Protein 7P3I (pdb70)

B-factor: mean 74.96, std 34.04, range [29.09, 216.4]

Solvent-accessible surface area: 33953 Å² total; per-residue (Å²): 147,108,65,8,18,130,39,16,14,98,54,128,108,33,24,0,7,28,0,10,33,6,13,41,27,79,46,52,3,66,101,111,40,2,5,21,19,79,60,13,38,165,61,35,26,7,82,74,48,9,122,103,81,139,13,97,118,23,91,162,9,36,80,132,80,0,9,66,73,51,54,131,10,76,53,88,76,48,10,82,17,34,9,68,95,34,60,18,24,84,66,183,78,23,110,33,10,72,107,48,120,46,1,51,54,3,83,0,10,142,91,92,14,66,39,126,34,42,6,79,26,58,90,11,69,136,25,80,22,3,96,65,78,22,16,146,75,140,21,82,88,77,43,55,1,123,112,122,115,58,56,73,110,103,80,11,65,67,106,71,48,16,71,30,9,107,122,193,101,91,95,44,2,146,101,0,6,111,4,0,91,64,27,92,33,108,78,0,115,120,17,30,188,64,64,12,85,20,50,11,102,26,85,42,6,4,1,0,0,0,10,0,0,18,31,29,53,32,40,3,0,68,26,0,34,191,51,52,12,71,18,54,7,122,10,111,18,14,6,2,0,0,0,3,0,0,14,10,28,50,65,62,4,0,60,25,0,36,180,48,48,12,71,20,53,11,102,7,63,5,2,0,1,0,0,0,0,0,0,10,10,28,34,47,105,4,0,86,44,0,41,188,47,48,11,64,17,102,7,106,11,156,57,36,101,25,0,22,65,9,0,59,153,7,54,16,141,81,0,16,92,47,0,135,151,52,91,106,24,22,148,44,14,15,103,47,138,109,36,26,0,8,26,1,12,36,5,12,40,23,80,46,50,7,67,102,103,31,1,5,27,15,79,60,13,37,174,74,29,21,6,89,74,42,9,119,105,83,142,14,97,124,39,100,165,10,31,78,130,76,0,7,113,68,106,88,172,15,70,49,90,61,48,11,78,17,35,15,58,170,32,60,12,20,81,67,183,78,24,128,30,11,66,105,46,120,48,1,52,51,4,82,0,7,147,88,94,16,68,42,122,38,41,7,82,25,66,91,12,69,138,25,80,25,4,94,62,76,23,18,153,73,143,20,81,87,85,46,52,0,120,109,129,129,60,52,73,116,94,72,11,64,71,108,59,46,18,69,32,8,118,193,125,74,14,146,88,0,12,109,2,0,111,70,26,81,46,115,83,0,147,112,24,31,187,52,63,11,78,19,59,15,99,25,112,59,7,2,2,0,2,0,8,0,0,22,33,30,51,40,99,3,0,85,30,0,23,148,55,42,13,67,9,36,6,132,10,104,17,18,7,1,0,0,0,7,0,0,18,12,30,53,67,110,4,0,66,35,0,35,174,25,23,13,67,23,54,14,102,7,59,2,5,1,2,0,1,0,2,0,0,7,10,27,34,50,104,3,0,90,48,0,40,192,49,49,12,61,32,107,7,28,8,103,59,32,96,26,0,28,63,7,0,56,146,6,48,18,131,80,1,17,95,48,8,159,158,73

Organism: Homo sapiens (NCBI:txid9606)

InterPro domains:
  IPR001368 TNFR/NGFR cysteine-rich region [PF00020] (62-103)
  IPR001368 TNFR/NGFR cysteine-rich region [PF00020] (146-186)
  IPR001368 TNFR/NGFR cysteine-rich region [PS00652] (26-59)
  IPR001368 TNFR/NGFR cysteine-rich region [PS50050] (25-59)
  IPR001368 TNFR/NGFR cysteine-rich region [PS50050] (61-103)
  IPR001368 TNFR/NGFR cysteine-rich region [PS50050] (104-143)
  IPR001368 TNFR/NGFR cysteine-rich region [PS50050] (145-186)
  IPR001368 TNFR/NGFR cysteine-rich region [SM00208] (26-59)
  IPR001368 TNFR/NGFR cysteine-rich region [SM00208] (62-103)
  IPR001368 TNFR/NGFR cysteine-rich region [SM00208] (105-143)
  IPR001368 TNFR/NGFR cysteine-rich region [SM00208] (146-186)
  IPR020435 Tumour necrosis factor receptor 5 [PR01922] (1-16)
  IPR020435 Tumour necrosis factor receptor 5 [PR01922] (81-95)
  IPR020435 Tumour necrosis factor receptor 5 [PR01922] (98-111)
  IPR020435 Tumour necrosis factor receptor 5 [PR01922] (250-262)
  IPR020435 Tumour necrosis factor receptor 5 [PR01922] (265-277)
  IPR034021 Tumour necrosis factor receptor 5, N-terminal [cd13407] (26-186)
  IPR052135 Tumor Necrosis Factor Receptor Superfamily Member 5 [PTHR46875] (5-277)

Secondary structure (DSSP, 8-state):
--SS-TTEEEETTEEEEPBPTTEEEEE---SS-PPEEEEPPTTEE--S-B--SSPEEPPP--GGGTEEEEE---SSS--EEEEPTTEEESSTT-SSEEEPPPBPTTEEEEE---SSSPPEEEE--TTEE--S-BSSPPPEEPP-TGGGT-EEEE---SSSPPEEE---/-THHHHHHHHHHHHT-HHHHHHHHHTT--TT---TTS--HHHHHHHHT-HHHHHHHHHTT--TT---TT---HHHHHHHHT-HHHHHHHHHTT--TT---TT---HHHHHHHHT-HHHHHHHHHTT--TT---TTS--HHHHHHHTT-HHHHHHHHHH-/---TTEEEETTEEEEPBPTTEEEEE---SSSPPEEEEPPTTEE--S-B--SSPEEPPP--GGGTEEEEE---SSS--EEEEPTTEEESSTT-SSEEEPPPBPTTEEEEE---SSSPPEEEE--TTEE--S-BSSPPPEEPP-SGGGT-EEEE---SSSPPEEE--/-HHHHHHHHHHHT-HHHHHHHHHTT--TT---TTS--HHHHHHHHT-HHHHHHHHHTT--TT---TTS--HHHHHHHHT-HHHHHHHHHTT--TT---TTS--HHHHHHHTT-HHHHHHHHHTT--TT---TTS--HHHHHHHTT-HHHHHHHHH-

Sequence (648 aa):
PTACREKQYLINSQCCSLCQPGQKLVSDCTEFTETECLPCGESEFLDTWNRETHCHQHKYCDPNLGLRVQQKGTSETDTICTCEEGWHCTSEACESCVLHRSCSPGFGVKQIATGVSDTICEPCPVGFFSNVSSAFEKCHPWTSCETKDLVVQQAGTNKTDVVCGPQDGSDLGKKLLQAARAGQLDEVRELLKAGADVNAKDTWGFTPLHIAAESGHLEIVEVLLKAGADVNAKDVQGRTPLHIAAHSGHLEIVEVLLKAGADVNAKDFRGWTPLHLAAWSGHLEIVEILLKAGADVNAQDKSGKTPADLAARAGHQDIAEVLQKAAACREKQYLINSQCCSLCQPGQKLVSDCTEFTETECLPCGESEFLDTTWNRETHCHQHKYCDPNLGLRVQQKGTSETDTICTCEEGWHCTSEACESCVLHRSCSPGFGVKQIATGVSDTICEPCPVGFFSNVSSAFEKCHPWTSCETKDLVVQQAGTNKTDVVCGPQDLGKKLLQAARAGQLDEVRELLKAGADVNAKDTWGFTPLHIAAESGHLEIVEVLLKAGADVNAKDVQGRTPLHIAAHSGHLEIVEVLLKAGADVNAKDFRGWTPLHLAAWSGHLEIVEILLKAGADVNAQDKSGKTPADLAARAGHQDIAEVLQKA

Radius of gyration: 38.59 Å; Cα contacts (8 Å, |Δi|>4): 1403; chains: 4; bounding box: 147×72×60 Å

Foldseek 3Di:
DDPEDPQWDDDPNDTAGFAAWQWEFDAPADPVGHTDIDGADAQFTGQGRHHHHHTHGADDQDVVLQKDFPDRDGRRGHTDIFGHPQWAAPDPVRPGTDGAFWQAWQKAFPDADDNHGHTDIDGADPQWTGQHGGRHGGTHGADDLVVVQWDFPDDADNRGHTDTHHDD/DCVLVVQLLVCLLVLPLVSNVVSLVVPHDLCRQDPFQDGSLLNNLQVLNLSSNVVSLVSPHDQLRQTPQGDGSLLRNLLNQRQSSNVVSLVSPHDQCRQTNQGDGSLLSNLLNLNQVSNVVSVVSPHDQCRATPVGDGSLNNNVVNVNVVNNVVSVVSD/DEDPQWDDDPNDTAGFAAWQWEFDAPADPVGHTDIDGADVQFTGQGGHHHHHTHGADDQDVVLQKDFPDPDDRRGHTDIFGHPQWAAPDPVRPGIDGAFWDAWQKAFPDADDNHDHTDIDGADPQWTAQHGGRHGGTHGADDLVVVQWDFPDDDDNRGHTDTDHD/DLQVQLLVCLQVLPLVSNVVSVVVVHDQCRADPFQDGSLLNNLQNVNLSSNVVSVVSPHDQCRQTNQGDGSLLNNLLRLRLSSNVVSVVSPHDLCRATNQRDGSLLNNLQNQNQSSNVVSVVSPHDQCRATPVRDGSLNNNVVNVNVVNNVVSVVD

Nearest PDB structures (foldseek):
  7p3i-assembly1_B  TM=1.006E+00  e=4.104E-24  synthetic construct
  7p3i-assembly2_D  TM=1.004E+00  e=5.153E-22  synthetic construct
  2xee-assembly3_C  TM=9.987E-01  e=1.636E-19  synthetic construct
  4k5a-assembly1_B  TM=9.949E-01  e=4.343E-19  Escherichia coli
  7b4w-assembly2_C  TM=9.990E-01  e=1.879E-18  synthetic construct

GO terms:
  GO:0038023 signaling receptor activity (F, IDA)
  GO:0023035 CD40 signaling pathway (P, IDA)
  GO:0045944 positive regulation of transcription by RNA polymerase II (P, IGI)
  GO:1902216 positive regulation of interleukin-4-mediated signaling pathway (P, IGI)
  GO:0005515 protein binding (F, IPI)
  GO:0005886 plasma membrane (C, TAS)
  GO:0038023 signaling receptor ac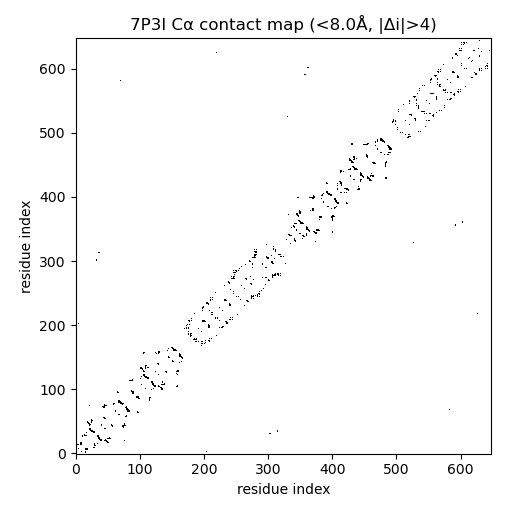tivity (F, TAS)
  GO:0065003 protein-containing complex assembly (P, TAS)
  GO:0006954 inflammatory response (P, TAS)
  GO:2000353 positive regulation of endothelial cell apoptotic process (P, IDA)
  GO:0043123 positive regulation of canonical NF-kappaB signal transduction (P, IMP)
  GO:0043410 positive regulation of MAPK cascade (P, IMP)
  GO:0043536 positive regulation of blood vessel endothelial cell migration (P, IMP)
  GO:0045766 positive regulation of angiogenesis (P, IMP)
  GO:0045944 positive regulation of transcription by RNA polymerase II (P, IMP)
  GO:0023035 CD40 signaling pathway (P, IMP)
  GO:0006874 intracellular calcium ion homeostasis (P, IMP)
  GO:0090037 positive regulation of protein kinase C signaling (P, IMP)
  GO:0007259 cell surface receptor signaling pathway via JAK-STAT (P, IMP)
  GO:0005886 plasma membrane (C, IDA)

Structure (mmCIF, N/CA/C/O backbone):
data_7P3I
#
_entry.id   7P3I
#
_cell.length_a   193.670
_cell.length_b   59.564
_cell.length_c   81.842
_cell.angle_alpha   90.000
_cell.angle_beta   106.990
_cell.angle_gamma   90.000
#
_symmetry.space_group_name_H-M   'C 1 2 1'
#
loop_
_entity.id
_entity.type
_entity.pdbx_description
1 polymer 'Tumor necrosis factor receptor superfamily member 5'
2 polymer Darpin
3 non-polymer 'SODIUM ION'
4 water water
#
loop_
_atom_site.group_PDB
_atom_site.id
_atom_site.type_symbol
_atom_site.label_atom_id
_atom_site.label_alt_id
_atom_site.label_comp_id
_atom_site.label_asym_id
_atom_site.label_entity_id
_atom_site.label_seq_id
_atom_site.pdbx_PDB_ins_code
_atom_site.Cartn_x
_atom_site.Cartn_y
_atom_site.Cartn_z
_atom_site.occupancy
_atom_site.B_iso_or_equiv
_atom_site.auth_seq_id
_atom_site.auth_comp_id
_atom_site.auth_asym_id
_atom_site.auth_atom_id
_atom_site.pdbx_PDB_model_num
ATOM 1 N N . PRO A 1 3 ? -66.415 -27.299 37.743 1.00 112.96 23 PRO A N 1
ATOM 2 C CA . PRO A 1 3 ? -66.218 -28.122 36.533 1.00 104.77 23 PRO A CA 1
ATOM 3 C C . PRO A 1 3 ? -67.050 -27.680 35.294 1.00 90.34 23 PRO A C 1
ATOM 4 O O . PRO A 1 3 ? -68.256 -27.943 35.214 1.00 90.39 23 PRO A O 1
ATOM 8 N N . THR A 1 4 ? -66.396 -27.022 34.333 1.00 88.49 24 THR A N 1
ATOM 9 C CA . THR A 1 4 ? -67.014 -26.658 33.018 1.00 91.11 24 THR A CA 1
ATOM 10 C C . THR A 1 4 ? -67.755 -27.821 32.269 1.00 80.48 24 THR A C 1
ATOM 11 O O . THR A 1 4 ? -67.505 -29.034 32.506 1.00 79.73 24 THR A O 1
ATOM 15 N N . ALA A 1 5 ? -68.681 -27.452 31.388 1.00 62.79 25 ALA A N 1
ATOM 16 C CA . ALA A 1 5 ? -69.429 -28.467 30.637 1.00 65.35 25 ALA A CA 1
ATOM 17 C C . ALA A 1 5 ? -68.506 -29.326 29.637 1.00 55.96 25 ALA A C 1
ATOM 18 O O . ALA A 1 5 ? -68.789 -30.516 29.363 1.00 52.04 25 ALA A O 1
ATOM 20 N N . CYS A 1 6 ? -67.353 -28.785 29.258 1.00 49.06 26 CYS A N 1
ATOM 21 C CA . CYS A 1 6 ? -66.342 -29.538 28.493 1.00 48.99 26 CYS A CA 1
ATOM 22 C C . CYS A 1 6 ? -64.942 -29.509 29.086 1.00 44.22 26 CYS A C 1
ATOM 23 O O . CYS A 1 6 ? -64.598 -28.661 29.894 1.00 50.75 26 CYS A O 1
ATOM 26 N N . ARG A 1 7 ? -64.135 -30.467 28.651 1.00 43.25 27 ARG A N 1
ATOM 27 C CA . ARG A 1 7 ? -62.714 -30.552 28.995 1.00 45.56 27 ARG A CA 1
ATOM 28 C C . ARG A 1 7 ? -61.877 -29.338 28.455 1.00 45.00 27 ARG A C 1
ATOM 29 O O . ARG A 1 7 ? -62.291 -28.590 27.511 1.00 43.35 27 ARG A O 1
ATOM 37 N N . GLU A 1 8 ? -60.705 -29.178 29.061 1.00 45.48 28 GLU A N 1
ATOM 38 C CA . GLU A 1 8 ? -59.716 -28.148 28.727 1.00 49.06 28 GLU A CA 1
ATOM 39 C C . GLU A 1 8 ? -59.423 -28.044 27.228 1.00 44.93 28 GLU A C 1
ATOM 40 O O . GLU A 1 8 ? -59.373 -26.947 26.701 1.00 47.81 28 GLU A O 1
ATOM 46 N N . LYS A 1 9 ? -59.254 -29.190 26.570 1.00 41.78 29 LYS A N 1
ATOM 47 C CA . LYS A 1 9 ? -58.981 -29.260 25.119 1.00 42.82 29 LYS A CA 1
ATOM 48 C C . LYS A 1 9 ? -60.219 -29.423 24.230 1.00 38.02 29 LYS A C 1
ATOM 49 O O . LYS A 1 9 ? -60.138 -29.971 23.166 1.00 37.75 29 LYS A O 1
ATOM 55 N N . GLN A 1 10 ? -61.357 -28.941 24.711 1.00 39.42 30 GLN A N 1
ATOM 56 C CA . GLN A 1 10 ? -62.639 -28.935 24.046 1.00 36.63 30 GLN A CA 1
ATOM 57 C C . GLN A 1 10 ? -63.267 -27.552 24.231 1.00 36.83 30 GLN A C 1
ATOM 58 O O . GLN A 1 10 ? -62.801 -26.742 25.051 1.00 39.40 30 GLN A O 1
ATOM 64 N N . TYR A 1 11 ? -64.366 -27.319 23.521 1.00 34.43 31 TYR A N 1
ATOM 65 C CA . TYR A 1 11 ? -65.258 -26.177 23.750 1.00 35.67 31 TYR A CA 1
ATOM 66 C C . TYR A 1 11 ? -66.707 -26.594 23.543 1.00 36.37 31 TYR A C 1
ATOM 67 O O . TYR A 1 11 ? -66.976 -27.595 22.898 1.00 37.25 31 TYR A O 1
ATOM 76 N N . LEU A 1 12 ? -67.630 -25.838 24.135 1.00 40.07 32 LEU A N 1
ATOM 77 C CA . LEU A 1 12 ? -69.068 -26.133 24.093 1.00 42.06 32 LEU A CA 1
ATOM 78 C C . LEU A 1 12 ? -69.742 -25.309 22.985 1.00 41.98 32 LEU A C 1
ATOM 79 O O . LEU A 1 12 ? -69.560 -24.096 22.923 1.00 39.60 32 LEU A O 1
ATOM 84 N N . ILE A 1 13 ? -70.553 -25.971 22.167 1.00 43.36 33 ILE A N 1
ATOM 85 C CA . ILE A 1 13 ? -71.457 -25.285 21.215 1.00 47.08 33 ILE A CA 1
ATOM 86 C C . ILE A 1 13 ? -72.606 -26.211 20.811 1.00 46.02 33 ILE A C 1
ATOM 87 O O . ILE A 1 13 ? -72.370 -27.398 20.607 1.00 46.34 33 ILE A O 1
ATOM 92 N N . ASN A 1 14 ? -73.838 -25.690 20.757 1.00 55.09 34 ASN A N 1
ATOM 93 C CA . ASN A 1 14 ? -75.049 -26.456 20.371 1.00 58.19 34 ASN A CA 1
ATOM 94 C C . ASN A 1 14 ? -75.160 -27.795 21.107 1.00 56.82 34 ASN A C 1
ATOM 95 O O . ASN A 1 14 ? -75.375 -28.847 20.480 1.00 56.20 34 ASN A O 1
ATOM 100 N N . SER A 1 15 ? -74.969 -27.749 22.433 1.00 55.38 35 SER A N 1
ATOM 101 C CA . SER A 1 15 ? -75.050 -28.931 23.312 1.00 53.37 35 SER A CA 1
ATOM 102 C C . SER A 1 15 ? -74.038 -30.045 23.010 1.00 49.32 35 SER A C 1
ATOM 103 O O . SER A 1 15 ? -74.258 -31.199 23.340 1.00 52.49 35 SER A O 1
ATOM 106 N N . GLN A 1 16 ? -72.891 -29.684 22.460 1.00 47.15 36 GLN A N 1
ATOM 107 C CA . GLN A 1 16 ? -71.898 -30.656 22.008 1.00 48.82 36 GLN A CA 1
ATOM 108 C C . GLN A 1 16 ? -70.548 -30.203 22.562 1.00 46.09 36 GLN A C 1
ATOM 109 O O . GLN A 1 16 ? -70.285 -29.001 22.603 1.00 46.64 36 GLN A O 1
ATOM 115 N N . CYS A 1 17 ? -69.738 -31.149 23.026 1.00 41.72 37 CYS A N 1
ATOM 116 C CA . CYS A 1 17 ? -68.364 -30.861 23.445 1.00 42.03 37 CYS A CA 1
ATOM 117 C C . CYS A 1 17 ? -67.396 -31.168 22.300 1.00 38.38 37 CYS A C 1
ATOM 118 O O . CYS A 1 17 ? -67.068 -32.312 22.049 1.00 37.61 37 CYS A O 1
ATOM 121 N N . CYS A 1 18 ? -66.954 -30.123 21.619 1.00 38.64 38 CYS A N 1
ATOM 122 C CA . CYS A 1 18 ? -66.128 -30.221 20.392 1.00 37.34 38 CYS A CA 1
ATOM 123 C C . CYS A 1 18 ? -64.678 -30.134 20.750 1.00 34.95 38 CYS A C 1
ATOM 124 O O . CYS A 1 18 ? -64.329 -29.362 21.588 1.00 37.88 38 CYS A O 1
ATOM 127 N N . SER A 1 19 ? -63.834 -30.912 20.096 1.00 35.11 39 SER A N 1
ATOM 128 C CA . SER A 1 19 ? -62.371 -30.806 20.181 1.00 36.23 39 SER A CA 1
ATOM 129 C C . SER A 1 19 ? -61.913 -29.435 19.717 1.00 36.10 39 SER A C 1
ATOM 130 O O . SER A 1 19 ? -62.416 -28.919 18.703 1.00 35.14 39 SER A O 1
ATOM 133 N N . LEU A 1 20 ? -61.006 -28.804 20.469 1.00 33.65 40 LEU A N 1
ATOM 134 C CA . LEU A 1 20 ? -60.210 -27.725 19.904 1.00 35.98 40 LEU A CA 1
ATOM 135 C C . LEU A 1 20 ? -59.373 -28.294 18.749 1.00 33.69 40 LEU A C 1
ATOM 136 O O . LEU A 1 20 ? -59.145 -29.504 18.686 1.00 33.89 40 LEU A O 1
ATOM 141 N N . CYS A 1 21 ? -58.937 -27.419 17.850 1.00 33.62 41 CYS A N 1
ATOM 142 C CA . CYS A 1 21 ? -57.951 -27.811 16.861 1.00 34.41 41 CYS A CA 1
ATOM 143 C C . CYS A 1 21 ? -56.584 -27.995 17.458 1.00 30.67 41 CYS A C 1
ATOM 144 O O . CYS A 1 21 ? -56.219 -27.274 18.319 1.00 35.98 41 CYS A O 1
ATOM 147 N N . GLN A 1 22 ? -55.845 -28.961 16.963 1.00 29.09 42 GLN A N 1
ATOM 148 C CA . GLN A 1 22 ? -54.513 -29.319 17.399 1.00 31.30 42 GLN A CA 1
ATOM 149 C C . GLN A 1 22 ? -53.469 -28.322 16.942 1.00 35.05 42 GLN A C 1
ATOM 150 O O . GLN A 1 22 ? -53.676 -27.609 15.913 1.00 36.48 42 GLN A O 1
ATOM 156 N N . PRO A 1 23 ? -52.299 -28.296 17.635 1.00 36.47 43 PRO A N 1
ATOM 157 C CA . PRO A 1 23 ? -51.162 -27.542 17.083 1.00 36.17 43 PRO A CA 1
ATOM 158 C C . PRO A 1 23 ? -50.917 -27.906 15.623 1.00 36.26 43 PRO A C 1
ATOM 159 O O . PRO A 1 23 ? -51.021 -29.075 15.269 1.00 36.41 43 PRO A O 1
ATOM 163 N N . GLY A 1 24 ? -50.646 -26.908 14.789 1.00 36.96 44 GLY A N 1
ATOM 164 C CA . GLY A 1 24 ? -50.428 -27.095 13.355 1.00 38.11 44 GLY A CA 1
ATOM 165 C C . GLY A 1 24 ? -51.699 -27.108 12.484 1.00 39.88 44 GLY A C 1
ATOM 166 O O . GLY A 1 24 ? -51.620 -27.377 11.260 1.00 38.62 44 GLY A O 1
ATOM 167 N N . GLN A 1 25 ? -52.852 -26.792 13.104 1.00 39.39 45 GLN A N 1
ATOM 168 C CA . GLN A 1 25 ? -54.158 -26.770 12.450 1.00 36.02 45 GLN A CA 1
ATOM 169 C C . GLN A 1 25 ? -54.965 -25.600 12.935 1.00 36.48 45 GLN A C 1
ATOM 170 O O . GLN A 1 25 ? -54.800 -25.139 14.087 1.00 40.30 45 GLN A O 1
ATOM 176 N N . LYS A 1 26 ? -55.851 -25.127 12.057 1.00 35.50 46 LYS A N 1
ATOM 177 C CA . LYS A 1 26 ? -56.771 -24.040 12.368 1.00 37.73 46 LYS A CA 1
ATOM 178 C C . LYS A 1 26 ? -58.190 -24.510 12.169 1.00 37.35 46 LYS A C 1
ATOM 179 O O . LYS A 1 26 ? -58.409 -25.491 11.489 1.00 37.20 46 LYS A O 1
ATOM 185 N N . LEU A 1 27 ? -59.139 -23.777 12.760 1.00 38.52 47 LEU A N 1
ATOM 186 C CA . LEU A 1 27 ? -60.562 -24.135 12.759 1.00 37.78 47 LEU A CA 1
ATOM 187 C C . LEU A 1 27 ? -61.162 -23.714 11.437 1.00 36.59 47 LEU A C 1
ATOM 188 O O . LEU A 1 27 ? -60.973 -22.592 11.022 1.00 42.40 47 LEU A O 1
ATOM 193 N N . VAL A 1 28 ? -61.875 -24.635 10.803 1.00 35.38 48 VAL A N 1
ATOM 194 C CA . VAL A 1 28 ? -62.764 -24.355 9.687 1.00 36.71 48 VAL A CA 1
ATOM 195 C C . VAL A 1 28 ? -64.225 -24.392 10.100 1.00 36.80 48 VAL A C 1
ATOM 196 O O . VAL A 1 28 ? -65.006 -23.548 9.668 1.00 40.00 48 VAL A O 1
ATOM 200 N N . SER A 1 29 ? -64.610 -25.418 10.850 1.00 36.09 49 SER A N 1
ATOM 201 C CA . SER A 1 29 ? -66.016 -25.646 11.181 1.00 39.71 49 SER A CA 1
ATOM 202 C C . SER A 1 29 ? -66.185 -26.315 12.540 1.00 38.53 49 SER A C 1
ATOM 203 O O . SER A 1 29 ? -65.365 -27.137 12.936 1.00 37.59 49 SER A O 1
ATOM 206 N N . ASP A 1 30 ? -67.249 -25.953 13.246 1.00 42.29 50 ASP A N 1
ATOM 207 C CA . ASP A 1 30 ? -67.521 -26.493 14.561 1.00 39.74 50 ASP A CA 1
ATOM 208 C C . ASP A 1 30 ? -67.944 -27.944 14.463 1.00 38.10 50 ASP A C 1
ATOM 209 O O . ASP A 1 30 ? -68.506 -28.365 13.475 1.00 38.17 50 ASP A O 1
ATOM 214 N N . CYS A 1 31 ? -67.720 -28.692 15.541 1.00 37.82 51 CYS A N 1
ATOM 215 C CA . CYS A 1 31 ? -68.267 -30.033 15.666 1.00 37.72 51 CYS A CA 1
ATOM 216 C C . CYS A 1 31 ? -69.795 -30.001 15.652 1.00 37.94 51 CYS A C 1
ATOM 217 O O . CYS A 1 31 ? -70.417 -28.964 15.839 1.00 39.88 51 CYS A O 1
ATOM 220 N N . THR A 1 32 ? -70.375 -31.148 15.343 1.00 37.62 52 THR A N 1
ATOM 221 C CA . THR A 1 32 ? -71.804 -31.368 15.446 1.00 40.79 52 THR A CA 1
ATOM 222 C C . THR A 1 32 ? -71.973 -32.731 16.097 1.00 41.44 52 THR A C 1
ATOM 223 O O . THR A 1 32 ? -71.004 -33.422 16.371 1.00 38.96 52 THR A O 1
ATOM 227 N N . GLU A 1 33 ? -73.218 -33.123 16.305 1.00 46.33 53 GLU A N 1
ATOM 228 C CA . GLU A 1 33 ? -73.572 -34.513 16.656 1.00 50.59 53 GLU A CA 1
ATOM 229 C C . GLU A 1 33 ? -72.963 -35.571 15.690 1.00 51.94 53 GLU A C 1
ATOM 230 O O . GLU A 1 33 ? -72.640 -36.704 16.101 1.00 53.08 53 GLU A O 1
ATOM 236 N N . PHE A 1 34 ? -72.874 -35.225 14.405 1.00 47.77 54 PHE A N 1
ATOM 237 C CA . PHE A 1 34 ? -72.454 -36.176 13.367 1.00 50.14 54 PHE A CA 1
ATOM 238 C C . PHE A 1 34 ? -70.979 -36.123 13.025 1.00 46.30 54 PHE A C 1
ATOM 239 O O . PHE A 1 34 ? -70.461 -37.114 12.536 1.00 46.36 54 PHE A O 1
ATOM 247 N N . THR A 1 35 ? -70.302 -35.024 13.376 1.00 43.79 55 THR A N 1
ATOM 248 C CA . THR A 1 35 ? -68.909 -34.806 13.051 1.00 44.26 55 THR A CA 1
ATOM 249 C C . THR A 1 35 ? -68.143 -34.109 14.181 1.00 41.92 55 THR A C 1
ATOM 250 O O . THR A 1 35 ? -68.631 -33.160 14.788 1.00 40.69 55 THR A O 1
ATOM 254 N N . GLU A 1 36 ? -66.901 -34.538 14.388 1.00 41.87 56 GLU A N 1
ATOM 255 C CA . GLU A 1 36 ? -65.894 -33.785 15.167 1.00 39.96 56 GLU A CA 1
ATOM 256 C C . GLU A 1 36 ? -65.533 -32.452 14.460 1.00 41.02 56 GLU A C 1
ATOM 257 O O . GLU A 1 36 ? -65.899 -32.220 13.296 1.00 41.98 56 GLU A O 1
ATOM 263 N N . THR A 1 37 ? -64.894 -31.552 15.190 1.00 37.32 57 THR A N 1
ATOM 264 C CA . THR A 1 37 ? -64.470 -30.248 14.691 1.00 37.65 57 THR A CA 1
ATOM 265 C C . THR A 1 37 ? -63.628 -30.375 13.398 1.00 36.25 57 THR A C 1
ATOM 266 O O . THR A 1 37 ? -62.723 -31.214 13.304 1.00 31.70 57 THR A O 1
ATOM 270 N N . GLU A 1 38 ? -63.956 -29.540 12.424 1.00 36.13 58 GLU A N 1
ATOM 271 C CA . GLU A 1 38 ? -63.245 -29.515 11.170 1.00 40.40 58 GLU A CA 1
ATOM 272 C C . GLU A 1 38 ? -62.090 -28.570 11.354 1.00 36.50 58 GLU A C 1
ATOM 273 O O . GLU A 1 38 ? -62.283 -27.380 11.624 1.00 37.19 58 GLU A O 1
ATOM 279 N N . CYS A 1 39 ? -60.892 -29.127 11.203 1.00 37.91 59 CYS A N 1
ATOM 280 C CA . CYS A 1 39 ? -59.665 -28.370 11.228 1.00 36.28 59 CYS A CA 1
ATOM 281 C C . CYS A 1 39 ? -58.880 -28.605 9.954 1.00 36.65 59 CYS A C 1
ATOM 282 O O . CYS A 1 39 ? -58.948 -29.695 9.392 1.00 38.01 59 CYS A O 1
ATOM 285 N N . LEU A 1 40 ? -58.120 -27.576 9.547 1.00 37.14 60 LEU A N 1
ATOM 286 C CA . LEU A 1 40 ? -57.346 -27.557 8.320 1.00 40.08 60 LEU A CA 1
ATOM 287 C C . LEU A 1 40 ? -55.890 -27.326 8.689 1.00 38.64 60 LEU A C 1
ATOM 288 O O . LEU A 1 40 ? -55.599 -26.409 9.426 1.00 39.86 60 LEU A O 1
ATOM 293 N N . PRO A 1 41 ? -54.966 -28.149 8.176 1.00 40.30 61 PRO A N 1
ATOM 294 C CA . PRO A 1 41 ? -53.537 -27.878 8.432 1.00 43.34 61 PRO A CA 1
ATOM 295 C C . PRO A 1 41 ? -53.105 -26.457 8.039 1.00 43.74 61 PRO A C 1
ATOM 296 O O . PRO A 1 41 ? -53.618 -25.881 7.067 1.00 43.38 61 PRO A O 1
ATOM 300 N N . CYS A 1 42 ? -52.214 -25.875 8.827 1.00 44.14 62 CYS A N 1
ATOM 301 C CA . CYS A 1 42 ? -51.549 -24.629 8.429 1.00 46.66 62 CYS A CA 1
ATOM 302 C C . CYS A 1 42 ? -50.866 -24.831 7.073 1.00 45.89 62 CYS A C 1
ATOM 303 O O . CYS A 1 42 ? -50.323 -25.912 6.797 1.00 43.34 62 CYS A O 1
ATOM 306 N N . GLY A 1 43 ? -50.894 -23.787 6.242 1.00 49.00 63 GLY A N 1
ATOM 307 C CA . GLY A 1 43 ? -50.054 -23.719 5.021 1.00 48.64 63 GLY A CA 1
ATOM 308 C C . GLY A 1 43 ? -48.565 -23.880 5.314 1.00 52.02 63 GLY A C 1
ATOM 309 O O . GLY A 1 43 ? -48.098 -23.837 6.489 1.00 44.51 63 GLY A O 1
ATOM 310 N N . GLU A 1 44 ? -47.834 -24.090 4.237 1.00 52.12 64 GLU A N 1
ATOM 311 C CA . GLU A 1 44 ? -46.427 -24.464 4.295 1.00 53.91 64 GLU A CA 1
ATOM 312 C C . GLU A 1 44 ? -45.544 -23.393 4.930 1.00 51.05 64 GLU A C 1
ATOM 313 O O . GLU A 1 44 ? -44.451 -23.728 5.463 1.00 48.95 64 GLU A O 1
ATOM 319 N N . SER A 1 45 ? -45.897 -22.126 4.729 1.00 48.17 65 SER A N 1
ATOM 320 C CA . SER A 1 45 ? -45.160 -21.049 5.361 1.00 48.27 65 SER A CA 1
ATOM 321 C C . SER A 1 45 ? -45.874 -20.483 6.577 1.00 41.15 65 SER A C 1
ATOM 322 O O . SER A 1 45 ? -45.683 -19.337 6.893 1.00 40.95 65 SER A O 1
ATOM 325 N N . GLU A 1 46 ? -46.644 -21.307 7.269 1.00 42.14 66 GLU A N 1
ATOM 326 C CA . GLU A 1 46 ? -47.503 -20.903 8.409 1.00 41.03 66 GLU A CA 1
ATOM 327 C C . GLU A 1 46 ? -47.341 -21.840 9.564 1.00 38.60 66 GLU A C 1
ATOM 328 O O . GLU A 1 46 ? -46.985 -23.005 9.392 1.00 37.53 66 GLU A O 1
ATOM 334 N N . PHE A 1 47 ? -47.672 -21.338 10.758 1.00 39.76 67 PHE A N 1
ATOM 335 C CA . PHE A 1 47 ? -47.620 -22.156 11.973 1.00 36.75 67 PHE A CA 1
ATOM 336 C C . PHE A 1 47 ? -48.620 -21.758 13.053 1.00 37.26 67 PHE A C 1
ATOM 337 O O . PHE A 1 47 ? -49.081 -20.604 13.103 1.00 35.77 67 PHE A O 1
ATOM 345 N N . LEU A 1 48 ? -48.975 -22.753 13.869 1.00 38.57 68 LEU A N 1
ATOM 346 C CA . LEU A 1 48 ? -49.814 -22.564 15.051 1.00 42.55 68 LEU A CA 1
ATOM 347 C C . LEU A 1 48 ? -49.351 -23.573 16.130 1.00 43.15 68 LEU A C 1
ATOM 348 O O . LEU A 1 48 ? -49.427 -24.771 15.930 1.00 46.65 68 LEU A O 1
ATOM 353 N N . ASP A 1 49 ? -48.797 -23.068 17.224 1.00 41.51 69 ASP A N 1
ATOM 354 C CA . ASP A 1 49 ? -48.079 -23.892 18.232 1.00 43.52 69 ASP A CA 1
ATOM 355 C C . ASP A 1 49 ? -48.960 -24.466 19.361 1.00 42.89 69 ASP A C 1
ATOM 356 O O . ASP A 1 49 ? -48.463 -25.242 20.162 1.00 50.01 69 ASP A O 1
ATOM 361 N N . THR A 1 50 ? -50.246 -24.128 19.385 1.00 40.87 70 THR A N 1
ATOM 362 C CA . THR A 1 50 ? -51.141 -24.465 20.477 1.00 44.51 70 THR A CA 1
ATOM 363 C C . THR A 1 50 ? -52.428 -25.042 19.982 1.00 40.54 70 THR A C 1
ATOM 364 O O . THR A 1 50 ? -52.836 -24.847 18.838 1.00 36.21 70 THR A O 1
ATOM 368 N N . TRP A 1 51 ? -53.110 -25.713 20.905 1.00 40.14 71 TRP A N 1
ATOM 369 C CA . TRP A 1 51 ? -54.477 -26.138 20.702 1.00 35.74 71 TRP A CA 1
ATOM 370 C C . TRP A 1 51 ? -55.319 -24.866 20.613 1.00 35.37 71 TRP A C 1
ATOM 371 O O . TRP A 1 51 ? -55.038 -23.905 21.326 1.00 38.88 71 TRP A O 1
ATOM 382 N N . ASN A 1 52 ? -56.319 -24.832 19.724 1.00 31.78 72 ASN A N 1
ATOM 383 C CA . ASN A 1 52 ? -56.958 -23.564 19.408 1.00 32.48 72 ASN A CA 1
ATOM 384 C C . ASN A 1 52 ? -58.319 -23.696 18.742 1.00 34.71 72 ASN A C 1
ATOM 385 O O . ASN A 1 52 ? -58.702 -24.771 18.259 1.00 37.35 72 ASN A O 1
ATOM 390 N N . ARG A 1 53 ? -59.015 -22.564 18.691 1.00 35.76 73 ARG A N 1
ATOM 391 C CA . ARG A 1 53 ? -60.199 -22.340 17.842 1.00 37.12 73 ARG A CA 1
ATOM 392 C C . ARG A 1 53 ? -59.958 -21.121 16.893 1.00 36.77 73 ARG A C 1
ATOM 393 O O . ARG A 1 53 ? -60.905 -20.423 16.536 1.00 38.29 73 ARG A O 1
ATOM 401 N N . GLU A 1 54 ? -58.714 -20.837 16.521 1.00 35.24 74 GLU A N 1
ATOM 402 C CA . GLU A 1 54 ? -58.405 -19.667 15.691 1.00 37.21 74 GLU A CA 1
ATOM 403 C C . GLU A 1 54 ? -58.686 -20.022 14.247 1.00 34.89 74 GLU A C 1
ATOM 404 O O . GLU A 1 54 ? -58.626 -21.174 13.873 1.00 35.26 74 GLU A O 1
ATOM 410 N N . THR A 1 55 ? -59.013 -19.015 13.462 1.00 40.23 75 THR A N 1
ATOM 411 C CA . THR A 1 55 ? -59.381 -19.169 12.054 1.00 41.18 75 THR A CA 1
ATOM 412 C C . THR A 1 55 ? -58.231 -18.830 11.099 1.00 45.17 75 THR A C 1
ATOM 413 O O . THR A 1 55 ? -58.381 -19.042 9.898 1.00 50.62 75 THR A O 1
ATOM 417 N N . HIS A 1 56 ? -57.118 -18.288 11.611 1.00 45.00 76 HIS A N 1
ATOM 418 C CA . HIS A 1 56 ? -55.869 -18.124 10.831 1.00 44.30 76 HIS A CA 1
ATOM 419 C C . HIS A 1 56 ? -54.670 -18.621 11.609 1.00 43.41 76 HIS A C 1
ATOM 420 O O . HIS A 1 56 ? -54.677 -18.627 12.846 1.00 44.42 76 HIS A O 1
ATOM 427 N N . CYS A 1 57 ? -53.647 -19.039 10.88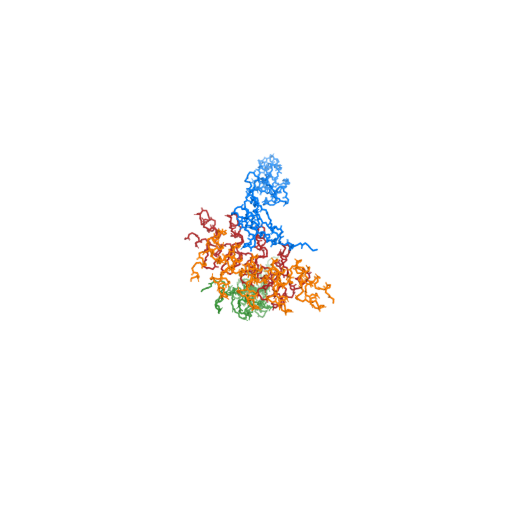1 1.00 43.10 77 CYS A N 1
ATOM 428 C CA . CYS A 1 57 ? -52.354 -19.405 11.442 1.00 44.55 77 CYS A CA 1
ATOM 429 C C . CYS A 1 57 ? -51.460 -18.156 11.497 1.00 42.29 77 CYS A C 1
ATOM 430 O O . CYS A 1 57 ? -51.785 -17.124 10.931 1.00 43.92 77 CYS A O 1
ATOM 433 N N . HIS A 1 58 ? -50.350 -18.246 12.231 1.00 41.42 78 HIS A N 1
ATOM 434 C CA . HIS A 1 58 ? -49.280 -17.243 12.178 1.00 39.83 78 HIS A CA 1
ATOM 435 C C . HIS A 1 58 ? -48.479 -17.471 10.889 1.00 40.45 78 HIS A C 1
ATOM 436 O O . HIS A 1 58 ? -48.258 -18.628 10.505 1.00 38.69 78 HIS A O 1
ATOM 443 N N . GLN A 1 59 ? -48.042 -16.390 10.248 1.00 39.46 79 GLN A N 1
ATOM 444 C CA . GLN A 1 59 ? -47.085 -16.492 9.162 1.00 42.11 79 GLN A CA 1
ATOM 445 C C . GLN A 1 59 ? -45.715 -16.712 9.786 1.00 41.71 79 GLN A C 1
ATOM 446 O O . GLN A 1 59 ? -45.369 -16.045 10.772 1.00 39.76 79 GLN A O 1
ATOM 452 N N . HIS A 1 60 ? -44.940 -17.634 9.200 1.00 41.98 80 HIS A N 1
ATOM 453 C CA . HIS A 1 60 ? -43.513 -17.749 9.482 1.00 42.54 80 HIS A CA 1
ATOM 454 C C . HIS A 1 60 ? -42.826 -16.404 9.328 1.00 46.36 80 HIS A C 1
ATOM 455 O O . HIS A 1 60 ? -43.157 -15.625 8.437 1.00 51.55 80 HIS A O 1
ATOM 462 N N . LYS A 1 61 ? -41.882 -16.165 10.227 1.00 44.98 81 LYS A N 1
ATOM 463 C CA . LYS A 1 61 ? -41.095 -14.948 10.332 1.00 47.58 81 LYS A CA 1
ATOM 464 C C . LYS A 1 61 ? -40.331 -14.697 9.018 1.00 44.20 81 LYS A C 1
ATOM 465 O O . LYS A 1 61 ? -39.800 -15.622 8.446 1.00 41.49 81 LYS A O 1
ATOM 471 N N . TYR A 1 62 ? -40.306 -13.446 8.563 1.00 45.06 82 TYR A N 1
ATOM 472 C CA . TYR A 1 62 ? -39.447 -13.019 7.466 1.00 45.71 82 TYR A CA 1
ATOM 473 C C . TYR A 1 62 ? -38.061 -12.662 7.988 1.00 45.37 82 TYR A C 1
ATOM 474 O O . TYR A 1 62 ? -37.965 -11.894 8.941 1.00 47.30 82 TYR A O 1
ATOM 483 N N . CYS A 1 63 ? -37.018 -13.186 7.339 1.00 45.03 83 CYS A N 1
ATOM 484 C CA . CYS A 1 63 ? -35.624 -12.886 7.676 1.00 47.59 83 CYS A CA 1
ATOM 485 C C . CYS A 1 63 ? -35.096 -11.886 6.654 1.00 48.43 83 CYS A C 1
ATOM 486 O O . CYS A 1 63 ? -34.671 -12.268 5.573 1.00 49.27 83 CYS A O 1
ATOM 489 N N . ASP A 1 64 ? -35.110 -10.614 7.025 1.00 49.53 84 ASP A N 1
ATOM 490 C CA . ASP A 1 64 ? -34.902 -9.517 6.102 1.00 51.37 84 ASP A CA 1
ATOM 491 C C . ASP A 1 64 ? -33.403 -9.354 5.721 1.00 51.49 84 ASP A C 1
ATOM 492 O O . ASP A 1 64 ? -32.585 -9.037 6.597 1.00 49.05 84 ASP A O 1
ATOM 497 N N . PRO A 1 65 ? -33.045 -9.544 4.416 1.00 51.62 85 PRO A N 1
ATOM 498 C CA . PRO A 1 65 ? -31.634 -9.320 3.988 1.00 53.07 85 PRO A CA 1
ATOM 499 C C . PRO A 1 65 ? -31.094 -7.910 4.282 1.00 55.00 85 PRO A C 1
ATOM 500 O O . PRO A 1 65 ? -29.912 -7.770 4.645 1.00 53.70 85 PRO A O 1
ATOM 504 N N . ASN A 1 66 ? -31.985 -6.916 4.196 1.00 55.74 86 ASN A N 1
ATOM 505 C CA . ASN A 1 66 ? -31.656 -5.532 4.486 1.00 59.12 86 ASN A CA 1
ATOM 506 C C . ASN A 1 66 ? -31.335 -5.187 5.941 1.00 60.73 86 ASN A C 1
ATOM 507 O O . ASN A 1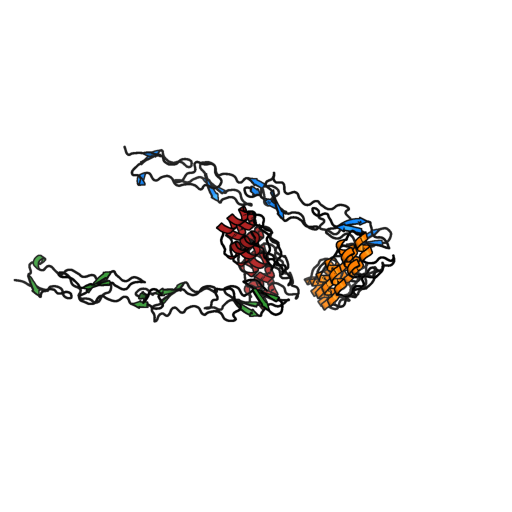 66 ? -30.859 -4.083 6.195 1.00 65.57 86 ASN A O 1
ATOM 512 N N . LEU A 1 67 ? -31.618 -6.095 6.880 1.00 60.64 87 LEU A N 1
ATOM 513 C CA . LEU A 1 67 ? -31.107 -6.022 8.262 1.00 59.12 87 LEU A CA 1
ATOM 514 C C . LEU A 1 67 ? -29.961 -7.009 8.526 1.00 57.85 87 LEU A C 1
ATOM 515 O O . LEU A 1 67 ? -29.636 -7.295 9.679 1.00 61.39 87 LEU A O 1
ATOM 520 N N . GLY A 1 68 ? -29.330 -7.510 7.481 1.00 58.13 88 GLY A N 1
ATOM 521 C CA . GLY A 1 68 ? -28.264 -8.504 7.604 1.00 57.88 88 GLY A CA 1
ATOM 522 C C . GLY A 1 68 ? -28.652 -9.888 8.063 1.00 56.45 88 GLY A C 1
ATOM 523 O O . GLY A 1 68 ? -27.800 -10.597 8.548 1.00 57.98 88 GLY A O 1
ATOM 524 N N . LEU A 1 69 ? -29.913 -10.274 7.888 1.00 56.34 89 LEU A N 1
ATOM 525 C CA . LEU A 1 69 ? -30.414 -11.587 8.289 1.00 54.73 89 LEU A CA 1
ATOM 526 C C . LEU A 1 69 ? -30.559 -12.540 7.108 1.00 55.02 89 LEU A C 1
ATOM 527 O O . LEU A 1 69 ? -30.844 -12.121 6.002 1.00 58.11 89 LEU A O 1
ATOM 532 N N . ARG A 1 70 ? -30.368 -13.827 7.373 1.00 55.53 90 ARG A N 1
ATOM 533 C CA . ARG A 1 70 ? -30.764 -14.920 6.491 1.00 53.91 90 ARG A CA 1
ATOM 534 C C . ARG A 1 70 ? -31.533 -15.945 7.346 1.00 51.83 90 ARG A C 1
ATOM 535 O O . ARG A 1 70 ? -31.537 -15.868 8.579 1.00 51.06 90 ARG A O 1
ATOM 543 N N . VAL A 1 71 ? -32.154 -16.897 6.669 1.00 50.34 91 VAL A N 1
ATOM 544 C CA . VAL A 1 71 ? -32.864 -18.025 7.271 1.00 49.18 91 VAL A CA 1
ATOM 545 C C . VAL A 1 71 ? -31.820 -19.011 7.738 1.00 50.58 91 VAL A C 1
ATOM 546 O O . VAL A 1 71 ? -31.034 -19.491 6.931 1.00 52.92 91 VAL A O 1
ATOM 550 N N . GLN A 1 72 ? -31.804 -19.301 9.041 1.00 52.57 92 GLN A N 1
ATOM 551 C CA . GLN A 1 72 ? -31.019 -20.422 9.579 1.00 55.65 92 GLN A CA 1
ATOM 552 C C . GLN A 1 72 ? -31.753 -21.730 9.361 1.00 55.05 92 GLN A C 1
ATOM 553 O O . GLN A 1 72 ? -31.158 -22.709 8.962 1.00 54.83 92 GLN A O 1
ATOM 559 N N . GLN A 1 73 ? -33.051 -21.722 9.654 1.00 55.63 93 GLN A N 1
ATOM 560 C CA . GLN A 1 73 ? -33.849 -22.936 9.731 1.00 57.42 93 GLN A CA 1
ATOM 561 C C . GLN A 1 73 ? -35.297 -22.585 9.399 1.00 51.02 93 GLN A C 1
ATOM 562 O O . GLN A 1 73 ? -35.868 -21.703 10.018 1.00 47.48 93 GLN A O 1
ATOM 568 N N . LYS A 1 74 ? -35.841 -23.218 8.367 1.00 52.35 94 LYS A N 1
ATOM 569 C CA . LYS A 1 74 ? -37.234 -23.041 7.977 1.00 51.43 94 LYS A CA 1
ATOM 570 C C . LYS A 1 74 ? -38.152 -23.536 9.114 1.00 48.56 94 LYS A C 1
ATOM 571 O O . LYS A 1 74 ? -37.902 -24.556 9.719 1.00 50.28 94 LYS A O 1
ATOM 577 N N . GLY A 1 75 ? -39.220 -22.807 9.367 1.00 46.24 95 GLY A N 1
ATOM 578 C CA . GLY A 1 75 ? -40.285 -23.241 10.273 1.00 47.13 95 GLY A CA 1
ATOM 579 C C . GLY A 1 75 ? -41.022 -24.494 9.832 1.00 45.89 95 GLY A C 1
ATOM 580 O O . GLY A 1 75 ? -40.790 -25.044 8.768 1.00 47.00 95 GLY A O 1
ATOM 581 N N . THR A 1 76 ? -41.895 -24.946 10.711 1.00 46.23 96 THR A N 1
ATOM 582 C CA . THR A 1 76 ? -42.718 -26.136 10.538 1.00 44.85 96 THR A 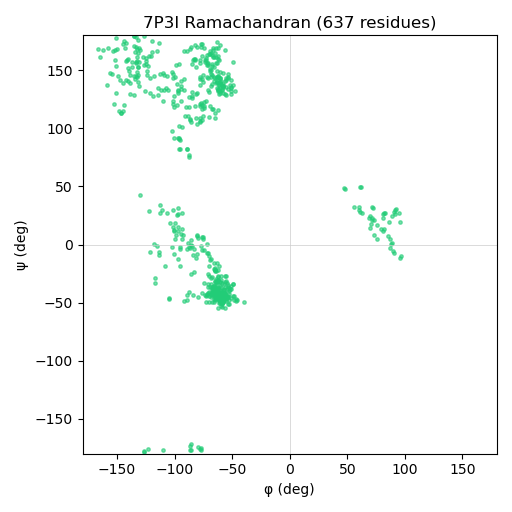CA 1
ATOM 583 C C . THR A 1 76 ? -44.144 -25.688 10.782 1.00 42.82 96 THR A C 1
ATOM 584 O O . THR A 1 76 ? -44.390 -24.499 11.026 1.00 41.51 96 THR A O 1
ATOM 588 N N . SER A 1 77 ? -45.093 -26.625 10.732 1.00 41.51 97 SER A N 1
ATOM 589 C CA . SER A 1 77 ? -46.489 -26.297 11.056 1.00 41.89 97 SER A CA 1
ATOM 590 C C . SER A 1 77 ? -46.688 -25.888 12.535 1.00 41.76 97 SER A C 1
ATOM 591 O O . SER A 1 77 ? -47.679 -25.273 12.833 1.00 40.73 97 SER A O 1
ATOM 594 N N . GLU A 1 78 ? -45.764 -26.246 13.435 1.00 44.10 98 GLU A N 1
ATOM 595 C CA . GLU A 1 78 ? -45.827 -25.883 14.867 1.00 48.23 98 GLU A CA 1
ATOM 596 C C . GLU A 1 78 ? -44.742 -24.919 15.373 1.00 48.29 98 GLU A C 1
ATOM 597 O O . GLU A 1 78 ? -44.857 -24.472 16.486 1.00 47.17 98 GLU A O 1
ATOM 603 N N . THR A 1 79 ? -43.704 -24.604 14.574 1.00 48.01 99 THR A N 1
ATOM 604 C CA . THR A 1 79 ? -42.609 -23.718 15.015 1.00 48.93 99 THR A CA 1
ATOM 605 C C . THR A 1 79 ? -42.312 -22.645 13.977 1.00 46.04 99 THR A C 1
ATOM 606 O O . THR A 1 79 ? -42.476 -22.884 12.786 1.00 44.63 99 THR A O 1
ATOM 610 N N . ASP A 1 80 ? -41.797 -21.513 14.445 1.00 45.62 100 ASP A N 1
ATOM 611 C CA . ASP A 1 80 ? -41.438 -20.423 13.596 1.00 43.97 100 ASP A CA 1
ATOM 612 C C . ASP A 1 80 ? -40.086 -20.667 12.873 1.00 44.82 100 ASP A C 1
ATOM 613 O O . ASP A 1 80 ? -39.252 -21.480 13.281 1.00 46.57 100 ASP A O 1
ATOM 618 N N . THR A 1 81 ? -39.901 -19.945 11.778 1.00 43.52 101 THR A N 1
ATOM 619 C CA . THR A 1 81 ? -38.582 -19.773 11.153 1.00 43.55 101 THR A CA 1
ATOM 620 C C . THR A 1 81 ? -37.616 -19.109 12.099 1.00 44.75 101 THR A C 1
ATOM 621 O O . THR A 1 81 ? -38.007 -18.217 12.853 1.00 46.24 101 THR A O 1
ATOM 625 N N . ILE A 1 82 ? -36.368 -19.544 12.027 1.00 46.64 102 ILE A N 1
ATOM 626 C CA . ILE A 1 82 ? -35.268 -19.010 12.831 1.00 50.60 102 ILE A CA 1
ATOM 627 C C . ILE A 1 82 ? -34.292 -18.344 11.865 1.00 50.35 102 ILE A C 1
ATOM 628 O O . ILE A 1 82 ? -33.868 -18.974 10.886 1.00 48.36 102 ILE A O 1
ATOM 633 N N . CYS A 1 83 ? -33.957 -17.088 12.185 1.00 53.73 103 CYS A N 1
ATOM 634 C CA . CYS A 1 83 ? -33.002 -16.270 11.463 1.00 54.30 103 CYS A CA 1
ATOM 635 C C . CYS A 1 83 ? -31.625 -16.271 12.137 1.00 56.11 103 CYS A C 1
ATOM 636 O O . CYS A 1 83 ? -31.501 -16.487 13.349 1.00 57.44 103 CYS A O 1
ATOM 639 N N . THR A 1 84 ? -30.604 -16.025 11.321 1.00 54.65 104 THR A N 1
ATOM 640 C CA . THR A 1 84 ? -29.239 -15.763 11.781 1.00 57.34 104 THR A CA 1
ATOM 641 C C . THR A 1 84 ? -28.603 -14.701 10.896 1.00 58.18 104 THR A C 1
ATOM 642 O O . THR A 1 84 ? -29.196 -14.322 9.888 1.00 55.14 104 THR A O 1
ATOM 646 N N . CYS A 1 85 ? -27.408 -14.241 11.261 1.00 59.88 105 CYS A N 1
ATOM 647 C CA . CYS A 1 85 ? -26.743 -13.168 10.510 1.00 62.22 105 CYS A CA 1
ATOM 648 C C . CYS A 1 85 ? -26.104 -13.687 9.218 1.00 61.08 105 CYS A C 1
ATOM 649 O O . CYS A 1 85 ? -25.581 -14.794 9.181 1.00 60.34 105 CYS A O 1
ATOM 652 N N . GLU A 1 86 ? -26.171 -12.887 8.150 1.00 62.32 106 GLU A N 1
ATOM 653 C CA . GLU A 1 86 ? -25.371 -13.131 6.937 1.00 65.20 106 GLU A CA 1
ATOM 654 C C . GLU A 1 86 ? -23.898 -13.032 7.266 1.00 64.64 106 GLU A C 1
ATOM 655 O O . GLU A 1 86 ? -23.514 -12.272 8.163 1.00 61.78 106 GLU A O 1
ATOM 661 N N . GLU A 1 87 ? -23.086 -13.805 6.538 1.00 70.27 107 GLU A N 1
ATOM 662 C CA . GLU A 1 87 ? -21.612 -13.737 6.647 1.00 71.82 107 GLU A CA 1
ATOM 663 C C . GLU A 1 87 ? -21.180 -12.311 6.331 1.00 66.89 107 GLU A C 1
ATOM 664 O O . GLU A 1 87 ? -21.718 -11.704 5.416 1.00 65.30 107 GLU A O 1
ATOM 670 N N . GLY A 1 88 ? -20.261 -11.779 7.127 1.00 65.71 108 GLY A N 1
ATOM 671 C CA . GLY A 1 88 ? -19.908 -10.354 7.096 1.00 64.45 108 GLY A CA 1
ATOM 672 C C . GLY A 1 88 ? -20.707 -9.440 8.019 1.00 61.36 108 GLY A C 1
ATOM 673 O O . GLY A 1 88 ? -20.395 -8.245 8.116 1.00 61.64 108 GLY A O 1
ATOM 674 N N . TRP A 1 89 ? -21.730 -9.980 8.697 1.00 60.33 109 TRP A N 1
ATOM 675 C CA . TRP A 1 89 ? -22.551 -9.230 9.639 1.00 57.61 109 TRP A CA 1
ATOM 676 C C . TRP A 1 89 ? -22.566 -9.936 11.007 1.00 57.47 109 TRP A C 1
ATOM 677 O O . TRP A 1 89 ? -22.329 -11.142 11.102 1.00 56.94 109 TRP A O 1
ATOM 688 N N . HIS A 1 90 ? -22.821 -9.169 12.052 1.00 57.83 110 HIS A N 1
ATOM 689 C CA . HIS A 1 90 ? -22.906 -9.704 13.412 1.00 61.98 110 HIS A CA 1
ATOM 690 C C . HIS A 1 90 ? -24.144 -9.150 14.110 1.00 61.06 110 HIS A C 1
ATOM 691 O O . HIS A 1 90 ? -24.639 -8.086 13.726 1.00 60.24 110 HIS A O 1
ATOM 698 N N . CYS A 1 91 ? -24.623 -9.868 15.118 1.00 62.21 111 CYS A N 1
ATOM 699 C CA . CYS A 1 91 ? -25.865 -9.492 15.837 1.00 67.59 111 CYS A CA 1
ATOM 700 C C . CYS A 1 91 ? -25.739 -8.139 16.520 1.00 66.90 111 CYS A C 1
ATOM 701 O O . CYS A 1 91 ? -24.723 -7.897 17.134 1.00 67.28 111 CYS A O 1
ATOM 704 N N . THR A 1 92 ? -26.747 -7.266 16.368 1.00 68.30 112 THR A N 1
ATOM 705 C CA . THR A 1 92 ? -26.847 -5.974 17.113 1.00 74.97 112 THR A CA 1
ATOM 706 C C . THR A 1 92 ? -26.842 -6.151 18.637 1.00 73.58 112 THR A C 1
ATOM 707 O O . THR A 1 92 ? -26.275 -5.338 19.320 1.00 75.52 112 THR A O 1
ATOM 711 N N . SER A 1 93 ? -27.513 -7.200 19.116 1.00 73.54 113 SER A N 1
ATOM 712 C CA . SER A 1 93 ? -27.641 -7.557 20.537 1.00 79.56 113 SER A CA 1
ATOM 713 C C . SER A 1 93 ? -27.809 -9.094 20.662 1.00 78.69 113 SER A C 1
ATOM 714 O O . SER A 1 93 ? -27.882 -9.791 19.638 1.00 71.99 113 SER A O 1
ATOM 717 N N . GLU A 1 94 ? -27.889 -9.610 21.895 1.00 80.31 114 GLU A N 1
ATOM 718 C CA . GLU A 1 94 ? -28.106 -11.053 22.130 1.00 82.44 114 GLU A CA 1
ATOM 719 C C . GLU A 1 94 ? -29.345 -11.657 21.437 1.00 81.04 114 GLU A C 1
ATOM 720 O O . GLU A 1 94 ? -29.313 -12.823 21.057 1.00 82.47 114 GLU A O 1
ATOM 726 N N . ALA A 1 95 ? -30.418 -10.879 21.284 1.00 80.39 115 ALA A N 1
ATOM 727 C CA . ALA A 1 95 ? -31.655 -11.356 20.617 1.00 77.27 115 ALA A CA 1
ATOM 728 C C . ALA A 1 95 ? -31.512 -11.618 19.122 1.00 75.12 115 ALA A C 1
ATOM 729 O O . ALA A 1 95 ? -32.232 -12.450 18.562 1.00 72.34 115 ALA A O 1
ATOM 731 N N . CYS A 1 96 ? -30.598 -10.886 18.484 1.00 79.33 116 CYS A N 1
ATOM 732 C CA . CYS A 1 96 ? -30.264 -11.025 17.064 1.00 74.08 116 CYS A CA 1
ATOM 733 C C . CYS A 1 96 ? -31.467 -10.745 16.142 1.00 68.18 116 CYS A C 1
ATOM 734 O O . CYS A 1 96 ? -31.770 -11.535 15.263 1.00 69.87 116 CYS A O 1
ATOM 737 N N . GLU A 1 97 ? -32.129 -9.618 16.390 1.00 69.63 117 GLU A N 1
ATOM 738 C CA . GLU A 1 97 ? -33.301 -9.159 15.618 1.00 72.76 117 GLU A CA 1
ATOM 739 C C . GLU A 1 97 ? -32.906 -8.369 14.381 1.00 70.73 117 GLU A C 1
ATOM 740 O O . GLU A 1 97 ? -33.690 -8.238 13.446 1.00 67.99 117 GLU A O 1
ATOM 746 N N . SER A 1 98 ? -31.728 -7.776 14.422 1.00 73.36 118 SER A N 1
ATOM 747 C CA . SER A 1 98 ? -31.055 -7.261 1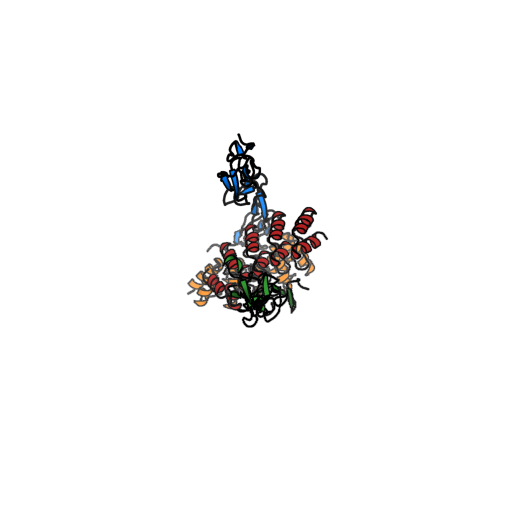3.230 1.00 73.62 118 SER A CA 1
ATOM 748 C C . SER A 1 98 ? -29.553 -7.456 13.384 1.00 72.14 118 SER A C 1
ATOM 749 O O . SER A 1 98 ? -29.091 -7.874 14.446 1.00 77.25 118 SER A O 1
ATOM 752 N N . CYS A 1 99 ? -28.812 -7.178 12.314 1.00 70.63 119 CYS A N 1
ATOM 753 C CA . CYS A 1 99 ? -27.368 -7.289 12.285 1.00 69.55 119 CYS A CA 1
ATOM 754 C C . CYS A 1 99 ? -26.736 -6.012 11.735 1.00 67.47 119 CYS A C 1
ATOM 755 O O . CYS A 1 99 ? -27.402 -5.165 11.168 1.00 68.54 119 CYS A O 1
ATOM 758 N N . VAL A 1 100 ? -25.427 -5.926 11.911 1.00 67.82 120 VAL A N 1
ATOM 759 C CA . VAL A 1 100 ? -24.601 -4.771 11.556 1.00 65.64 120 VAL A CA 1
ATOM 760 C C . VAL A 1 100 ? -23.376 -5.324 10.837 1.00 62.30 120 VAL A C 1
ATOM 761 O O . VAL A 1 100 ? -22.875 -6.377 11.216 1.00 60.79 120 VAL A O 1
ATOM 765 N N . LEU A 1 101 ? -22.898 -4.617 9.818 1.00 62.19 121 LEU A N 1
ATOM 766 C CA . LEU A 1 101 ? -21.654 -5.008 9.109 1.00 62.13 121 LEU A CA 1
ATOM 767 C C . LEU A 1 101 ? -20.444 -4.920 10.032 1.00 62.65 121 LEU A C 1
ATOM 768 O O . LEU A 1 101 ? -20.376 -4.016 10.871 1.00 62.33 121 LEU A O 1
ATOM 773 N N . HIS A 1 102 ? -19.506 -5.863 9.870 1.00 57.53 122 HIS A N 1
ATOM 774 C CA . HIS A 1 102 ? -18.252 -5.871 10.657 1.00 56.20 122 HIS A CA 1
ATOM 775 C C . HIS A 1 102 ? -17.492 -4.583 10.369 1.00 56.31 122 HIS A C 1
ATOM 776 O O . HIS A 1 102 ? -17.369 -4.218 9.207 1.00 53.67 122 HIS A O 1
ATOM 783 N N . ARG A 1 103 ? -17.023 -3.885 11.413 1.00 56.57 123 ARG A N 1
ATOM 784 C CA . ARG A 1 103 ? -16.267 -2.670 11.196 1.00 56.58 123 ARG A CA 1
ATOM 785 C C . ARG A 1 103 ? -14.795 -2.988 10.906 1.00 55.73 123 ARG A C 1
ATOM 786 O O . ARG A 1 103 ? -14.276 -4.065 11.239 1.00 55.01 123 ARG A O 1
ATOM 794 N N . SER A 1 104 ? -14.162 -1.999 10.297 1.00 55.90 124 SER A N 1
ATOM 795 C CA . SER A 1 104 ? -12.752 -2.013 9.977 1.00 56.24 124 SER A CA 1
ATOM 796 C C . SER A 1 104 ? -12.011 -1.251 11.053 1.00 54.37 124 SER A C 1
ATOM 797 O O . SER A 1 104 ? -12.442 -0.180 11.477 1.00 51.76 124 SER A O 1
ATOM 800 N N . CYS A 1 105 ? -10.870 -1.796 11.459 1.00 54.91 125 CYS A N 1
ATOM 801 C CA . CYS A 1 105 ? -9.892 -1.046 12.234 1.00 54.87 125 CYS A CA 1
ATOM 802 C C . CYS A 1 105 ? -9.263 0.066 11.367 1.00 53.21 125 CYS A C 1
ATOM 803 O O . CYS A 1 105 ? -8.568 -0.233 10.399 1.00 53.51 125 CYS A O 1
ATOM 806 N N . SER A 1 106 ? -9.482 1.326 11.745 1.00 53.33 126 SER A N 1
ATOM 807 C CA . SER A 1 106 ? -8.940 2.499 11.046 1.00 53.23 126 SER A CA 1
ATOM 808 C C . SER A 1 106 ? -7.391 2.548 11.054 1.00 56.37 126 SER A C 1
ATOM 809 O O . SER A 1 106 ? -6.728 1.714 11.711 1.00 54.32 126 SER A O 1
ATOM 812 N N . PRO A 1 107 ? -6.796 3.461 10.248 1.00 55.44 127 PRO A N 1
ATOM 813 C CA . PRO A 1 107 ? -5.339 3.600 10.309 1.00 53.76 127 PRO A CA 1
ATOM 814 C C . PRO A 1 107 ? -4.880 4.008 11.706 1.00 51.67 127 PRO A C 1
ATOM 815 O O . PRO A 1 107 ? -5.538 4.826 12.337 1.00 51.92 127 PRO A O 1
ATOM 819 N N . GLY A 1 108 ? -3.780 3.415 12.169 1.00 50.90 128 GLY A N 1
ATOM 820 C CA . GLY A 1 108 ? -3.340 3.504 13.578 1.00 51.62 128 GLY A CA 1
ATOM 821 C C . GLY A 1 108 ? -3.755 2.355 14.477 1.00 52.04 128 GLY A C 1
ATOM 822 O O . GLY A 1 108 ? -3.252 2.235 15.587 1.00 50.16 128 GLY A O 1
ATOM 823 N N . PHE A 1 109 ? -4.671 1.512 13.983 1.00 54.39 129 PHE A N 1
ATOM 824 C CA . PHE A 1 109 ? -5.281 0.417 14.710 1.00 52.84 129 PHE A CA 1
ATOM 825 C C . PHE A 1 109 ? -5.219 -0.835 13.856 1.00 53.42 129 PHE A C 1
ATOM 826 O O . PHE A 1 109 ? -5.337 -0.759 12.635 1.00 54.85 129 PHE A O 1
ATOM 834 N N . GLY A 1 110 ? -5.063 -1.984 14.490 1.00 56.14 130 GLY A N 1
ATOM 835 C CA . GLY A 1 110 ? -4.997 -3.280 13.786 1.00 57.80 130 GLY A CA 1
ATOM 836 C C . GLY A 1 110 ? -5.918 -4.292 14.432 1.00 58.73 130 GLY A C 1
ATOM 837 O O . GLY A 1 110 ? -6.374 -4.099 15.576 1.00 59.02 130 GLY A O 1
ATOM 838 N N . VAL A 1 111 ? -6.174 -5.373 13.698 1.00 59.08 131 VAL A N 1
ATOM 839 C CA . VAL A 1 111 ? -7.099 -6.396 14.154 1.00 64.26 131 VAL A CA 1
ATOM 840 C C . VAL A 1 111 ? -6.417 -7.189 15.250 1.00 65.50 131 VAL A C 1
ATOM 841 O O . VAL A 1 111 ? -5.325 -7.715 15.046 1.00 66.38 131 VAL A O 1
ATOM 845 N N . LYS A 1 112 ? -7.060 -7.221 16.414 1.00 64.81 132 LYS A N 1
ATOM 846 C CA . LYS A 1 112 ? -6.683 -8.104 17.513 1.00 68.09 132 LYS A CA 1
ATOM 847 C C . LYS A 1 112 ? -7.474 -9.409 17.382 1.00 70.15 132 LYS A C 1
ATOM 848 O O . LYS A 1 112 ? -6.886 -10.494 17.456 1.00 71.32 132 LYS A O 1
ATOM 854 N N . GLN A 1 113 ? -8.796 -9.298 17.186 1.00 67.58 133 GLN A N 1
ATOM 855 C CA . GLN A 1 113 ? -9.654 -10.453 16.959 1.00 70.71 133 GLN A CA 1
ATOM 856 C C . GLN A 1 113 ? -10.623 -10.182 15.820 1.00 65.42 133 GLN A C 1
ATOM 857 O O . GLN A 1 113 ? -11.341 -9.183 15.825 1.00 62.23 133 GLN A O 1
ATOM 863 N N . ILE A 1 114 ? -10.654 -11.097 14.867 1.00 66.59 134 ILE A N 1
ATOM 864 C CA . ILE A 1 114 ? -11.525 -10.991 13.719 1.00 69.57 134 ILE A CA 1
ATOM 865 C C . ILE A 1 114 ? -12.998 -11.174 14.142 1.00 68.20 134 ILE A C 1
ATOM 866 O O . ILE A 1 114 ? -13.306 -11.859 15.134 1.00 68.12 134 ILE A O 1
ATOM 871 N N . ALA A 1 115 ? -13.889 -10.548 13.391 1.00 65.37 135 ALA A N 1
ATOM 872 C CA . ALA A 1 115 ? -15.328 -10.614 13.669 1.00 64.66 135 ALA A CA 1
ATOM 873 C C . ALA A 1 115 ? -15.870 -12.018 13.436 1.00 66.10 135 ALA A C 1
ATOM 874 O O . ALA A 1 115 ? -15.296 -12.800 12.672 1.00 69.03 135 ALA A O 1
ATOM 876 N N . THR A 1 116 ? -16.948 -12.330 14.143 1.00 66.32 136 THR A N 1
ATOM 877 C CA . THR A 1 116 ? -17.730 -13.545 13.934 1.00 70.55 136 THR A CA 1
ATOM 878 C C . THR A 1 116 ? -19.175 -13.100 13.748 1.00 69.04 136 THR A C 1
ATOM 879 O O . THR A 1 116 ? -19.473 -11.915 13.805 1.00 65.93 136 THR A O 1
ATOM 883 N N . GLY A 1 117 ? -20.078 -14.056 13.564 1.00 71.42 137 GLY A N 1
ATOM 884 C CA . GLY A 1 117 ? -21.516 -13.785 13.580 1.00 70.19 137 GLY A CA 1
ATOM 885 C C . GLY A 1 117 ? -22.112 -13.234 14.877 1.00 69.61 137 GLY A C 1
ATOM 886 O O . GLY A 1 117 ? -23.202 -12.699 14.840 1.00 69.13 137 GLY A O 1
ATOM 887 N N . VAL A 1 118 ? -21.415 -13.380 16.009 1.00 70.28 138 VAL A N 1
ATOM 888 C CA . VAL A 1 118 ? -21.865 -12.841 17.305 1.00 70.59 138 VAL A CA 1
ATOM 889 C C . VAL A 1 118 ? -21.014 -11.724 17.896 1.00 68.35 138 VAL A C 1
ATOM 890 O O . VAL A 1 118 ? -21.415 -11.142 18.910 1.00 68.51 138 VAL A O 1
ATOM 894 N N . SER A 1 119 ? -19.869 -11.413 17.284 1.00 66.85 139 SER A N 1
ATOM 895 C CA . SER A 1 119 ? -18.995 -10.345 17.772 1.00 66.81 139 SER A CA 1
ATOM 896 C C . SER A 1 119 ? -18.421 -9.511 16.638 1.00 63.55 139 SER A C 1
ATOM 897 O O . SER A 1 119 ? -17.948 -10.045 15.635 1.00 64.02 139 SER A O 1
ATOM 900 N N . ASP A 1 120 ? -18.388 -8.203 16.856 1.00 61.74 140 ASP A N 1
ATOM 901 C CA . ASP A 1 120 ? -17.687 -7.274 15.957 1.00 62.01 140 ASP A CA 1
ATOM 902 C C . ASP A 1 120 ? -16.166 -7.471 16.056 1.00 60.49 140 ASP A C 1
ATOM 903 O O . ASP A 1 120 ? -15.650 -8.113 16.994 1.00 62.99 140 ASP A O 1
ATOM 908 N N . THR A 1 121 ? -15.468 -6.939 15.062 1.00 58.91 141 THR A N 1
ATOM 909 C CA . THR A 1 121 ? -14.014 -6.833 15.072 1.00 57.62 141 THR A CA 1
ATOM 910 C C . THR A 1 121 ? -13.539 -6.184 16.385 1.00 58.44 141 THR A C 1
ATOM 911 O O . THR A 1 121 ? -14.102 -5.174 16.800 1.00 57.94 141 THR A O 1
ATOM 915 N N . ILE A 1 122 ? -12.541 -6.792 17.039 1.00 59.47 142 ILE A N 1
ATOM 916 C CA . ILE A 1 122 ? -11.831 -6.158 18.160 1.00 60.18 142 ILE A CA 1
ATOM 917 C C . ILE A 1 122 ? -10.532 -5.567 17.583 1.00 59.08 142 ILE A C 1
ATOM 918 O O . ILE A 1 122 ? -9.719 -6.309 17.029 1.00 60.03 142 ILE A O 1
ATOM 923 N N . CYS A 1 123 ? -10.372 -4.243 17.707 1.00 58.29 143 CYS A N 1
ATOM 924 C CA . CYS A 1 123 ? -9.203 -3.504 17.217 1.00 57.80 143 CYS A CA 1
ATOM 925 C C . CYS A 1 123 ? -8.337 -3.016 18.393 1.00 60.21 143 CYS A C 1
ATOM 926 O O . CYS A 1 123 ? -8.884 -2.638 19.440 1.00 58.51 143 CYS A O 1
ATOM 929 N N . GLU A 1 124 ? -7.013 -2.984 18.187 1.00 59.05 144 GLU A N 1
ATOM 930 C CA . GLU A 1 124 ? -6.068 -2.416 19.159 1.00 60.93 144 GLU A CA 1
ATOM 931 C C . GLU A 1 124 ? -5.265 -1.283 18.549 1.00 57.52 144 GLU A C 1
ATOM 932 O O . GLU A 1 124 ? -4.886 -1.373 17.377 1.00 60.20 144 GLU A O 1
ATOM 938 N N . PRO A 1 125 ? -4.971 -0.225 19.332 1.00 56.51 145 PRO A N 1
ATOM 939 C CA . PRO A 1 125 ? -4.004 0.779 18.831 1.00 55.91 145 PRO A CA 1
ATOM 940 C C . PRO A 1 125 ? -2.627 0.136 18.583 1.00 53.71 145 PRO A C 1
ATOM 941 O O . PRO A 1 125 ? -2.184 -0.691 19.369 1.00 51.98 145 PRO A O 1
ATOM 945 N N . CYS A 1 126 ? -2.011 0.486 17.470 1.00 53.00 146 CYS A N 1
ATOM 946 C CA . CYS A 1 126 ? -0.718 -0.063 17.092 1.00 54.35 146 CYS A CA 1
ATOM 947 C C . CYS A 1 126 ? 0.320 0.389 18.098 1.00 53.92 146 CYS A C 1
ATOM 948 O O . CYS A 1 126 ? 0.562 1.584 18.197 1.00 55.92 146 CYS A O 1
ATOM 951 N N . PRO A 1 127 ? 0.892 -0.548 18.886 1.00 55.78 147 PRO A N 1
ATOM 952 C CA . PRO A 1 127 ? 1.919 -0.127 19.850 1.00 58.43 147 PRO A CA 1
ATOM 953 C C . PRO A 1 127 ? 3.289 0.129 19.179 1.00 58.55 147 PRO A C 1
ATOM 954 O O . PRO A 1 127 ? 3.455 -0.161 17.995 1.00 57.20 147 PRO A O 1
ATOM 958 N N . VAL A 1 128 ? 4.234 0.663 19.955 1.00 60.52 148 VAL A N 1
ATOM 959 C CA . VAL A 1 128 ? 5.577 1.003 19.478 1.00 62.71 148 VAL A CA 1
ATOM 960 C C . VAL A 1 128 ? 6.252 -0.158 18.749 1.00 60.88 148 VAL A C 1
ATOM 961 O O . VAL A 1 128 ? 6.182 -1.318 19.172 1.00 62.72 148 VAL A O 1
ATOM 965 N N . GLY A 1 129 ? 6.850 0.164 17.616 1.00 58.18 149 GLY A N 1
ATOM 966 C CA . GLY A 1 129 ? 7.441 -0.828 16.741 1.00 58.27 149 GLY A CA 1
ATOM 967 C C . GLY A 1 129 ? 6.469 -1.396 15.742 1.00 58.39 149 GLY A C 1
ATOM 968 O O . GLY A 1 129 ? 6.872 -2.270 14.983 1.00 64.33 149 GLY A O 1
ATOM 969 N N . PHE A 1 130 ? 5.201 -0.949 15.735 1.00 56.75 150 PHE A N 1
ATOM 970 C CA . PHE A 1 130 ? 4.171 -1.490 14.838 1.00 58.28 150 PHE A CA 1
ATOM 971 C C . PHE A 1 130 ? 3.307 -0.389 14.210 1.00 55.68 150 PHE A C 1
ATOM 972 O O . PHE A 1 130 ? 3.201 0.719 14.754 1.00 53.31 150 PHE A O 1
ATOM 980 N N . PHE A 1 131 ? 2.682 -0.695 13.069 1.00 52.58 151 PHE A N 1
ATOM 981 C CA . PHE A 1 131 ? 1.804 0.275 12.422 1.00 51.89 151 PHE A CA 1
ATOM 982 C C . PHE A 1 131 ? 0.728 -0.359 11.560 1.00 53.83 151 PHE A C 1
ATOM 983 O O . PHE A 1 131 ? 0.802 -1.545 11.209 1.00 59.26 151 PHE A O 1
ATOM 991 N N . SER A 1 132 ? -0.243 0.473 11.195 1.00 50.28 152 SER A N 1
ATOM 992 C CA . SER A 1 132 ? -1.284 0.097 10.260 1.00 51.32 152 SER A CA 1
ATOM 993 C C . SER A 1 132 ? -1.724 1.309 9.461 1.00 52.06 152 SER A C 1
ATOM 994 O O . SER A 1 132 ? -2.290 2.232 10.008 1.00 51.29 152 SER A O 1
ATOM 997 N N . ASN A 1 133 ? -1.476 1.257 8.159 1.00 53.53 153 ASN A N 1
ATOM 998 C CA . ASN A 1 133 ? -1.776 2.364 7.250 1.00 56.95 153 ASN A CA 1
ATOM 999 C C . ASN A 1 133 ? -3.061 2.184 6.464 1.00 58.50 153 ASN A C 1
ATOM 1000 O O . ASN A 1 133 ? -3.298 2.946 5.538 1.00 61.99 153 ASN A O 1
ATOM 1005 N N . VAL A 1 134 ? -3.895 1.206 6.829 1.00 58.80 154 VAL A N 1
ATOM 1006 C CA . VAL A 1 134 ? -5.134 0.871 6.092 1.00 58.47 154 VAL A CA 1
ATOM 1007 C C . VAL A 1 134 ? -6.331 0.865 7.030 1.00 57.78 154 VAL A C 1
ATOM 1008 O O . VAL A 1 134 ? -6.189 0.645 8.229 1.00 57.64 154 VAL A O 1
ATOM 1012 N N . SER A 1 135 ? -7.504 1.108 6.468 1.00 61.44 155 SER A N 1
ATOM 1013 C CA . SER A 1 135 ? -8.770 0.805 7.128 1.00 59.61 155 SER A CA 1
ATOM 1014 C C . SER A 1 135 ? -9.146 -0.618 6.709 1.00 58.19 155 SER A C 1
ATOM 1015 O O . SER A 1 135 ? -9.468 -0.844 5.529 1.00 56.53 155 SER A O 1
ATOM 1018 N N . SER A 1 136 ? -9.095 -1.565 7.650 1.00 55.09 156 SER A N 1
ATOM 1019 C CA . SER A 1 136 ? -9.331 -2.982 7.331 1.00 56.01 156 SER A CA 1
ATOM 1020 C C . SER A 1 136 ? -9.842 -3.826 8.507 1.00 55.20 156 SER A C 1
ATOM 1021 O O . SER A 1 136 ? -9.453 -3.617 9.652 1.00 56.60 156 SER A O 1
ATOM 1024 N N . ALA A 1 137 ? -10.676 -4.806 8.178 1.00 54.36 157 ALA A N 1
ATOM 1025 C CA . ALA A 1 137 ? -11.277 -5.734 9.151 1.00 55.48 157 ALA A CA 1
ATOM 1026 C C . ALA A 1 137 ? -10.500 -7.032 9.298 1.00 57.93 157 ALA A C 1
ATOM 1027 O O . ALA A 1 137 ? -10.898 -7.882 10.091 1.00 58.05 157 ALA A O 1
ATOM 1029 N N . PHE A 1 138 ? -9.421 -7.199 8.524 1.00 60.89 158 PHE A N 1
ATOM 1030 C CA . PHE A 1 138 ? -8.563 -8.382 8.574 1.00 64.31 158 PHE A CA 1
ATOM 1031 C C . PHE A 1 138 ? -7.126 -8.096 9.010 1.00 63.49 158 PHE A C 1
ATOM 1032 O O . PHE A 1 138 ? -6.550 -8.954 9.682 1.00 63.85 158 PHE A O 1
ATOM 1040 N N . GLU A 1 139 ? -6.565 -6.921 8.664 1.00 62.43 159 GLU A N 1
ATOM 1041 C CA . GLU A 1 139 ? -5.125 -6.669 8.785 1.00 62.62 159 GLU A CA 1
ATOM 1042 C C . GLU A 1 139 ? -4.683 -6.368 10.209 1.00 61.92 159 GLU A C 1
ATOM 1043 O O . GLU A 1 139 ? -5.131 -5.387 10.823 1.00 58.09 159 GLU A O 1
ATOM 1049 N N . LYS A 1 140 ? -3.791 -7.221 10.716 1.00 64.38 160 LYS A N 1
ATOM 1050 C CA . LYS A 1 140 ? -3.089 -6.978 11.969 1.00 70.43 160 LYS A CA 1
ATOM 1051 C C . LYS A 1 140 ? -2.128 -5.774 11.866 1.00 69.63 160 LYS A C 1
ATOM 1052 O O . LYS A 1 140 ? -1.856 -5.246 10.776 1.00 71.67 160 LYS A O 1
ATOM 1058 N N . CYS A 1 141 ? -1.651 -5.330 13.022 1.00 70.23 161 CYS A N 1
ATOM 1059 C CA . CYS A 1 141 ? -0.512 -4.413 13.106 1.00 70.43 161 CYS A CA 1
ATOM 1060 C C . CYS A 1 141 ? 0.706 -5.084 12.474 1.00 70.28 161 CYS A C 1
ATOM 1061 O O . CYS A 1 141 ? 0.975 -6.253 12.766 1.00 76.59 161 CYS A O 1
ATOM 1064 N N . HIS A 1 142 ? 1.388 -4.368 11.580 1.00 65.44 162 HIS A N 1
ATOM 1065 C CA . HIS A 1 142 ? 2.654 -4.825 10.974 1.00 70.13 162 HIS A CA 1
ATOM 1066 C C . HIS A 1 142 ? 3.825 -4.167 11.681 1.00 64.59 162 HIS A C 1
ATOM 1067 O O . HIS A 1 142 ? 3.710 -2.999 12.040 1.00 62.95 162 HIS A O 1
ATOM 1074 N N . PRO A 1 143 ? 4.960 -4.889 11.850 1.00 65.28 163 PRO A N 1
ATOM 1075 C CA . PRO A 1 143 ? 6.138 -4.253 12.454 1.00 63.56 163 PRO A CA 1
ATOM 1076 C C . PRO A 1 143 ? 6.774 -3.182 11.582 1.00 60.27 163 PRO A C 1
ATOM 1077 O O . PRO A 1 143 ? 6.724 -3.280 10.358 1.00 64.70 163 PRO A O 1
ATOM 1081 N N . TRP A 1 144 ? 7.384 -2.182 12.220 1.00 58.06 164 TRP A N 1
ATOM 1082 C CA . TRP A 1 144 ? 8.230 -1.195 11.528 1.00 56.42 164 TRP A CA 1
ATOM 1083 C C . TRP A 1 144 ? 9.424 -1.892 10.864 1.00 57.48 164 TRP A C 1
ATOM 1084 O O . TRP A 1 144 ? 9.972 -2.844 11.414 1.00 59.27 164 TRP A O 1
ATOM 1095 N N . THR A 1 145 ? 9.814 -1.407 9.689 1.00 57.65 165 THR A N 1
ATOM 1096 C CA . THR A 1 145 ? 11.053 -1.815 9.005 1.00 60.64 165 THR A CA 1
ATOM 1097 C C . THR A 1 145 ? 12.259 -1.546 9.912 1.00 61.31 165 THR A C 1
ATOM 1098 O O . THR A 1 145 ? 12.307 -0.506 10.556 1.00 58.79 165 THR A O 1
ATOM 1102 N N . SER A 1 146 ? 13.182 -2.502 9.964 1.00 63.33 166 SER A N 1
ATOM 1103 C CA . SER A 1 146 ? 14.475 -2.341 10.631 1.00 66.36 166 SER A CA 1
ATOM 1104 C C . SER A 1 146 ? 15.452 -1.715 9.631 1.00 65.86 166 SER A C 1
ATOM 1105 O O . SER A 1 146 ? 15.878 -2.386 8.692 1.00 68.41 166 SER A O 1
ATOM 1108 N N . CYS A 1 147 ? 15.783 -0.444 9.828 1.00 64.34 167 CYS A N 1
ATOM 1109 C CA . CYS A 1 147 ? 16.776 0.240 8.994 1.00 67.63 167 CYS A CA 1
ATOM 1110 C C . CYS A 1 147 ? 18.193 -0.311 9.114 1.00 69.19 167 CYS A C 1
ATOM 1111 O O . CYS A 1 147 ? 18.934 -0.320 8.118 1.00 70.13 167 CYS A O 1
ATOM 1114 N N . GLU A 1 148 ? 18.534 -0.792 10.305 1.00 67.73 168 GLU A N 1
ATOM 1115 C CA . GLU A 1 148 ? 19.877 -1.283 10.610 1.00 71.94 168 GLU A CA 1
ATOM 1116 C C . GLU A 1 148 ? 20.230 -2.607 9.905 1.00 71.56 168 GLU A C 1
ATOM 1117 O O . GLU A 1 148 ? 21.410 -2.868 9.698 1.00 73.95 168 GLU A O 1
ATOM 1123 N N . THR A 1 149 ? 19.233 -3.441 9.577 1.00 75.02 169 THR A N 1
ATOM 1124 C CA . THR A 1 149 ? 19.434 -4.646 8.714 1.00 82.97 169 THR A CA 1
ATOM 1125 C C . THR A 1 149 ? 19.877 -4.305 7.290 1.00 83.56 169 THR A C 1
ATOM 1126 O O . THR A 1 149 ? 20.604 -5.082 6.683 1.00 90.70 169 THR A O 1
ATOM 1130 N N . LYS A 1 150 ? 19.466 -3.132 6.785 1.00 79.04 170 LYS A N 1
ATOM 1131 C CA . LYS A 1 150 ? 19.838 -2.610 5.452 1.00 75.54 170 LYS A CA 1
ATOM 1132 C C . LYS A 1 150 ? 21.068 -1.662 5.436 1.00 73.97 170 LYS A C 1
ATOM 1133 O O . LYS A 1 150 ? 21.356 -1.051 4.407 1.00 72.83 170 LYS A O 1
ATOM 1139 N N . ASP A 1 151 ? 21.786 -1.545 6.560 1.00 74.00 171 ASP A N 1
ATOM 1140 C CA . ASP A 1 151 ? 22.853 -0.546 6.780 1.00 74.86 171 ASP A CA 1
ATOM 1141 C C . ASP A 1 151 ? 22.452 0.935 6.593 1.00 68.08 171 ASP A C 1
ATOM 1142 O O . ASP A 1 151 ? 23.273 1.780 6.218 1.00 69.98 171 ASP A O 1
ATOM 1147 N N . LEU A 1 152 ? 21.201 1.237 6.908 1.00 62.57 172 LEU A N 1
ATOM 1148 C CA . LEU A 1 152 ? 20.669 2.592 6.872 1.00 61.08 172 LEU A CA 1
ATOM 1149 C C . LEU A 1 152 ? 20.324 3.029 8.316 1.00 58.57 172 LEU A C 1
ATOM 1150 O O . LEU A 1 152 ? 20.391 2.233 9.264 1.00 58.74 172 LEU A O 1
ATOM 1155 N N . VAL A 1 153 ? 19.957 4.299 8.461 1.00 57.45 173 VAL A N 1
ATOM 1156 C CA . VAL A 1 153 ? 19.384 4.851 9.709 1.00 57.64 173 VAL A CA 1
ATOM 1157 C C . VAL A 1 153 ? 17.955 5.312 9.503 1.00 56.39 173 VAL A C 1
ATOM 1158 O O . VAL A 1 153 ? 17.493 5.488 8.386 1.00 55.47 173 VAL A O 1
ATOM 1162 N N . VAL A 1 154 ? 17.283 5.554 10.619 1.00 55.07 174 VAL A N 1
ATOM 1163 C CA . VAL A 1 154 ? 15.936 6.074 10.628 1.00 54.97 174 VAL A CA 1
ATOM 1164 C C . VAL A 1 154 ? 16.008 7.562 10.292 1.00 57.32 174 VAL A C 1
ATOM 1165 O O . VAL A 1 154 ? 16.494 8.346 11.090 1.00 59.65 174 VAL A O 1
ATOM 1169 N N . GLN A 1 155 ? 15.522 7.925 9.106 1.00 59.06 175 GLN A N 1
ATOM 1170 C CA . GLN A 1 155 ? 15.462 9.324 8.669 1.00 59.73 175 GLN A CA 1
ATOM 1171 C C . GLN A 1 155 ? 14.148 9.992 9.136 1.00 56.43 175 GLN A C 1
ATOM 1172 O O . GLN A 1 155 ? 14.147 11.155 9.545 1.00 56.41 175 GLN A O 1
ATOM 1178 N N . GLN A 1 156 ? 13.038 9.264 9.050 1.00 55.78 176 GLN A N 1
ATOM 1179 C CA . GLN A 1 156 ? 11.737 9.683 9.593 1.00 58.16 176 GLN A CA 1
ATOM 1180 C C . GLN A 1 156 ? 11.219 8.600 10.509 1.00 53.87 176 GLN A C 1
ATOM 1181 O O . GLN A 1 156 ? 11.182 7.417 10.135 1.00 53.38 176 GLN A O 1
ATOM 1187 N N . ALA A 1 157 ? 10.784 9.012 11.689 1.00 53.29 177 ALA A N 1
ATOM 1188 C CA . ALA A 1 157 ? 10.292 8.079 12.678 1.00 55.58 177 ALA A CA 1
ATOM 1189 C C . ALA A 1 157 ? 8.986 7.461 12.195 1.00 54.38 177 ALA A C 1
ATOM 1190 O O . ALA A 1 157 ? 8.181 8.126 11.534 1.00 55.81 177 ALA A O 1
ATOM 1192 N N . GLY A 1 158 ? 8.796 6.197 12.563 1.00 53.58 178 GLY A N 1
ATOM 1193 C CA . GLY A 1 158 ? 7.535 5.494 12.393 1.00 55.46 178 GLY A CA 1
ATOM 1194 C C . GLY A 1 158 ? 6.480 6.033 13.354 1.00 56.18 178 GLY A C 1
ATOM 1195 O O . GLY A 1 158 ? 6.816 6.635 14.368 1.00 56.81 178 GLY A O 1
ATOM 1196 N N . THR A 1 159 ? 5.220 5.847 12.988 1.00 55.25 179 THR A N 1
ATOM 1197 C CA . THR A 1 159 ? 4.075 6.149 13.835 1.00 54.63 179 THR A CA 1
ATOM 1198 C C . THR A 1 159 ? 3.212 4.918 13.918 1.00 52.11 179 THR A C 1
ATOM 1199 O O . THR A 1 159 ? 3.535 3.860 13.340 1.00 51.80 179 THR A O 1
ATOM 1203 N N . ASN A 1 160 ? 2.117 5.036 14.668 1.00 51.45 180 ASN A N 1
ATOM 1204 C CA . ASN A 1 160 ? 1.020 4.042 14.612 1.00 51.45 180 ASN A CA 1
ATOM 1205 C C . ASN A 1 160 ? 0.437 3.794 13.195 1.00 51.99 180 ASN A C 1
ATOM 1206 O O . ASN A 1 160 ? -0.077 2.730 12.944 1.00 53.95 180 ASN A O 1
ATOM 1211 N N . LYS A 1 161 ? 0.535 4.794 12.314 1.00 53.53 181 LYS A N 1
ATOM 1212 C CA . LYS A 1 161 ? -0.046 4.890 10.961 1.00 54.34 181 LYS A CA 1
ATOM 1213 C C . LYS A 1 161 ? 0.949 4.778 9.793 1.00 54.85 181 LYS A C 1
ATOM 1214 O O . LYS A 1 161 ? 0.518 4.639 8.634 1.00 53.60 181 LYS A O 1
ATOM 1220 N N . THR A 1 162 ? 2.244 4.983 10.051 1.00 55.74 182 THR A N 1
ATOM 1221 C CA . THR A 1 162 ? 3.264 4.964 8.993 1.00 55.98 182 THR A CA 1
ATOM 1222 C C . THR A 1 162 ? 4.465 4.145 9.382 1.00 52.64 182 THR A C 1
ATOM 1223 O O . THR A 1 162 ? 4.876 4.143 10.536 1.00 50.98 182 THR A O 1
ATOM 1227 N N . ASP A 1 163 ? 5.047 3.481 8.387 1.00 53.63 183 ASP A N 1
ATOM 1228 C CA . ASP A 1 163 ? 6.359 2.840 8.511 1.00 54.09 183 ASP A CA 1
ATOM 1229 C C . ASP A 1 163 ? 7.471 3.884 8.701 1.00 51.11 183 ASP A C 1
ATOM 1230 O O . ASP A 1 163 ? 7.295 5.071 8.430 1.00 49.28 183 ASP A O 1
ATOM 1235 N N . VAL A 1 164 ? 8.609 3.428 9.200 1.00 51.70 184 VAL A N 1
ATOM 1236 C CA . VAL A 1 164 ? 9.836 4.223 9.138 1.00 52.64 184 VAL A CA 1
ATOM 1237 C C . VAL A 1 164 ? 10.238 4.485 7.675 1.00 54.21 184 VAL A C 1
ATOM 1238 O O . VAL A 1 164 ? 10.005 3.637 6.808 1.00 54.45 184 VAL A O 1
ATOM 1242 N N . VAL A 1 165 ? 10.791 5.667 7.422 1.00 55.05 185 VAL A N 1
ATOM 1243 C CA . VAL A 1 165 ? 11.526 5.945 6.196 1.00 58.83 185 VAL A CA 1
ATOM 1244 C C . VAL A 1 165 ? 12.994 5.844 6.589 1.00 59.77 185 VAL A C 1
ATOM 1245 O O . VAL A 1 165 ? 13.445 6.584 7.461 1.00 60.98 185 VAL A O 1
ATOM 1249 N N . CYS A 1 166 ? 13.706 4.897 5.970 1.00 60.73 186 CYS A N 1
ATOM 1250 C CA . CYS A 1 166 ? 15.149 4.739 6.122 1.00 62.16 186 CYS A CA 1
ATOM 1251 C C . CYS A 1 166 ? 15.933 5.693 5.214 1.00 64.48 186 CYS A C 1
ATOM 1252 O O . CYS A 1 166 ? 15.409 6.220 4.242 1.00 67.17 186 CYS A O 1
ATOM 1255 N N . GLY A 1 167 ? 17.187 5.936 5.570 1.00 66.87 187 GLY A N 1
ATOM 1256 C CA . GLY A 1 167 ? 18.090 6.805 4.798 1.00 69.32 187 GLY A CA 1
ATOM 1257 C C . GLY A 1 167 ? 19.543 6.651 5.243 1.00 73.64 187 GLY A C 1
ATOM 1258 O O . GLY A 1 167 ? 19.803 6.032 6.287 1.00 69.34 187 GLY A O 1
ATOM 1259 N N . PRO A 1 168 ? 20.498 7.207 4.463 1.00 76.68 188 PRO A N 1
ATOM 1260 C CA . PRO A 1 168 ? 21.925 7.034 4.765 1.00 77.66 188 PRO A CA 1
ATOM 1261 C C . PRO A 1 168 ? 22.420 7.851 5.975 1.00 79.52 188 PRO A C 1
ATOM 1262 O O . PRO A 1 168 ? 21.805 8.854 6.346 1.00 74.97 188 PRO A O 1
ATOM 1266 N N . GLN A 1 169 ? 23.523 7.401 6.569 1.00 87.50 189 GLN A N 1
ATOM 1267 C CA . GLN A 1 169 ? 24.180 8.107 7.687 1.00 95.55 189 GLN A CA 1
ATOM 1268 C C . GLN A 1 169 ? 24.695 9.504 7.276 1.00 102.03 189 GLN A C 1
ATOM 1269 O O . GLN A 1 169 ? 24.943 9.771 6.086 1.00 92.78 189 GLN A O 1
ATOM 1275 N N . ASP A 1 170 ? 24.833 10.377 8.274 1.00 116.17 190 ASP A N 1
ATOM 1276 C CA . ASP A 1 170 ? 25.384 11.734 8.114 1.00 118.40 190 ASP A CA 1
ATOM 1277 C C . ASP A 1 170 ? 26.816 11.768 8.633 1.00 115.07 190 ASP A C 1
ATOM 1278 O O . ASP A 1 170 ? 27.604 10.859 8.358 1.00 105.83 190 ASP A O 1
ATOM 1283 N N . GLY B 2 1 ? -58.345 -42.457 50.279 1.00 70.22 11 GLY B N 1
ATOM 1284 C CA . GLY B 2 1 ? -59.101 -41.222 49.862 1.00 71.80 11 GLY B CA 1
ATOM 1285 C C . GLY B 2 1 ? -58.951 -40.936 48.410 1.00 72.99 11 GLY B C 1
ATOM 1286 O O . GLY B 2 1 ? -57.855 -41.181 47.881 1.00 76.11 11 GLY B O 1
ATOM 1287 N N . SER B 2 2 ? -60.025 -40.424 47.772 1.00 86.98 12 SER B N 1
ATOM 1288 C CA . SER B 2 2 ? -60.046 -40.026 46.302 1.00 84.13 12 SER B CA 1
ATOM 1289 C C . SER B 2 2 ? -59.534 -38.581 45.968 1.00 77.93 12 SER B C 1
ATOM 1290 O O . SER B 2 2 ? -59.568 -38.145 44.773 1.00 65.59 12 SER B O 1
ATOM 1293 N N . ASP B 2 3 ? -59.143 -37.837 47.024 1.00 69.17 13 ASP B N 1
ATOM 1294 C CA . ASP B 2 3 ? -58.102 -36.775 46.986 1.00 67.69 13 ASP B CA 1
ATOM 1295 C C . ASP B 2 3 ? -56.907 -37.193 46.097 1.00 64.90 13 ASP B C 1
ATOM 1296 O O . ASP B 2 3 ? -56.501 -36.412 45.193 1.00 60.88 13 ASP B O 1
ATOM 1301 N N . LEU B 2 4 ? -56.388 -38.407 46.335 1.00 57.16 14 LEU B N 1
ATOM 1302 C CA . LEU B 2 4 ? -55.226 -38.907 45.615 1.00 55.78 14 LEU B CA 1
ATOM 1303 C C . LEU B 2 4 ? -55.531 -39.089 44.111 1.00 53.09 14 LEU B C 1
ATOM 1304 O O . LEU B 2 4 ? -54.697 -38.764 43.281 1.00 53.59 14 LEU B O 1
ATOM 1309 N N . GLY B 2 5 ? -56.741 -39.542 43.789 1.00 52.13 15 GLY B N 1
ATOM 1310 C CA . GLY B 2 5 ? -57.251 -39.612 42.412 1.00 52.71 15 GLY B CA 1
ATOM 1311 C C . GLY B 2 5 ? -57.258 -38.282 41.676 1.00 52.85 15 GLY B C 1
ATOM 1312 O O . GLY B 2 5 ? -56.814 -38.225 40.535 1.00 52.00 15 GLY B O 1
ATOM 1313 N N . LYS B 2 6 ? -57.734 -37.232 42.350 1.00 56.88 16 LYS B N 1
ATOM 1314 C CA . LYS B 2 6 ? -57.711 -35.861 41.808 1.00 60.17 16 LYS B CA 1
ATOM 1315 C C . LYS B 2 6 ? -56.283 -35.333 41.648 1.00 57.91 16 LYS B C 1
ATOM 1316 O O . LYS B 2 6 ? -55.974 -34.732 40.606 1.00 55.57 16 LYS B O 1
ATOM 1322 N N . LYS B 2 7 ? -55.428 -35.573 42.652 1.00 54.94 17 LYS B N 1
ATOM 1323 C CA . LYS B 2 7 ? -53.993 -35.254 42.549 1.00 55.19 17 LYS B CA 1
ATOM 1324 C C . LYS B 2 7 ? -53.285 -36.010 41.382 1.00 51.67 17 LYS B C 1
ATOM 1325 O O . LYS B 2 7 ? -52.461 -35.418 40.713 1.00 52.75 17 LYS B O 1
ATOM 1331 N N . LEU B 2 8 ? -53.619 -37.283 41.171 1.00 48.31 18 LEU B N 1
ATOM 1332 C CA . LEU B 2 8 ? -53.055 -38.079 40.065 1.00 47.93 18 LEU B CA 1
ATOM 1333 C C . LEU B 2 8 ? -53.470 -37.568 38.680 1.00 49.34 18 LEU B C 1
ATOM 1334 O O . LEU B 2 8 ? -52.640 -37.557 37.729 1.00 47.59 18 LEU B O 1
ATOM 1339 N N . LEU B 2 9 ? -54.733 -37.158 38.572 1.00 48.71 19 LEU B N 1
ATOM 1340 C CA . LEU B 2 9 ? -55.229 -36.531 37.360 1.00 50.36 19 LEU B CA 1
ATOM 1341 C C . LEU B 2 9 ? -54.469 -35.235 37.022 1.00 51.85 19 LEU B C 1
ATOM 1342 O O . LEU B 2 9 ? -54.007 -35.081 35.875 1.00 49.36 19 LEU B O 1
ATOM 1347 N N . GLN B 2 10 ? -54.299 -34.352 38.017 1.00 52.57 20 GLN B N 1
ATOM 1348 C CA . GLN B 2 10 ? -53.522 -33.086 37.858 1.00 57.00 20 GLN B CA 1
ATOM 1349 C C . GLN B 2 10 ? -52.048 -33.344 37.478 1.00 60.87 20 GLN B C 1
ATOM 1350 O O . GLN B 2 10 ? -51.543 -32.721 36.532 1.00 63.01 20 GLN B O 1
ATOM 1356 N N . ALA B 2 11 ? -51.389 -34.275 38.186 1.00 57.25 21 ALA B N 1
ATOM 1357 C CA . ALA B 2 11 ? -50.007 -34.704 37.859 1.00 56.89 21 ALA B CA 1
ATOM 1358 C C . ALA B 2 11 ? -49.852 -35.162 36.408 1.00 54.92 21 ALA B C 1
ATOM 1359 O O . ALA B 2 11 ? -48.902 -34.744 35.739 1.00 55.50 21 ALA B O 1
ATOM 1361 N N . ALA B 2 12 ? -50.795 -35.973 35.935 1.00 51.90 22 ALA B N 1
ATOM 1362 C CA . ALA B 2 12 ? -50.769 -36.481 34.555 1.00 55.40 22 ALA B CA 1
ATOM 1363 C C . ALA B 2 12 ? -50.978 -35.374 33.476 1.00 53.91 22 ALA B C 1
ATOM 1364 O O . ALA B 2 12 ? -50.327 -35.427 32.451 1.00 65.69 22 ALA B O 1
ATOM 1366 N N . ARG B 2 13 ? -51.847 -34.391 33.744 1.00 56.93 23 ARG B N 1
ATOM 1367 C CA . ARG B 2 13 ? -52.002 -33.149 32.940 1.00 62.40 23 ARG B CA 1
ATOM 1368 C C . ARG B 2 13 ? -50.727 -32.307 32.909 1.00 69.63 23 ARG B C 1
ATOM 1369 O O . ARG B 2 13 ? -50.276 -31.893 31.838 1.00 87.59 23 ARG B O 1
ATOM 1377 N N . ALA B 2 14 ? -50.142 -32.095 34.089 1.00 69.65 24 ALA B N 1
ATOM 1378 C CA . ALA B 2 14 ? -48.904 -31.323 34.228 1.00 66.04 24 ALA B CA 1
ATOM 1379 C C . ALA B 2 14 ? -47.641 -32.025 33.720 1.00 61.66 24 ALA B C 1
ATOM 1380 O O . ALA B 2 14 ? -46.579 -31.395 33.676 1.00 69.35 24 ALA B O 1
ATOM 1382 N N . GLY B 2 15 ? -47.736 -33.307 33.347 1.00 57.24 25 GLY B N 1
ATOM 1383 C CA . GLY B 2 15 ? -46.599 -34.078 32.857 1.00 56.73 25 GLY B CA 1
ATOM 1384 C C . GLY B 2 15 ? -45.539 -34.409 33.908 1.00 59.25 25 GLY B C 1
ATOM 1385 O O . GLY B 2 15 ? -44.384 -34.666 33.548 1.00 56.70 25 GLY B O 1
ATOM 1386 N N . GLN B 2 16 ? -45.943 -34.434 35.189 1.00 60.70 26 GLN B N 1
ATOM 1387 C CA . GLN B 2 16 ? -45.035 -34.560 36.324 1.00 65.40 26 GLN B CA 1
ATOM 1388 C C . GLN B 2 16 ? -44.846 -36.058 36.625 1.00 64.29 26 GLN B C 1
ATOM 1389 O O . GLN B 2 16 ? -45.497 -36.608 37.527 1.00 65.46 26 GLN B O 1
ATOM 1395 N N . LEU B 2 17 ? -43.953 -36.705 35.870 1.00 61.33 27 LEU B N 1
ATOM 1396 C CA . LEU B 2 17 ? -43.687 -38.158 36.001 1.00 61.50 27 LEU B CA 1
ATOM 1397 C C . LEU B 2 17 ? -43.352 -38.650 37.445 1.00 64.58 27 LEU B C 1
ATOM 1398 O O . LEU B 2 17 ? -43.808 -39.720 37.847 1.00 60.22 27 LEU B O 1
ATOM 1403 N N . ASP B 2 18 ? -42.523 -37.887 38.159 1.00 66.37 28 ASP B N 1
ATOM 1404 C CA . ASP B 2 18 ? -42.144 -38.217 39.548 1.00 70.84 28 ASP B CA 1
ATOM 1405 C C . ASP B 2 18 ? -43.323 -38.149 40.521 1.00 68.63 28 ASP B C 1
ATOM 1406 O O . ASP B 2 18 ? -43.440 -39.002 41.394 1.00 69.88 28 ASP B O 1
ATOM 1411 N N . GLU B 2 19 ? -44.183 -37.141 40.357 1.00 67.75 29 GLU B N 1
ATOM 1412 C CA . GLU B 2 19 ? -45.441 -37.041 41.110 1.00 67.13 29 GLU B CA 1
ATOM 1413 C C . GLU B 2 19 ? -46.421 -38.187 40.810 1.00 62.35 29 GLU B C 1
ATOM 1414 O O . GLU B 2 19 ? -47.032 -38.697 41.753 1.00 57.10 29 GLU B O 1
ATOM 1420 N N . VAL B 2 20 ? -46.505 -38.621 39.537 1.00 58.38 30 VAL B N 1
ATOM 1421 C CA . VAL B 2 20 ? -47.327 -39.788 39.150 1.00 55.84 30 VAL B CA 1
ATOM 1422 C C . VAL B 2 20 ? -46.875 -41.072 39.852 1.00 57.20 30 VAL B C 1
ATOM 1423 O O . VAL B 2 20 ? -47.709 -41.769 40.428 1.00 58.60 30 VAL B O 1
ATOM 1427 N N . ARG B 2 21 ? -45.583 -41.367 39.796 1.00 58.42 31 ARG B N 1
ATOM 1428 C CA . ARG B 2 21 ? -45.016 -42.547 40.450 1.00 62.58 31 ARG B CA 1
ATOM 1429 C C . ARG B 2 21 ? -45.296 -42.546 41.950 1.00 62.09 31 ARG B C 1
ATOM 1430 O O . ARG B 2 21 ? -45.755 -43.555 42.478 1.00 62.00 31 ARG B O 1
ATOM 1438 N N . GLU B 2 22 ? -45.042 -41.411 42.606 1.00 62.02 32 GLU B N 1
ATOM 1439 C CA . GLU B 2 22 ? -45.214 -41.308 44.063 1.00 65.40 32 GLU B CA 1
ATOM 1440 C C . GLU B 2 22 ? -46.700 -41.323 44.490 1.00 60.83 32 GLU B C 1
ATOM 1441 O O . GLU B 2 22 ? -47.015 -41.913 45.516 1.00 64.17 32 GLU B O 1
ATOM 1447 N N . LEU B 2 23 ? -47.615 -40.768 43.697 1.00 57.49 33 LEU B N 1
ATOM 1448 C CA . LEU B 2 23 ? -49.056 -40.940 43.917 1.00 56.32 33 LEU B CA 1
ATOM 1449 C C . LEU B 2 23 ? -49.561 -42.387 43.710 1.00 55.74 33 LEU B C 1
ATOM 1450 O O . LEU B 2 23 ? -50.343 -42.884 44.549 1.00 53.82 33 LEU B O 1
ATOM 1455 N N . LEU B 2 24 ? -49.052 -43.072 42.683 1.00 53.90 34 LEU B N 1
ATOM 1456 C CA . LEU B 2 24 ? -49.350 -44.517 42.496 1.00 54.37 34 LEU B CA 1
ATOM 1457 C C . LEU B 2 24 ? -48.874 -45.393 43.687 1.00 55.97 34 LEU B C 1
ATOM 1458 O O . LEU B 2 24 ? -49.650 -46.206 44.226 1.00 55.99 34 LEU B O 1
ATOM 1463 N N . LYS B 2 25 ? -47.638 -45.178 44.116 1.00 56.93 35 LYS B N 1
ATOM 1464 C CA . LYS B 2 25 ? -47.082 -45.859 45.287 1.00 60.53 35 LYS B CA 1
ATOM 1465 C C . LYS B 2 25 ? -47.863 -45.614 46.587 1.00 60.36 35 LYS B C 1
ATOM 1466 O O . LYS B 2 25 ? -47.990 -46.527 47.371 1.00 61.60 35 LYS B O 1
ATOM 1472 N N . ALA B 2 26 ? -48.446 -44.423 46.734 1.00 59.60 36 ALA B N 1
ATOM 1473 C CA . ALA B 2 26 ? -49.367 -44.089 47.834 1.00 60.56 36 ALA B CA 1
ATOM 1474 C C . ALA B 2 26 ? -50.799 -44.661 47.758 1.00 60.88 36 ALA B C 1
ATOM 1475 O O . ALA B 2 26 ? -51.625 -44.361 48.641 1.00 68.17 36 ALA B O 1
ATOM 1477 N N . GLY B 2 27 ? -51.105 -45.495 46.768 1.00 60.19 37 GLY B N 1
ATOM 1478 C CA . GLY B 2 27 ? -52.386 -46.157 46.646 1.00 59.64 37 GLY B CA 1
ATOM 1479 C C . GLY B 2 27 ? -53.495 -45.347 46.014 1.00 60.27 37 GLY B C 1
ATOM 1480 O O . GLY B 2 27 ? -54.734 -45.659 45.957 1.00 61.06 37 GLY B O 1
ATOM 1481 N N . ALA B 2 28 ? -53.064 -44.357 45.127 1.00 62.17 38 ALA B N 1
ATOM 1482 C CA . ALA B 2 28 ? -53.983 -43.656 44.212 1.00 55.64 38 ALA B CA 1
ATOM 1483 C C . ALA B 2 28 ? -54.617 -44.679 43.314 1.00 56.28 38 ALA B C 1
ATOM 1484 O O . ALA B 2 28 ? -53.969 -45.649 42.818 1.00 67.48 38 ALA B O 1
ATOM 1486 N N . ASP B 2 29 ? -55.915 -44.471 43.043 1.00 60.56 39 ASP B N 1
ATOM 1487 C CA . ASP B 2 29 ? -56.665 -45.165 41.939 1.00 61.28 39 ASP B CA 1
ATOM 1488 C C . ASP B 2 29 ? -56.104 -44.752 40.571 1.00 51.84 39 ASP B C 1
ATOM 1489 O O . ASP B 2 29 ? -56.269 -43.620 40.170 1.00 56.30 39 ASP B O 1
ATOM 1494 N N . VAL B 2 30 ? -55.418 -45.699 39.935 1.00 53.74 40 VAL B N 1
ATOM 1495 C CA . VAL B 2 30 ? -54.952 -45.620 38.515 1.00 53.53 40 VAL B CA 1
ATOM 1496 C C . VAL B 2 30 ? -56.072 -45.285 37.533 1.00 51.74 40 VAL B C 1
ATOM 1497 O O . VAL B 2 30 ? -55.861 -44.542 36.618 1.00 50.35 40 VAL B O 1
ATOM 1501 N N . ASN B 2 31 ? -57.270 -45.816 37.774 1.00 56.31 41 ASN B N 1
ATOM 1502 C CA . ASN B 2 31 ? -58.459 -45.550 36.961 1.00 53.04 41 ASN B CA 1
ATOM 1503 C C . ASN B 2 31 ? -59.391 -44.471 37.516 1.00 52.62 41 ASN B C 1
ATOM 1504 O O . ASN B 2 31 ? -60.594 -44.515 37.280 1.00 57.74 41 ASN B O 1
ATOM 1509 N N . ALA B 2 32 ? -58.837 -43.475 38.209 1.00 51.90 42 ALA B N 1
ATOM 1510 C CA . ALA B 2 32 ? -59.609 -42.309 38.638 1.00 54.46 42 ALA B CA 1
ATOM 1511 C C . ALA B 2 32 ? -60.170 -41.548 37.428 1.00 56.46 42 ALA B C 1
ATOM 1512 O O . ALA B 2 32 ? -59.443 -41.290 36.486 1.00 55.69 42 ALA B O 1
ATOM 1514 N N . LYS B 2 33 ? -61.454 -41.198 37.473 1.00 53.69 43 LYS B N 1
ATOM 1515 C CA . LYS B 2 33 ? -62.133 -40.495 36.414 1.00 53.99 43 LYS B CA 1
ATOM 1516 C C . LYS B 2 33 ? -62.436 -39.084 36.844 1.00 50.01 43 LYS B C 1
ATOM 1517 O O . LYS B 2 33 ? -62.949 -38.887 37.913 1.00 50.64 43 LYS B O 1
ATOM 1523 N N . ASP B 2 34 ? -62.141 -38.098 36.001 1.00 51.12 44 ASP B N 1
ATOM 1524 C CA . ASP B 2 34 ? -62.626 -36.732 36.235 1.00 50.42 44 ASP B CA 1
ATOM 1525 C C . ASP B 2 34 ? -64.126 -36.603 35.858 1.00 51.60 44 ASP B C 1
ATOM 1526 O O . ASP B 2 34 ? -64.795 -37.594 35.508 1.00 52.89 44 ASP B O 1
ATOM 1531 N N . THR B 2 35 ? -64.631 -35.386 35.937 1.00 51.19 45 THR B N 1
ATOM 1532 C CA . THR B 2 35 ? -65.978 -34.996 35.476 1.00 54.65 45 THR B CA 1
ATOM 1533 C C . THR B 2 35 ? -66.370 -35.447 34.037 1.00 52.95 45 THR B C 1
ATOM 1534 O O . THR B 2 35 ? -67.541 -35.739 33.782 1.00 58.70 45 THR B O 1
ATOM 1538 N N . TRP B 2 36 ? -65.409 -35.490 33.121 1.00 44.66 46 TRP B N 1
ATOM 1539 C CA . TRP B 2 36 ? -65.712 -35.835 31.707 1.00 43.49 46 TRP B CA 1
ATOM 1540 C C . TRP B 2 36 ? -65.361 -37.302 31.394 1.00 42.69 46 TRP B C 1
ATOM 1541 O O . TRP B 2 36 ? -65.361 -37.679 30.235 1.00 39.25 46 TRP B O 1
ATOM 1552 N N . GLY B 2 37 ? -65.100 -38.138 32.423 1.00 40.80 47 GLY B N 1
ATOM 1553 C CA . GLY B 2 37 ? -64.732 -39.536 32.185 1.00 41.59 47 GLY B CA 1
ATOM 1554 C C . GLY B 2 37 ? -63.313 -39.826 31.630 1.00 40.93 47 GLY B C 1
ATOM 1555 O O . GLY B 2 37 ? -62.959 -40.978 31.361 1.00 39.50 47 GLY B O 1
ATOM 1556 N N . PHE B 2 38 ? -62.475 -38.800 31.569 1.00 42.50 48 PHE B N 1
ATOM 1557 C CA . PHE B 2 38 ? -61.033 -38.957 31.397 1.00 41.54 48 PHE B CA 1
ATOM 1558 C C . PHE B 2 38 ? -60.352 -39.572 32.645 1.00 46.14 48 PHE B C 1
ATOM 1559 O O . PHE B 2 38 ? -60.460 -39.064 33.753 1.00 51.03 48 PHE B O 1
ATOM 1567 N N . THR B 2 39 ? -59.735 -40.726 32.430 1.00 48.65 49 THR B N 1
ATOM 1568 C CA . THR B 2 39 ? -58.718 -41.326 33.295 1.00 45.65 49 THR B CA 1
ATOM 1569 C C . THR B 2 39 ? -57.372 -40.595 33.155 1.00 46.02 49 THR B C 1
ATOM 1570 O O . THR B 2 39 ? -57.212 -39.780 32.223 1.00 50.97 49 THR B O 1
ATOM 1574 N N . PRO B 2 40 ? -56.390 -40.879 34.051 1.00 45.47 50 PRO B N 1
ATOM 1575 C CA . PRO B 2 40 ? -54.998 -40.441 33.820 1.00 45.94 50 PRO B CA 1
ATOM 1576 C C . PRO B 2 40 ? -54.425 -40.872 32.498 1.00 42.24 50 PRO B C 1
ATOM 1577 O O . PRO B 2 40 ? -53.695 -40.094 31.905 1.00 44.56 50 PRO B O 1
ATOM 1581 N N . LEU B 2 41 ? -54.756 -42.091 32.067 1.00 42.39 51 LEU B N 1
ATOM 1582 C CA . LEU B 2 41 ? -54.318 -42.613 30.762 1.00 47.17 51 LEU B CA 1
ATOM 1583 C C . LEU B 2 41 ? -54.821 -41.793 29.565 1.00 41.58 51 LEU B C 1
ATOM 1584 O O . LEU B 2 41 ? -54.051 -41.496 28.702 1.00 44.39 51 LEU B O 1
ATOM 1589 N N . HIS B 2 42 ? -56.098 -41.397 29.583 1.00 45.53 52 HIS B N 1
ATOM 1590 C CA . HIS B 2 42 ? -56.692 -40.469 28.583 1.00 43.89 52 HIS B CA 1
ATOM 1591 C C . HIS B 2 42 ? -55.979 -39.140 28.534 1.00 44.08 52 HIS B C 1
ATOM 1592 O O . HIS B 2 42 ? -55.752 -38.620 27.431 1.00 46.65 52 HIS B O 1
ATOM 1599 N N . ILE B 2 43 ? -55.634 -38.601 29.715 1.00 40.76 53 ILE B N 1
ATOM 1600 C CA . ILE B 2 43 ? -55.004 -37.285 29.824 1.00 41.55 53 ILE B CA 1
ATOM 1601 C C . ILE B 2 43 ? -53.599 -37.325 29.244 1.00 42.63 53 ILE B C 1
ATOM 1602 O O . ILE B 2 43 ? -53.194 -36.389 28.538 1.00 39.30 53 ILE B O 1
ATOM 1607 N N . ALA B 2 44 ? -52.858 -38.382 29.600 1.00 45.57 54 ALA B N 1
ATOM 1608 C CA . ALA B 2 44 ? -51.496 -38.573 29.125 1.00 47.75 54 ALA B CA 1
ATOM 1609 C C . ALA B 2 44 ? -51.470 -38.852 27.641 1.00 45.50 54 ALA B C 1
ATOM 1610 O O . ALA B 2 44 ? -50.574 -38.372 26.966 1.00 53.47 54 ALA B O 1
ATOM 1612 N N . ALA B 2 45 ? -52.453 -39.596 27.145 1.00 44.71 55 ALA B N 1
ATOM 1613 C CA . ALA B 2 45 ? -52.608 -39.834 25.722 1.00 48.06 55 ALA B CA 1
ATOM 1614 C C . ALA B 2 45 ? -52.865 -38.573 24.922 1.00 48.89 55 ALA B C 1
ATOM 1615 O O . ALA B 2 45 ? -52.338 -38.465 23.850 1.00 55.59 55 ALA B O 1
ATOM 1617 N N . GLU B 2 46 ? -53.632 -37.636 25.474 1.00 47.62 56 GLU B N 1
ATOM 1618 C CA . GLU B 2 46 ? -53.952 -36.371 24.826 1.00 46.33 56 GLU B CA 1
ATOM 1619 C C . GLU B 2 46 ? -52.778 -35.412 24.781 1.00 47.53 56 GLU B C 1
ATOM 1620 O O . GLU B 2 46 ? -52.549 -34.755 23.767 1.00 44.86 56 GLU B O 1
ATOM 1626 N N . SER B 2 47 ? -52.081 -35.297 25.895 1.00 46.40 57 SER B N 1
ATOM 1627 C CA . SER B 2 47 ? -50.943 -34.387 26.049 1.00 51.39 57 SER B CA 1
ATOM 1628 C C . SER B 2 47 ? -49.596 -34.918 25.528 1.00 50.88 57 SER B C 1
ATOM 1629 O O . SER B 2 47 ? -48.616 -34.195 25.600 1.00 56.94 57 SER B O 1
ATOM 1632 N N . GLY B 2 48 ? -49.550 -36.168 25.052 1.00 48.30 58 GLY B N 1
ATOM 1633 C CA . GLY B 2 48 ? -48.341 -36.758 24.466 1.00 49.36 58 GLY B CA 1
ATOM 1634 C C . GLY B 2 48 ? -47.231 -37.098 25.460 1.00 51.77 58 GLY B C 1
ATOM 1635 O O . GLY B 2 48 ? -46.064 -37.008 25.113 1.00 56.05 58 GLY B O 1
ATOM 1636 N N . HIS B 2 49 ? -47.582 -37.459 26.690 1.00 51.49 59 HIS B N 1
ATOM 1637 C CA . HIS B 2 49 ? -46.607 -37.799 27.754 1.00 52.59 59 HIS B CA 1
ATOM 1638 C C . HIS B 2 49 ? -46.462 -39.321 27.747 1.00 50.54 59 HIS B C 1
ATOM 1639 O O . HIS B 2 49 ? -47.228 -40.022 28.401 1.00 48.64 59 HIS B O 1
ATOM 1646 N N . LEU B 2 50 ? -45.507 -39.815 26.965 1.00 49.72 60 LEU B N 1
ATOM 1647 C CA . LEU B 2 50 ? -45.288 -41.255 26.732 1.00 50.91 60 LEU B CA 1
ATOM 1648 C C . LEU B 2 50 ? -44.828 -42.032 27.959 1.00 52.05 60 LEU B C 1
ATOM 1649 O O . LEU B 2 50 ? -45.221 -43.181 28.139 1.00 53.36 60 LEU B O 1
ATOM 1654 N N . GLU B 2 51 ? -43.948 -41.440 28.752 1.00 54.55 61 GLU B N 1
ATOM 1655 C CA . GLU B 2 51 ? -43.414 -42.112 29.947 1.00 59.10 61 GLU B CA 1
ATOM 1656 C C . GLU B 2 51 ? -44.522 -42.288 31.003 1.00 59.71 61 GLU B C 1
ATOM 1657 O O . GLU B 2 51 ? -44.584 -43.318 31.669 1.00 63.55 61 GLU B O 1
ATOM 1663 N N . ILE B 2 52 ? -45.409 -41.296 31.109 1.00 56.08 62 ILE B N 1
ATOM 1664 C CA . ILE B 2 52 ? -46.598 -41.367 31.964 1.00 52.37 62 ILE B CA 1
ATOM 1665 C C . ILE B 2 52 ? -47.561 -42.450 31.508 1.00 51.77 62 ILE B C 1
ATOM 1666 O O . ILE B 2 52 ? -48.032 -43.210 32.345 1.00 48.27 62 ILE B O 1
ATOM 1671 N N . VAL B 2 53 ? -47.803 -42.550 30.201 1.00 50.40 63 VAL B N 1
ATOM 1672 C CA . VAL B 2 53 ? -48.635 -43.629 29.626 1.00 48.62 63 VAL B CA 1
ATOM 1673 C C . VAL B 2 53 ? -48.149 -45.030 29.987 1.00 51.09 63 VAL B C 1
ATOM 1674 O O . VAL B 2 53 ? -48.965 -45.879 30.325 1.00 51.17 63 VAL B O 1
ATOM 1678 N N . GLU B 2 54 ? -46.836 -45.254 29.889 1.00 54.85 64 GLU B N 1
ATOM 1679 C CA . GLU B 2 54 ? -46.242 -46.581 30.119 1.00 60.83 64 GLU B CA 1
ATOM 1680 C C . GLU B 2 54 ? -46.272 -46.997 31.594 1.00 58.21 64 GLU B C 1
ATOM 1681 O O . GLU B 2 54 ? -46.541 -48.147 31.897 1.00 54.38 64 GLU B O 1
ATOM 1687 N N . VAL B 2 55 ? -45.963 -46.051 32.473 1.00 57.97 65 VAL B N 1
ATOM 1688 C CA . VAL B 2 55 ? -46.005 -46.235 33.916 1.00 64.68 65 VAL B CA 1
ATOM 1689 C C . VAL B 2 55 ? -47.450 -46.462 34.408 1.00 58.40 65 VAL B C 1
ATOM 1690 O O . VAL B 2 55 ? -47.650 -47.260 35.279 1.00 54.65 65 VAL B O 1
ATOM 1694 N N . LEU B 2 56 ? -48.433 -45.799 33.788 1.00 58.11 66 LEU B N 1
ATOM 1695 C CA . LEU B 2 56 ? -49.867 -46.041 34.074 1.00 55.01 66 LEU B CA 1
ATOM 1696 C C . LEU B 2 56 ? -50.352 -47.426 33.639 1.00 56.69 66 LEU B C 1
ATOM 1697 O O . LEU B 2 56 ? -51.069 -48.101 34.409 1.00 58.53 66 LEU B O 1
ATOM 1702 N N . LEU B 2 57 ? -49.931 -47.868 32.448 1.00 57.93 67 LEU B N 1
ATOM 1703 C CA . LEU B 2 57 ? -50.189 -49.262 31.984 1.00 61.37 67 LEU B CA 1
ATOM 1704 C C . LEU B 2 57 ? -49.550 -50.333 32.874 1.00 67.82 67 LEU B C 1
ATOM 1705 O O . LEU B 2 57 ? -50.202 -51.345 33.177 1.00 67.09 67 LEU B O 1
ATOM 1710 N N . LYS B 2 58 ? -48.313 -50.082 33.313 1.00 67.74 68 LYS B N 1
ATOM 1711 C CA . LYS B 2 58 ? -47.584 -51.003 34.184 1.00 72.22 68 LYS B CA 1
ATOM 1712 C C . LYS B 2 58 ? -48.270 -51.171 35.570 1.00 69.31 68 LYS B C 1
ATOM 1713 O O . LYS B 2 58 ? -48.299 -52.271 36.116 1.00 66.79 68 LYS B O 1
ATOM 1719 N N . ALA B 2 59 ? -48.842 -50.081 36.084 1.00 65.49 69 ALA B N 1
ATOM 1720 C CA . ALA B 2 59 ? -49.672 -50.066 37.302 1.00 68.06 69 ALA B CA 1
ATOM 1721 C C . ALA B 2 59 ? -51.154 -50.530 37.127 1.00 68.97 69 ALA B C 1
ATOM 1722 O O . ALA B 2 59 ? -51.953 -50.396 38.066 1.00 63.78 69 ALA B O 1
ATOM 1724 N N . GLY B 2 60 ? -51.540 -51.005 35.935 1.00 67.90 70 GLY B N 1
ATOM 1725 C CA . GLY B 2 60 ? -52.813 -51.700 35.699 1.00 63.95 70 GLY B CA 1
ATOM 1726 C C . GLY B 2 60 ? -53.963 -50.864 35.175 1.00 60.55 70 GLY B C 1
ATOM 1727 O O . GLY B 2 60 ? -55.103 -51.317 35.249 1.00 63.21 70 GLY B O 1
ATOM 1728 N N . ALA B 2 61 ? -53.686 -49.684 34.592 1.00 55.90 71 ALA B N 1
ATOM 1729 C CA . ALA B 2 61 ? -54.714 -48.845 33.968 1.00 51.11 71 ALA B CA 1
ATOM 1730 C C . ALA B 2 61 ? -55.507 -49.604 32.897 1.00 52.80 71 ALA B C 1
ATOM 1731 O O . ALA B 2 61 ? -54.953 -50.450 32.162 1.00 53.29 71 ALA B O 1
ATOM 1733 N N . ASP B 2 62 ? -56.808 -49.328 32.863 1.00 53.73 72 ASP B N 1
ATOM 1734 C CA . ASP B 2 62 ? -57.750 -49.945 31.938 1.00 57.69 72 ASP B CA 1
ATOM 1735 C C . ASP B 2 62 ? -57.512 -49.269 30.582 1.00 54.93 72 ASP B C 1
ATOM 1736 O O . ASP B 2 62 ? -57.845 -48.092 30.371 1.00 51.62 72 ASP B O 1
ATOM 1741 N N . VAL B 2 63 ? -56.904 -50.041 29.691 1.00 56.92 73 VAL B N 1
ATOM 1742 C CA . VAL B 2 63 ? -56.571 -49.609 28.317 1.00 56.43 73 VAL B CA 1
ATOM 1743 C C . VAL B 2 63 ? -57.806 -49.258 27.465 1.00 51.89 73 VAL B C 1
ATOM 1744 O O . VAL B 2 63 ? -57.691 -48.475 26.554 1.00 57.74 73 VAL B O 1
ATOM 1748 N N . ASN B 2 64 ? -58.956 -49.852 27.772 1.00 49.60 74 ASN B N 1
ATOM 1749 C CA . ASN B 2 64 ? -60.221 -49.614 27.093 1.00 50.02 74 ASN B CA 1
ATOM 1750 C C . ASN B 2 64 ? -61.284 -48.888 27.889 1.00 50.39 74 ASN B C 1
ATOM 1751 O O . ASN B 2 64 ? -62.475 -49.047 27.615 1.00 52.92 74 ASN B O 1
ATOM 1756 N N . ALA B 2 65 ? -60.852 -48.034 28.816 1.00 50.31 75 ALA B N 1
ATOM 1757 C CA . ALA B 2 65 ? -61.754 -47.221 29.631 1.00 47.78 75 ALA B CA 1
ATOM 1758 C C . ALA B 2 65 ? -62.402 -46.162 28.739 1.00 49.72 75 ALA B C 1
ATOM 1759 O O . ALA B 2 65 ? -61.714 -45.531 27.965 1.00 49.82 75 ALA B O 1
ATOM 1761 N N . LYS B 2 66 ? -63.720 -46.022 28.825 1.00 46.41 76 LYS B N 1
ATOM 1762 C CA . LYS B 2 66 ? -64.470 -45.045 28.066 1.00 47.72 76 LYS B CA 1
ATOM 1763 C C . LYS B 2 66 ? -64.735 -43.800 28.915 1.00 46.97 76 LYS B C 1
ATOM 1764 O O . LYS B 2 66 ? -65.178 -43.913 30.050 1.00 48.25 76 LYS B O 1
ATOM 1770 N N . ASP B 2 67 ? -64.491 -42.620 28.329 1.00 43.09 77 ASP B N 1
ATOM 1771 C CA . ASP B 2 67 ? -64.991 -41.350 28.830 1.00 41.63 77 ASP B CA 1
ATOM 1772 C C . ASP B 2 67 ? -66.471 -41.123 28.513 1.00 41.64 77 ASP B C 1
ATOM 1773 O O . ASP B 2 67 ? -67.114 -42.009 27.973 1.00 44.35 77 ASP B O 1
ATOM 1778 N N . VAL B 2 68 ? -67.016 -39.958 28.861 1.00 43.13 78 VAL B N 1
ATOM 1779 C CA . VAL B 2 68 ? -68.455 -39.672 28.669 1.00 45.31 78 VAL B CA 1
ATOM 1780 C C . VAL B 2 68 ? -68.918 -39.637 27.206 1.00 44.24 78 VAL B C 1
ATOM 1781 O O . VAL B 2 68 ? -70.100 -39.795 26.936 1.00 47.93 78 VAL B O 1
ATOM 1785 N N . GLN B 2 69 ? -67.999 -39.411 26.281 1.00 44.13 79 GLN B N 1
ATOM 1786 C CA . GLN B 2 69 ? -68.260 -39.512 24.837 1.00 44.92 79 GLN B CA 1
ATOM 1787 C C . GLN B 2 69 ? -67.951 -40.901 24.243 1.00 46.14 79 GLN B C 1
ATOM 1788 O O . GLN B 2 69 ? -68.026 -41.075 23.028 1.00 45.90 79 GLN B O 1
ATOM 1794 N N . GLY B 2 70 ? -67.649 -41.900 25.079 1.00 44.22 80 GLY B N 1
ATOM 1795 C CA . GLY B 2 70 ? -67.232 -43.210 24.627 1.00 44.09 80 GLY B CA 1
ATOM 1796 C C . GLY B 2 70 ? -65.877 -43.331 23.976 1.00 42.04 80 GLY B C 1
ATOM 1797 O O . GLY B 2 70 ? -65.606 -44.348 23.360 1.00 47.57 80 GLY B O 1
ATOM 1798 N N . ARG B 2 71 ? -65.026 -42.321 24.103 1.00 42.01 81 ARG B N 1
ATOM 1799 C CA . ARG B 2 71 ? -63.625 -42.366 23.660 1.00 40.66 81 ARG B CA 1
ATOM 1800 C C . ARG B 2 71 ? -62.754 -43.143 24.664 1.00 42.21 81 ARG B C 1
ATOM 1801 O O . ARG B 2 71 ? -62.739 -42.843 25.853 1.00 44.05 81 ARG B O 1
ATOM 1809 N N . THR B 2 72 ? -62.132 -44.199 24.162 1.00 42.56 82 THR B N 1
ATOM 1810 C CA . THR B 2 72 ? -60.949 -44.840 24.723 1.00 42.37 82 THR B CA 1
ATOM 1811 C C . THR B 2 72 ? -59.694 -43.989 24.626 1.00 41.80 82 THR B C 1
ATOM 1812 O O . THR B 2 72 ? -59.667 -43.025 23.882 1.00 45.12 82 THR B O 1
ATOM 1816 N N . PRO B 2 73 ? -58.629 -44.340 25.382 1.00 43.58 83 PRO B N 1
ATOM 1817 C CA . PRO B 2 73 ? -57.324 -43.705 25.189 1.00 44.04 83 PRO B CA 1
ATOM 1818 C C . PRO B 2 73 ? -56.735 -43.783 23.779 1.00 43.48 83 PRO B C 1
ATOM 1819 O O . PRO B 2 73 ? -56.058 -42.853 23.395 1.00 47.52 83 PRO B O 1
ATOM 1823 N N . LEU B 2 74 ? -57.017 -44.863 23.041 1.00 43.32 84 LEU B N 1
ATOM 1824 C CA . LEU B 2 74 ? -56.620 -45.019 21.645 1.00 42.09 84 LEU B CA 1
ATOM 1825 C C . LEU B 2 74 ? -57.293 -43.981 20.730 1.00 41.42 84 LEU B C 1
ATOM 1826 O O . LEU B 2 74 ? -56.611 -43.371 19.936 1.00 41.25 84 LEU B O 1
ATOM 1831 N N . HIS B 2 75 ? -58.604 -43.786 20.876 1.00 41.80 85 HIS B N 1
ATOM 1832 C CA . HIS B 2 75 ? -59.299 -42.659 20.235 1.00 40.62 85 HIS B CA 1
ATOM 1833 C C . HIS B 2 75 ? -58.561 -41.340 20.427 1.00 41.05 85 HIS B C 1
ATOM 1834 O O . HIS B 2 75 ? -58.340 -40.611 19.485 1.00 47.64 85 HIS B O 1
ATOM 1841 N N . ILE B 2 76 ? -58.181 -41.059 21.671 1.00 44.53 86 ILE B N 1
ATOM 1842 C CA . ILE B 2 76 ? -57.566 -39.798 22.056 1.00 38.47 86 ILE B CA 1
ATOM 1843 C C . ILE B 2 76 ? -56.180 -39.652 21.443 1.00 37.49 86 ILE B C 1
ATOM 1844 O O . ILE B 2 76 ? -55.861 -38.598 20.845 1.00 36.85 86 ILE B O 1
ATOM 1849 N N . ALA B 2 77 ? -55.375 -40.698 21.605 1.00 36.02 87 ALA B N 1
ATOM 1850 C CA . ALA B 2 77 ? -54.035 -40.735 21.079 1.00 38.39 87 ALA B CA 1
ATOM 1851 C C . ALA B 2 77 ? -54.035 -40.629 19.550 1.00 38.89 87 ALA B C 1
ATOM 1852 O O . ALA B 2 77 ? -53.244 -39.862 18.992 1.00 39.99 87 ALA B O 1
ATOM 1854 N N . ALA B 2 78 ? -54.954 -41.354 18.901 1.00 39.82 88 ALA B N 1
ATOM 1855 C CA . ALA B 2 78 ? -55.109 -41.334 17.432 1.00 37.91 88 ALA B CA 1
ATOM 1856 C C . ALA B 2 78 ? -55.568 -39.986 16.881 1.00 40.58 88 ALA B C 1
ATOM 1857 O O . ALA B 2 78 ? -55.000 -39.506 15.886 1.00 42.58 88 ALA B O 1
ATOM 1859 N N . HIS B 2 79 ? -56.597 -39.414 17.524 1.00 36.05 89 HIS B N 1
ATOM 1860 C CA . HIS B 2 79 ? -57.070 -38.046 17.265 1.00 35.14 89 HIS B CA 1
ATOM 1861 C C . HIS B 2 79 ? -55.991 -36.969 17.381 1.00 36.44 89 HIS B C 1
ATOM 1862 O O . HIS B 2 79 ? -55.875 -36.054 16.505 1.00 37.91 89 HIS B O 1
ATOM 1869 N N . SER B 2 80 ? -55.218 -37.083 18.452 1.00 37.17 90 SER B N 1
ATOM 1870 C CA . SER B 2 80 ? -54.240 -36.081 18.865 1.00 38.75 90 SER B CA 1
ATOM 1871 C C . SER B 2 80 ? -52.883 -36.156 18.200 1.00 37.99 90 SER B C 1
ATOM 1872 O O . SER B 2 80 ? -52.053 -35.255 18.429 1.00 38.55 90 SER B O 1
ATOM 1875 N N . GLY B 2 81 ? -52.628 -37.229 17.441 1.00 38.26 91 GLY B N 1
ATOM 1876 C CA . GLY B 2 81 ? -51.455 -37.354 16.602 1.00 39.36 91 GLY B CA 1
ATOM 1877 C C . GLY B 2 81 ? -50.246 -37.951 17.286 1.00 44.18 91 GLY B C 1
ATOM 1878 O O . GLY B 2 81 ? -49.137 -37.720 16.809 1.00 46.28 91 GLY B O 1
ATOM 1879 N N . HIS B 2 82 ? -50.428 -38.752 18.354 1.00 43.17 92 HIS B N 1
ATOM 1880 C CA . HIS B 2 82 ? -49.294 -39.257 19.152 1.00 44.05 92 HIS B CA 1
ATOM 1881 C C . HIS B 2 82 ? -48.961 -40.690 18.776 1.00 45.38 92 HIS B C 1
ATOM 1882 O O . HIS B 2 82 ? -49.526 -41.643 19.317 1.00 43.35 92 HIS B O 1
ATOM 1889 N N . LEU B 2 83 ? -48.038 -40.827 17.822 1.00 48.05 93 LEU B N 1
ATOM 1890 C CA . LEU B 2 83 ? -47.756 -42.112 17.186 1.00 50.01 93 LEU B CA 1
ATOM 1891 C C . LEU B 2 83 ? -47.240 -43.155 18.166 1.00 48.10 93 LEU B C 1
ATOM 1892 O O . LEU B 2 83 ? -47.790 -44.249 18.245 1.00 49.05 93 LEU B O 1
ATOM 1897 N N . GLU B 2 84 ? -46.183 -42.824 18.894 1.00 50.59 94 GLU B N 1
ATOM 1898 C CA . GLU B 2 84 ? -45.607 -43.770 19.877 1.00 55.97 94 GLU B CA 1
ATOM 1899 C C . GLU B 2 84 ? -46.630 -44.235 20.938 1.00 51.72 94 GLU B C 1
ATOM 1900 O O . GLU B 2 84 ? -46.671 -45.409 21.277 1.00 58.23 94 GLU B O 1
ATOM 1906 N N . ILE B 2 85 ? -47.485 -43.324 21.388 1.00 46.34 95 ILE B N 1
ATOM 1907 C CA . ILE B 2 85 ? -48.576 -43.640 22.318 1.00 45.33 95 ILE B CA 1
ATOM 1908 C C . ILE B 2 85 ? -49.589 -44.587 21.703 1.00 43.99 95 ILE B C 1
ATOM 1909 O O . ILE B 2 85 ? -50.009 -45.526 22.362 1.00 45.06 95 ILE B O 1
ATOM 1914 N N . VAL B 2 86 ? -49.954 -44.367 20.451 1.00 44.58 96 VAL B N 1
ATOM 1915 C CA . VAL B 2 86 ? -50.829 -45.308 19.731 1.00 45.24 96 VAL B CA 1
ATOM 1916 C C . VAL B 2 86 ? -50.238 -46.713 19.676 1.00 47.13 96 VAL B C 1
ATOM 1917 O O . VAL B 2 86 ? -50.950 -47.679 19.962 1.00 49.45 96 VAL B O 1
ATOM 1921 N N . GLU B 2 87 ? -48.965 -46.822 19.303 1.00 50.50 97 GLU B N 1
ATOM 1922 C CA . GLU B 2 87 ? -48.269 -48.129 19.257 1.00 56.92 97 GLU B CA 1
ATOM 1923 C C . GLU B 2 87 ? -48.308 -48.867 20.626 1.00 55.63 97 GLU B C 1
ATOM 1924 O O . GLU B 2 87 ? -48.642 -50.050 20.692 1.00 53.41 97 GLU B O 1
ATOM 1930 N N . VAL B 2 88 ? -47.973 -48.134 21.685 1.00 52.22 98 VAL B N 1
ATOM 1931 C CA . VAL B 2 88 ? -47.945 -48.639 23.065 1.00 56.09 98 VAL B CA 1
ATOM 1932 C C . VAL B 2 88 ? -49.321 -49.113 23.547 1.00 54.43 98 VAL B C 1
ATOM 1933 O O . VAL B 2 88 ? -49.408 -50.152 24.163 1.00 57.52 98 VAL B O 1
ATOM 1937 N N . LEU B 2 89 ? -50.369 -48.347 23.265 1.00 54.42 99 LEU B N 1
ATOM 1938 C CA . LEU B 2 89 ? -51.745 -48.743 23.591 1.00 52.70 99 LEU B CA 1
ATOM 1939 C C . LEU B 2 89 ? -52.176 -50.026 22.884 1.00 54.50 99 LEU B C 1
ATOM 1940 O O . LEU B 2 89 ? -52.771 -50.889 23.509 1.00 58.70 99 LEU B O 1
ATOM 1945 N N . LEU B 2 90 ? -51.796 -50.171 21.619 1.00 54.87 100 LEU B N 1
ATOM 1946 C CA . LEU B 2 90 ? -52.053 -51.388 20.837 1.00 55.81 100 LEU B CA 1
ATOM 1947 C C . LEU B 2 90 ? -51.361 -52.616 21.392 1.00 58.08 100 LEU B C 1
ATOM 1948 O O . LEU B 2 90 ? -51.996 -53.663 21.483 1.00 58.94 100 LEU B O 1
ATOM 1953 N N . LYS B 2 91 ? -50.074 -52.480 21.749 1.00 60.73 101 LYS B N 1
ATOM 1954 C CA . LYS B 2 91 ? -49.309 -53.533 22.437 1.00 63.69 101 LYS B CA 1
ATOM 1955 C C . LYS B 2 91 ? -49.970 -53.978 23.731 1.00 61.93 101 LYS B C 1
ATOM 1956 O O . LYS B 2 91 ? -50.069 -55.163 23.975 1.00 65.70 101 LYS B O 1
ATOM 1962 N N . ALA B 2 92 ? -50.457 -53.009 24.507 1.00 60.44 102 ALA B N 1
ATOM 1963 C CA . ALA B 2 92 ? -51.169 -53.240 25.776 1.00 59.87 102 ALA B CA 1
ATOM 1964 C C . ALA B 2 92 ? -52.640 -53.725 25.643 1.00 59.11 102 ALA B C 1
ATOM 1965 O O . ALA B 2 92 ? -53.340 -53.780 26.643 1.00 59.87 102 ALA B O 1
ATOM 1967 N N . GLY B 2 93 ? -53.115 -54.033 24.426 1.00 57.36 103 GLY B N 1
ATOM 1968 C CA . GLY B 2 93 ? -54.418 -54.645 24.177 1.00 56.76 103 GLY B CA 1
ATOM 1969 C C . GLY B 2 93 ? -55.588 -53.697 23.960 1.00 54.53 103 GLY B C 1
ATOM 1970 O O . GLY B 2 93 ? -56.721 -54.076 24.210 1.00 53.80 103 GLY B O 1
ATOM 1971 N N . ALA B 2 94 ? -55.328 -52.490 23.453 1.00 54.84 104 ALA B N 1
ATOM 1972 C CA . ALA B 2 94 ? -56.381 -51.540 23.062 1.00 53.90 104 ALA B CA 1
ATOM 1973 C C . ALA B 2 94 ? -57.233 -52.066 21.911 1.00 54.07 104 ALA B C 1
ATOM 1974 O O . ALA B 2 94 ? -56.728 -52.673 20.978 1.00 54.90 104 ALA B O 1
ATOM 1976 N N . ASP B 2 95 ? -58.532 -51.835 22.015 1.00 55.14 105 ASP B N 1
ATOM 1977 C CA . ASP B 2 95 ? -59.502 -52.294 21.021 1.00 56.62 105 ASP B CA 1
ATOM 1978 C C . ASP B 2 95 ? -59.422 -51.328 19.814 1.00 53.87 105 ASP B C 1
ATOM 1979 O O . ASP B 2 95 ? -59.857 -50.162 19.872 1.00 48.53 105 ASP B O 1
ATOM 1984 N N . VAL B 2 96 ? -58.829 -51.825 18.739 1.00 51.93 106 VAL B N 1
ATOM 1985 C CA . VAL B 2 96 ? -58.602 -51.045 17.528 1.00 50.01 106 VAL B CA 1
ATOM 1986 C C . VAL B 2 96 ? -59.902 -50.555 16.855 1.00 50.19 106 VAL B C 1
ATOM 1987 O O . VAL B 2 96 ? -59.894 -49.482 16.298 1.00 50.34 106 VAL B O 1
ATOM 1991 N N . ASN B 2 97 ? -60.999 -51.306 16.973 1.00 50.40 107 ASN B N 1
ATOM 1992 C CA . ASN B 2 97 ? -62.300 -50.927 16.416 1.00 52.71 107 ASN B CA 1
ATOM 1993 C C . ASN B 2 97 ? -63.375 -50.475 17.393 1.00 53.16 107 ASN B C 1
ATOM 1994 O O . ASN B 2 97 ? -64.559 -50.560 17.084 1.00 58.73 107 ASN B O 1
ATOM 1999 N N . ALA B 2 98 ? -62.959 -49.934 18.538 1.00 53.46 108 ALA B N 1
ATOM 2000 C CA . ALA B 2 98 ? -63.885 -49.402 19.551 1.00 52.06 108 ALA B CA 1
ATOM 2001 C C . ALA B 2 98 ? -64.550 -48.152 19.006 1.00 49.77 108 ALA B C 1
ATOM 2002 O O . ALA B 2 98 ? -63.896 -47.342 18.363 1.00 54.04 108 ALA B O 1
ATOM 2004 N N . LYS B 2 99 ? -65.856 -48.046 19.209 1.00 48.57 109 LYS B N 1
ATOM 2005 C CA . LYS B 2 99 ? -66.687 -46.987 18.646 1.00 50.32 109 LYS B CA 1
ATOM 2006 C C . LYS B 2 99 ? -67.066 -45.984 19.727 1.00 46.24 109 LYS B C 1
ATOM 2007 O O . LYS B 2 99 ? -67.499 -46.386 20.793 1.00 45.97 109 LYS B O 1
ATOM 2013 N N . ASP B 2 100 ? -66.927 -44.692 19.423 1.00 44.48 110 ASP B N 1
ATOM 2014 C CA . ASP B 2 100 ? -67.395 -43.599 20.316 1.00 45.26 110 ASP B CA 1
ATOM 2015 C C . ASP B 2 100 ? -68.878 -43.260 20.088 1.00 43.43 110 ASP B C 1
ATOM 2016 O O . ASP B 2 100 ? -69.539 -43.946 19.344 1.00 45.87 110 ASP B O 1
ATOM 2021 N N . PHE B 2 101 ? -69.380 -42.198 20.701 1.00 43.55 111 PHE B N 1
ATOM 2022 C CA . PHE B 2 101 ? -70.783 -41.813 20.630 1.00 44.64 111 PHE B CA 1
ATOM 2023 C C . PHE B 2 101 ? -71.269 -41.380 19.250 1.00 47.33 111 PHE B C 1
ATOM 2024 O O . PHE B 2 101 ? -72.477 -41.409 19.004 1.00 47.09 111 PHE B O 1
ATOM 2032 N N . ARG B 2 102 ? -70.343 -40.969 18.362 1.00 46.70 112 ARG B N 1
ATOM 2033 C CA . ARG B 2 102 ? -70.636 -40.777 16.951 1.00 43.35 112 ARG B CA 1
ATOM 2034 C C . ARG B 2 102 ? -70.498 -42.043 16.079 1.00 46.83 112 ARG B C 1
ATOM 2035 O O . ARG B 2 102 ? -70.844 -42.009 14.865 1.00 43.32 112 ARG B O 1
ATOM 2043 N N . GLY B 2 103 ? -70.075 -43.165 16.680 1.00 46.29 113 GLY B N 1
ATOM 2044 C CA . GLY B 2 103 ? -69.643 -44.356 15.947 1.00 48.42 113 GLY B CA 1
ATOM 2045 C C . GLY B 2 103 ? -68.286 -44.231 15.257 1.00 44.67 113 GLY B C 1
ATOM 2046 O O . GLY B 2 103 ? -67.997 -44.963 14.319 1.00 46.18 113 GLY B O 1
ATOM 2047 N N . TRP B 2 104 ? -67.464 -43.299 15.718 1.00 43.12 114 TRP B N 1
ATOM 2048 C CA . TRP B 2 104 ? -66.107 -43.094 15.191 1.00 40.97 114 TRP B CA 1
ATOM 2049 C C . TRP B 2 104 ? -65.165 -44.050 15.906 1.00 43.40 114 TRP B C 1
ATOM 2050 O O . TRP B 2 104 ? -65.181 -44.161 17.128 1.00 46.93 114 TRP B O 1
ATOM 2061 N N . THR B 2 105 ? -64.421 -44.798 15.107 1.00 45.93 115 THR B N 1
ATOM 2062 C CA . THR B 2 105 ? -63.265 -45.586 15.515 1.00 42.31 115 THR B CA 1
ATOM 2063 C C . THR B 2 105 ? -62.014 -44.714 15.585 1.00 40.43 115 THR B C 1
ATOM 2064 O O . THR B 2 105 ? -62.037 -43.523 15.176 1.00 42.16 115 THR B O 1
ATOM 2068 N N . PRO B 2 106 ? -60.908 -45.270 16.109 1.00 41.57 116 PRO B N 1
ATOM 2069 C CA . PRO B 2 106 ? -59.641 -44.543 16.037 1.00 41.14 116 PRO B CA 1
ATOM 2070 C C . PRO B 2 106 ? -59.117 -44.217 14.644 1.00 40.78 116 PRO B C 1
ATOM 2071 O O . PRO B 2 106 ? -58.480 -43.157 14.464 1.00 45.67 116 PRO B O 1
ATOM 2075 N N . LEU B 2 107 ? -59.398 -45.089 13.684 1.00 44.19 117 LEU B N 1
ATOM 2076 C CA . LEU B 2 107 ? -59.101 -44.844 12.265 1.00 44.33 117 LEU B CA 1
ATOM 2077 C C . LEU B 2 107 ? -59.860 -43.637 11.702 1.00 41.06 117 LEU B C 1
ATOM 2078 O O . LEU B 2 107 ? -59.261 -42.822 11.018 1.00 44.00 117 LEU B O 1
ATOM 2083 N N . HIS B 2 108 ? -61.162 -43.530 12.016 1.00 40.24 118 HIS B N 1
ATOM 2084 C CA . HIS B 2 108 ? -61.975 -42.349 11.676 1.00 37.48 118 HIS B CA 1
ATOM 2085 C C . HIS B 2 108 ? -61.321 -41.064 12.164 1.00 35.81 118 HIS B C 1
ATOM 2086 O O . HIS B 2 108 ? -61.143 -40.109 11.401 1.00 36.70 118 HIS B O 1
ATOM 2093 N N . LEU B 2 109 ? -60.956 -41.048 13.445 1.00 38.36 119 LEU B N 1
ATOM 2094 C CA . LEU B 2 109 ? -60.299 -39.885 14.061 1.00 34.73 119 LEU B CA 1
ATOM 2095 C C . LEU B 2 109 ? -58.935 -39.557 13.477 1.00 34.04 119 LEU B C 1
ATOM 2096 O O . LEU B 2 109 ? -58.598 -38.391 13.302 1.00 37.31 119 LEU B O 1
ATOM 2101 N N . ALA B 2 110 ? -58.129 -40.567 13.226 1.00 35.11 120 ALA B N 1
ATOM 2102 C CA . ALA B 2 110 ? -56.827 -40.364 12.553 1.00 36.28 120 ALA B CA 1
ATOM 2103 C C . ALA B 2 110 ? -56.983 -39.829 11.104 1.00 35.85 120 ALA B C 1
ATOM 2104 O O . ALA B 2 110 ? -56.269 -38.924 10.696 1.00 38.95 120 ALA B O 1
ATOM 2106 N N . ALA B 2 111 ? -57.909 -40.410 10.362 1.00 36.38 121 ALA B N 1
ATOM 2107 C CA . ALA B 2 111 ? -58.226 -39.959 8.990 1.00 39.41 121 ALA B CA 1
ATOM 2108 C C . ALA B 2 111 ? -58.728 -38.528 8.971 1.00 38.14 121 ALA B C 1
ATOM 2109 O O . ALA B 2 111 ? -58.256 -37.732 8.179 1.00 37.16 121 ALA B O 1
ATOM 2111 N N . TRP B 2 112 ? -59.618 -38.194 9.920 1.00 37.17 122 TRP B N 1
ATOM 2112 C CA . TRP B 2 112 ? -60.231 -36.850 10.014 1.00 35.23 122 TRP B CA 1
ATOM 2113 C C . TRP B 2 112 ? -59.240 -35.759 10.297 1.00 34.40 122 TRP B C 1
ATOM 2114 O O . TRP B 2 112 ? -59.327 -34.674 9.668 1.00 37.78 122 TRP B O 1
ATOM 2125 N N . SER B 2 113 ? -58.313 -36.026 11.226 1.00 31.15 123 SER B N 1
ATOM 2126 C CA . SER B 2 113 ? -57.247 -35.076 11.577 1.00 33.52 123 SER B CA 1
ATOM 2127 C C . SER B 2 113 ? -55.936 -35.140 10.752 1.00 35.44 123 SER B C 1
ATOM 2128 O O . SER B 2 113 ? -55.025 -34.365 11.003 1.00 37.90 123 SER B O 1
ATOM 2131 N N . GLY B 2 114 ? -55.849 -36.022 9.759 1.00 36.55 124 GLY B N 1
ATOM 2132 C CA . GLY B 2 114 ? -54.696 -36.033 8.794 1.00 37.52 124 GLY B CA 1
ATOM 2133 C C . GLY B 2 114 ? -53.428 -36.736 9.278 1.00 39.68 124 GLY B C 1
ATOM 2134 O O . GLY B 2 114 ? -52.332 -36.422 8.836 1.00 37.61 124 GLY B O 1
ATOM 2135 N N . HIS B 2 115 ? -53.581 -37.719 10.184 1.00 42.94 125 HIS B N 1
ATOM 2136 C CA . HIS B 2 115 ? -52.433 -38.389 10.793 1.00 40.14 125 HIS B CA 1
ATOM 2137 C C . HIS B 2 115 ? -52.155 -39.678 10.018 1.00 42.28 125 HIS B C 1
ATOM 2138 O O . HIS B 2 115 ? -52.584 -40.773 10.428 1.00 44.74 125 HIS B O 1
ATOM 2145 N N . LEU B 2 116 ? -51.438 -39.525 8.902 1.00 41.56 126 LEU B N 1
ATOM 2146 C CA . LEU B 2 116 ? -51.173 -40.615 7.940 1.00 42.46 126 LEU B CA 1
ATOM 2147 C C . LEU B 2 116 ? -50.455 -41.779 8.555 1.00 42.68 126 LEU B C 1
ATOM 2148 O O . LEU B 2 116 ? -50.868 -42.911 8.365 1.00 47.44 126 LEU B O 1
ATOM 2153 N N . GLU B 2 117 ? -49.365 -41.500 9.265 1.00 42.13 127 GLU B N 1
ATOM 2154 C CA . GLU B 2 117 ? -48.549 -42.544 9.869 1.00 47.31 127 GLU B CA 1
ATOM 2155 C C . GLU B 2 117 ? -49.408 -43.362 10.874 1.00 46.81 127 GLU B C 1
ATOM 2156 O O . GLU B 2 117 ? -49.351 -44.585 10.870 1.00 51.68 127 GLU B O 1
ATOM 2162 N N . ILE B 2 118 ? -50.242 -42.682 11.662 1.00 42.91 128 ILE B N 1
ATOM 2163 C CA . ILE B 2 118 ? -51.203 -43.329 12.567 1.00 42.90 128 ILE B CA 1
ATOM 2164 C C . ILE B 2 118 ? -52.224 -44.143 11.814 1.00 42.64 128 ILE B C 1
ATOM 2165 O O . ILE B 2 118 ? -52.483 -45.255 12.233 1.00 41.80 128 ILE B O 1
ATOM 2170 N N . VAL B 2 119 ? -52.739 -43.638 10.692 1.00 44.32 129 VAL B N 1
ATOM 2171 C CA . VAL B 2 119 ? -53.595 -44.469 9.794 1.00 44.52 129 VAL B CA 1
ATOM 2172 C C . VAL B 2 119 ? -52.940 -45.788 9.405 1.00 46.39 129 VAL B C 1
ATOM 2173 O O . VAL B 2 119 ? -53.576 -46.833 9.546 1.00 49.70 129 VAL B O 1
ATOM 2177 N N . GLU B 2 120 ? -51.678 -45.735 8.984 1.00 49.21 130 GLU B N 1
ATOM 2178 C CA . GLU B 2 120 ? -50.939 -46.929 8.531 1.00 55.89 130 GLU B CA 1
ATOM 2179 C C . GLU B 2 120 ? -50.734 -47.991 9.623 1.00 55.66 130 GLU B C 1
ATOM 2180 O O . GLU B 2 120 ? -50.890 -49.174 9.364 1.00 57.11 130 GLU B O 1
ATOM 2186 N N . ILE B 2 121 ? -50.412 -47.536 10.826 1.00 50.56 131 ILE B N 1
ATOM 2187 C CA . ILE B 2 121 ? -50.261 -48.380 12.005 1.00 50.47 131 ILE B CA 1
ATOM 2188 C C . ILE B 2 121 ? -51.582 -49.053 12.417 1.00 49.65 131 ILE B C 1
ATOM 2189 O O . ILE B 2 121 ? -51.582 -50.219 12.799 1.00 50.75 131 ILE B O 1
ATOM 2194 N N . LEU B 2 122 ? -52.677 -48.300 12.395 1.00 46.77 132 LEU B N 1
ATOM 2195 C CA . LEU B 2 122 ? -54.004 -48.834 12.739 1.00 47.49 132 LEU B CA 1
ATOM 2196 C C . LEU B 2 122 ? -54.472 -49.899 11.743 1.00 51.59 132 LEU B C 1
ATOM 2197 O O . LEU B 2 122 ? -55.023 -50.924 12.160 1.00 53.38 132 LEU B O 1
ATOM 2202 N N . LEU B 2 123 ? -54.218 -49.675 10.448 1.00 53.98 133 LEU B N 1
ATOM 2203 C CA . 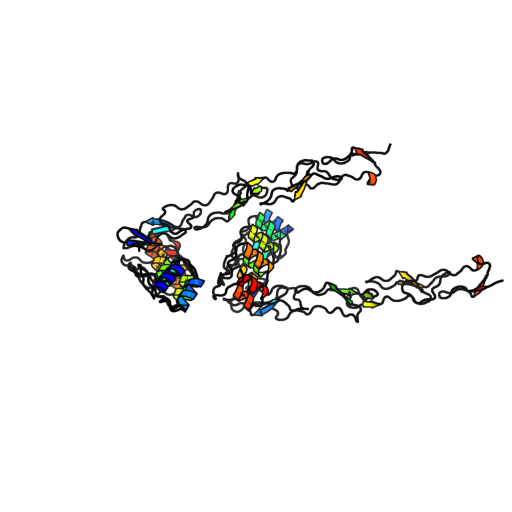LEU B 2 123 ? -54.471 -50.704 9.410 1.00 57.21 133 LEU B CA 1
ATOM 2204 C C . LEU B 2 123 ? -53.680 -52.002 9.625 1.00 59.06 133 LEU B C 1
ATOM 2205 O O . LEU B 2 123 ? -54.260 -53.099 9.549 1.00 61.21 133 LEU B O 1
ATOM 2210 N N . LYS B 2 124 ? -52.384 -51.861 9.921 1.00 58.73 134 LYS B N 1
ATOM 2211 C CA . LYS B 2 124 ? -51.503 -52.988 10.285 1.00 63.97 134 LYS B CA 1
ATOM 2212 C C . LYS B 2 124 ? -51.993 -53.770 11.505 1.00 63.70 134 LYS B C 1
ATOM 2213 O O . LYS B 2 124 ? -51.897 -54.990 11.519 1.00 67.69 134 LYS B O 1
ATOM 2219 N N . ALA B 2 125 ? -52.522 -53.057 12.499 1.00 61.47 135 ALA B N 1
ATOM 2220 C CA . ALA B 2 125 ? -53.136 -53.657 13.700 1.00 60.58 135 ALA B CA 1
ATOM 2221 C C . ALA B 2 125 ? -54.598 -54.149 13.522 1.00 63.05 135 ALA B C 1
ATOM 2222 O O . ALA B 2 125 ? -55.239 -54.524 14.508 1.00 67.54 135 ALA B O 1
ATOM 2224 N N . GLY B 2 126 ? -55.127 -54.131 12.292 1.00 62.84 136 GLY B N 1
ATOM 2225 C CA . GLY B 2 126 ? -56.418 -54.747 11.948 1.00 63.84 136 GLY B CA 1
ATOM 2226 C C . GLY B 2 126 ? -57.650 -53.859 12.047 1.00 60.21 136 GLY B C 1
ATOM 2227 O O . GLY B 2 126 ? -58.758 -54.360 12.227 1.00 62.28 136 GLY B O 1
ATOM 2228 N N . ALA B 2 127 ? -57.470 -52.546 11.892 1.00 59.72 137 ALA B N 1
ATOM 2229 C CA . ALA B 2 127 ? -58.574 -51.600 11.832 1.00 58.46 137 ALA B CA 1
ATOM 2230 C C . ALA B 2 127 ? -59.468 -51.856 10.631 1.00 60.04 137 ALA B C 1
ATOM 2231 O O . ALA B 2 127 ? -58.991 -52.169 9.542 1.00 61.71 137 ALA B O 1
ATOM 2233 N N . ASP B 2 128 ? -60.768 -51.724 10.862 1.00 62.31 138 ASP B N 1
ATOM 2234 C CA . ASP B 2 128 ? -61.773 -51.937 9.842 1.00 65.00 138 ASP B CA 1
ATOM 2235 C C . ASP B 2 128 ? -61.876 -50.666 8.995 1.00 57.09 138 ASP B C 1
ATOM 2236 O O . ASP B 2 128 ? -62.368 -49.629 9.456 1.00 49.10 138 ASP B O 1
ATOM 2241 N N . VAL B 2 129 ? -61.381 -50.770 7.764 1.00 57.26 139 VAL B N 1
ATOM 2242 C CA . VAL B 2 129 ? -61.486 -49.709 6.750 1.00 55.66 139 VAL B CA 1
ATOM 2243 C C . VAL B 2 129 ? -62.929 -49.432 6.346 1.00 54.55 139 VAL B C 1
ATOM 2244 O O . VAL B 2 129 ? -63.255 -48.305 6.015 1.00 58.18 139 VAL B O 1
ATOM 2248 N N . ASN B 2 130 ? -63.782 -50.447 6.366 1.00 56.73 140 ASN B N 1
ATOM 2249 C CA . ASN B 2 130 ? -65.188 -50.290 5.997 1.00 60.58 140 ASN B CA 1
ATOM 2250 C C . ASN B 2 130 ? -66.110 -49.820 7.128 1.00 58.80 140 ASN B C 1
ATOM 2251 O O . ASN B 2 130 ? -67.292 -49.618 6.862 1.00 61.31 140 ASN B O 1
ATOM 2256 N N . ALA B 2 131 ? -65.588 -49.623 8.357 1.00 55.12 141 ALA B N 1
ATOM 2257 C CA . ALA B 2 131 ? -66.383 -49.199 9.505 1.00 53.96 141 ALA B CA 1
ATOM 2258 C C . ALA B 2 131 ? -67.112 -47.909 9.189 1.00 55.18 141 ALA B C 1
ATOM 2259 O O . ALA B 2 131 ? -66.511 -46.967 8.671 1.00 51.52 141 ALA B O 1
ATOM 2261 N N . GLN B 2 132 ? -68.423 -47.910 9.429 1.00 55.69 142 GLN B N 1
ATOM 2262 C CA . GLN B 2 132 ? -69.265 -46.763 9.194 1.00 56.77 142 GLN B CA 1
ATOM 2263 C C . GLN B 2 132 ? -69.648 -46.136 10.527 1.00 55.30 142 GLN B C 1
ATOM 2264 O O . GLN B 2 132 ? -69.824 -46.827 11.527 1.00 54.80 142 GLN B O 1
ATOM 2270 N N . ASP B 2 133 ? -69.751 -44.813 10.517 1.00 54.05 143 ASP B N 1
ATOM 2271 C CA . ASP B 2 133 ? -70.235 -44.047 11.665 1.00 52.93 143 ASP B CA 1
ATOM 2272 C C . ASP B 2 133 ? -71.752 -43.987 11.629 1.00 52.74 143 ASP B C 1
ATOM 2273 O O . ASP B 2 133 ? -72.363 -44.573 10.734 1.00 57.15 143 ASP B O 1
ATOM 2278 N N . LYS B 2 134 ? -72.359 -43.271 12.575 1.00 54.97 144 LYS B N 1
ATOM 2279 C CA . LYS B 2 134 ? -73.837 -43.181 12.658 1.00 57.00 144 LYS B CA 1
ATOM 2280 C C . LYS B 2 134 ? -74.514 -42.396 11.530 1.00 57.17 144 LYS B C 1
ATOM 2281 O O . LYS B 2 134 ? -75.703 -42.492 11.387 1.00 60.93 144 LYS B O 1
ATOM 2287 N N . SER B 2 135 ? -73.742 -41.642 10.752 1.00 59.85 145 SER B N 1
ATOM 2288 C CA . SER B 2 135 ? -74.185 -40.990 9.532 1.00 62.99 145 SER B CA 1
ATOM 2289 C C . SER B 2 135 ? -73.809 -41.750 8.225 1.00 61.15 145 SER B C 1
ATOM 2290 O O . SER B 2 135 ? -73.992 -41.215 7.143 1.00 54.12 145 SER B O 1
ATOM 2293 N N . GLY B 2 136 ? -73.288 -42.978 8.337 1.00 59.04 146 GLY B N 1
ATOM 2294 C CA . GLY B 2 136 ? -72.909 -43.802 7.195 1.00 56.35 146 GLY B CA 1
ATOM 2295 C C . GLY B 2 136 ? -71.510 -43.614 6.624 1.00 53.12 146 GLY B C 1
ATOM 2296 O O . GLY B 2 136 ? -71.194 -44.266 5.651 1.00 53.18 146 GLY B O 1
ATOM 2297 N N . LYS B 2 137 ? -70.667 -42.783 7.241 1.00 51.41 147 LYS B N 1
ATOM 2298 C CA . LYS B 2 137 ? -69.369 -42.381 6.694 1.00 49.84 147 LYS B CA 1
ATOM 2299 C C . LYS B 2 137 ? -68.236 -43.296 7.155 1.00 49.94 147 LYS B C 1
ATOM 2300 O O . LYS B 2 137 ? -68.130 -43.610 8.350 1.00 51.28 147 LYS B O 1
ATOM 2306 N N . THR B 2 138 ? -67.400 -43.709 6.196 1.00 46.96 148 THR B N 1
ATOM 2307 C CA . THR B 2 138 ? -66.152 -44.465 6.445 1.00 46.26 148 THR B CA 1
ATOM 2308 C C . THR B 2 138 ? -64.984 -43.531 6.751 1.00 43.62 148 THR B C 1
ATOM 2309 O O . THR B 2 138 ? -65.114 -42.325 6.540 1.00 46.69 148 THR B O 1
ATOM 2313 N N . PRO B 2 139 ? -63.829 -44.082 7.206 1.00 42.30 149 PRO B N 1
ATOM 2314 C CA . PRO B 2 139 ? -62.627 -43.261 7.353 1.00 40.61 149 PRO B CA 1
ATOM 2315 C C . PRO B 2 139 ? -62.156 -42.542 6.093 1.00 41.46 149 PRO B C 1
ATOM 2316 O O . PRO B 2 139 ? -61.822 -41.349 6.166 1.00 42.23 149 PRO B O 1
ATOM 2320 N N . ALA B 2 140 ? -62.160 -43.263 4.965 1.00 42.82 150 ALA B N 1
ATOM 2321 C CA . ALA B 2 140 ? -61.914 -42.661 3.640 1.00 44.20 150 ALA B CA 1
ATOM 2322 C C . ALA B 2 140 ? -62.829 -41.465 3.328 1.00 43.37 150 ALA B C 1
ATOM 2323 O O . ALA B 2 140 ? -62.338 -40.437 2.841 1.00 47.19 150 ALA B O 1
ATOM 2325 N N . ASP B 2 141 ? -64.130 -41.589 3.630 1.00 44.94 151 ASP B N 1
ATOM 2326 C CA . ASP B 2 141 ? -65.094 -40.488 3.410 1.00 45.92 151 ASP B CA 1
ATOM 2327 C C . ASP B 2 141 ? -64.717 -39.252 4.213 1.00 43.62 151 ASP B C 1
ATOM 2328 O O . ASP B 2 141 ? -64.758 -38.138 3.701 1.00 47.35 151 ASP B O 1
ATOM 2333 N N . LEU B 2 142 ? -64.373 -39.464 5.481 1.00 43.38 152 LEU B N 1
ATOM 2334 C CA . LEU B 2 142 ? -63.871 -38.401 6.349 1.00 38.57 152 LEU B CA 1
ATOM 2335 C C . LEU B 2 142 ? -62.605 -37.751 5.796 1.00 36.77 152 LEU B C 1
ATOM 2336 O O . LEU B 2 142 ? -62.542 -36.501 5.696 1.00 35.00 152 LEU B O 1
ATOM 2341 N N . ALA B 2 143 ? -61.607 -38.574 5.454 1.00 35.62 153 ALA B N 1
ATOM 2342 C CA . ALA B 2 143 ? -60.320 -38.018 4.971 1.00 36.42 153 ALA B CA 1
ATOM 2343 C C . ALA B 2 143 ? -60.526 -37.138 3.734 1.00 37.26 153 ALA B C 1
ATOM 2344 O O . ALA B 2 143 ? -59.978 -36.037 3.639 1.00 41.84 153 ALA B O 1
ATOM 2346 N N . ALA B 2 144 ? -61.368 -37.608 2.828 1.00 39.97 154 ALA B N 1
ATOM 2347 C CA . ALA B 2 144 ? -61.723 -36.858 1.598 1.00 45.33 154 ALA B CA 1
ATOM 2348 C C . ALA B 2 144 ? -62.460 -35.557 1.895 1.00 43.91 154 ALA B C 1
ATOM 2349 O O . ALA B 2 144 ? -62.092 -34.526 1.351 1.00 46.34 154 ALA B O 1
ATOM 2351 N N . ARG B 2 145 ? -63.414 -35.595 2.822 1.00 44.55 155 ARG B N 1
ATOM 2352 C CA . ARG B 2 145 ? -64.140 -34.393 3.243 1.00 44.42 155 ARG B CA 1
ATOM 2353 C C . ARG B 2 145 ? -63.214 -33.351 3.908 1.00 42.67 155 ARG B C 1
ATOM 2354 O O . ARG B 2 145 ? -63.353 -32.152 3.661 1.00 43.51 155 ARG B O 1
ATOM 2362 N N . ALA B 2 146 ? -62.276 -33.820 4.732 1.00 40.86 156 ALA B N 1
ATOM 2363 C CA . ALA B 2 146 ? -61.232 -32.971 5.364 1.00 40.33 156 ALA B CA 1
ATOM 2364 C C . ALA B 2 146 ? -60.100 -32.502 4.456 1.00 39.40 156 ALA B C 1
ATOM 2365 O O . ALA B 2 146 ? -59.255 -31.720 4.893 1.00 45.02 156 ALA B O 1
ATOM 2367 N N . GLY B 2 147 ? -60.058 -32.943 3.196 1.00 42.93 157 GLY B N 1
ATOM 2368 C CA . GLY B 2 147 ? -58.986 -32.562 2.249 1.00 39.01 157 GLY B CA 1
ATOM 2369 C C . GLY B 2 147 ? -57.690 -33.359 2.408 1.00 40.99 157 GLY B C 1
ATOM 2370 O O . GLY B 2 147 ? -56.699 -33.002 1.808 1.00 44.11 157 GLY B O 1
ATOM 2371 N N . HIS B 2 148 ? -57.694 -34.461 3.192 1.00 43.41 158 HIS B N 1
ATOM 2372 C CA . HIS B 2 148 ? -56.520 -35.344 3.357 1.00 42.14 158 HIS B CA 1
ATOM 2373 C C . HIS B 2 148 ? -56.540 -36.386 2.251 1.00 43.90 158 HIS B C 1
ATOM 2374 O O . HIS B 2 148 ? -56.923 -37.541 2.488 1.00 44.03 158 HIS B O 1
ATOM 2381 N N . GLN B 2 149 ? -56.147 -35.950 1.042 1.00 44.85 159 GLN B N 1
ATOM 2382 C CA . GLN B 2 149 ? -56.108 -36.798 -0.166 1.00 48.48 159 GLN B CA 1
ATOM 2383 C C . GLN B 2 149 ? -55.243 -38.024 0.046 1.00 45.78 159 GLN B C 1
ATOM 2384 O O . GLN B 2 149 ? -55.716 -39.136 -0.151 1.00 47.70 159 GLN B O 1
ATOM 2390 N N . ASP B 2 150 ? -53.986 -37.799 0.452 1.00 43.15 160 ASP B N 1
ATOM 2391 C CA . ASP B 2 150 ? -53.025 -38.866 0.699 1.00 45.47 160 ASP B CA 1
ATOM 2392 C C . ASP B 2 150 ? -53.615 -40.033 1.517 1.00 44.78 160 ASP B C 1
ATOM 2393 O O . ASP B 2 150 ? -53.554 -41.193 1.093 1.00 46.89 160 ASP B O 1
ATOM 2398 N N . ILE B 2 151 ? -54.297 -39.695 2.608 1.00 42.12 161 ILE B N 1
ATOM 2399 C CA . ILE B 2 151 ? -54.948 -40.679 3.476 1.00 41.03 161 ILE B CA 1
ATOM 2400 C C . ILE B 2 151 ? -56.187 -41.294 2.841 1.00 39.09 161 ILE B C 1
ATOM 2401 O O . ILE B 2 151 ? -56.398 -42.499 2.948 1.00 39.22 161 ILE B O 1
ATOM 2406 N N . ALA B 2 152 ? -57.018 -40.482 2.209 1.00 40.80 162 ALA B N 1
ATOM 2407 C CA . ALA B 2 152 ? -58.157 -40.991 1.379 1.00 43.31 162 ALA B CA 1
ATOM 2408 C C . ALA B 2 152 ? -57.766 -42.040 0.352 1.00 41.42 162 ALA B C 1
ATOM 2409 O O . ALA B 2 152 ? -58.487 -43.011 0.179 1.00 42.17 162 ALA B O 1
ATOM 2411 N N . GLU B 2 153 ? -56.598 -41.854 -0.252 1.00 43.70 163 GLU B N 1
ATOM 2412 C CA . GLU B 2 153 ? -56.065 -42.733 -1.318 1.00 48.05 163 GLU B CA 1
ATOM 2413 C C . GLU B 2 153 ? -55.592 -44.069 -0.733 1.00 48.58 163 GLU B C 1
ATOM 2414 O O . GLU B 2 153 ? -55.863 -45.127 -1.328 1.00 49.00 163 GLU B O 1
ATOM 2420 N N . VAL B 2 154 ? -54.879 -44.004 0.406 1.00 46.65 164 VAL B N 1
ATOM 2421 C CA . VAL B 2 154 ? -54.424 -45.198 1.138 1.00 47.99 164 VAL B CA 1
ATOM 2422 C C . VAL B 2 154 ? -55.632 -46.041 1.568 1.00 46.42 164 VAL B C 1
ATOM 2423 O O . VAL B 2 154 ? -55.635 -47.245 1.379 1.00 50.30 164 VAL B O 1
ATOM 2427 N N . LEU B 2 155 ? -56.658 -45.387 2.085 1.00 45.90 165 LEU B N 1
ATOM 2428 C CA . LEU B 2 155 ? -57.868 -46.073 2.592 1.00 46.39 165 LEU B CA 1
ATOM 2429 C C . LEU B 2 155 ? -58.729 -46.683 1.495 1.00 45.84 165 LEU B C 1
ATOM 2430 O O . LEU B 2 155 ? -59.220 -47.800 1.653 1.00 48.50 165 LEU B O 1
ATOM 2435 N N . GLN B 2 156 ? -58.888 -45.976 0.386 1.00 45.13 166 GLN B N 1
ATOM 2436 C CA . GLN B 2 156 ? -59.499 -46.561 -0.819 1.00 47.11 166 GLN B CA 1
ATOM 2437 C C . GLN B 2 156 ? -58.747 -47.807 -1.336 1.00 50.27 166 GLN B C 1
ATOM 2438 O O . GLN B 2 156 ? -59.370 -48.795 -1.719 1.00 51.90 166 GLN B O 1
ATOM 2444 N N . LYS B 2 157 ? -57.419 -47.735 -1.331 1.00 51.06 167 LYS B N 1
ATOM 2445 C CA . LYS B 2 157 ? -56.551 -48.847 -1.753 1.00 52.64 167 LYS B CA 1
ATOM 2446 C C . LYS B 2 157 ? -56.482 -50.005 -0.716 1.00 54.17 167 LYS B C 1
ATOM 2447 O O . LYS B 2 157 ? -56.363 -51.177 -1.081 1.00 57.14 167 LYS B O 1
ATOM 2453 N N . ALA B 2 158 ? -56.571 -49.699 0.566 1.00 53.25 168 ALA B N 1
ATOM 2454 C CA . ALA B 2 158 ? -56.712 -50.766 1.601 1.00 58.35 168 ALA B CA 1
ATOM 2455 C C . ALA B 2 158 ? -58.065 -51.485 1.589 1.00 63.24 168 ALA B C 1
ATOM 2456 O O . ALA B 2 158 ? -58.187 -52.545 2.211 1.00 67.14 168 ALA B O 1
ATOM 2458 N N . ALA B 2 159 ? -59.076 -50.864 0.969 1.00 65.81 169 ALA B N 1
ATOM 2459 C CA . ALA B 2 159 ? -60.385 -51.476 0.709 1.00 71.10 169 ALA B CA 1
ATOM 2460 C C . ALA B 2 159 ? -60.318 -52.364 -0.510 1.00 72.41 169 ALA B C 1
ATOM 2461 O O . ALA B 2 159 ? -60.172 -53.571 -0.373 1.00 81.49 169 ALA B O 1
ATOM 2463 N N . ALA C 1 5 ? -26.559 -54.238 3.361 1.00 95.40 25 ALA C N 1
ATOM 2464 C CA . ALA C 1 5 ? -25.259 -53.493 3.517 1.00 94.05 25 ALA C CA 1
ATOM 2465 C C . ALA C 1 5 ? -25.286 -52.415 4.618 1.00 92.35 25 ALA C C 1
ATOM 2466 O O . ALA C 1 5 ? -26.349 -51.906 5.001 1.00 91.75 25 ALA C O 1
ATOM 2468 N N . CYS C 1 6 ? -24.105 -52.085 5.140 1.00 88.38 26 CYS C N 1
ATOM 2469 C CA . CYS C 1 6 ? -23.921 -50.950 6.057 1.00 88.37 26 CYS C CA 1
ATOM 2470 C C . CYS C 1 6 ? -22.724 -50.047 5.643 1.00 86.74 26 CYS C C 1
ATOM 2471 O O . CYS C 1 6 ? -21.993 -50.326 4.670 1.00 86.26 26 CYS C O 1
ATOM 2474 N N . ARG C 1 7 ? -22.549 -48.950 6.373 1.00 86.44 27 ARG C N 1
ATOM 2475 C CA . ARG C 1 7 ? -21.439 -48.017 6.102 1.00 89.69 27 ARG C CA 1
ATOM 2476 C C . ARG C 1 7 ? -20.039 -48.567 6.425 1.00 85.56 27 ARG C C 1
ATOM 2477 O O . ARG C 1 7 ? -19.900 -49.571 7.130 1.00 82.81 27 ARG C O 1
ATOM 2485 N N . GLU C 1 8 ? -19.012 -47.862 5.935 1.00 85.06 28 GLU C N 1
ATOM 2486 C CA . GLU C 1 8 ? -17.588 -48.152 6.223 1.00 82.60 28 GLU C CA 1
ATOM 2487 C C . GLU C 1 8 ? -17.295 -48.340 7.735 1.00 80.20 28 GLU C C 1
ATOM 2488 O O . GLU C 1 8 ? -16.596 -49.281 8.128 1.00 73.75 28 GLU C O 1
ATOM 2494 N N . LYS C 1 9 ? -17.867 -47.448 8.548 1.00 80.43 29 LYS C N 1
ATOM 2495 C CA . LYS C 1 9 ? -17.711 -47.442 10.001 1.00 78.26 29 LYS C CA 1
ATOM 2496 C C . LYS C 1 9 ? -18.886 -48.140 10.748 1.00 78.79 29 LYS C C 1
ATOM 2497 O O . LYS C 1 9 ? -19.149 -47.843 11.919 1.00 78.89 29 LYS C O 1
ATOM 2503 N N . GLN C 1 10 ? -19.563 -49.085 10.074 1.00 80.87 30 GLN C N 1
ATOM 2504 C CA . GLN C 1 10 ? -20.624 -49.931 10.657 1.00 77.03 30 GLN C CA 1
ATOM 2505 C C . GLN C 1 10 ? -20.385 -51.388 10.266 1.00 74.51 30 GLN C C 1
ATOM 2506 O O . GLN C 1 10 ? -19.523 -51.669 9.412 1.00 73.48 30 GLN C O 1
ATOM 2512 N N . TYR C 1 11 ? -21.137 -52.302 10.881 1.00 72.18 31 TYR C N 1
ATOM 2513 C CA . TYR C 1 11 ? -21.170 -53.716 10.465 1.00 72.02 31 TYR C CA 1
ATOM 2514 C C . TYR C 1 11 ? -22.587 -54.262 10.584 1.00 73.51 31 TYR C C 1
ATOM 2515 O O . TYR C 1 11 ? -23.408 -53.718 11.339 1.00 77.64 31 TYR C O 1
ATOM 2524 N N . LEU C 1 12 ? -22.854 -55.339 9.850 1.00 75.67 32 LEU C N 1
ATOM 2525 C CA . LEU C 1 12 ? -24.197 -55.924 9.759 1.00 77.02 32 LEU C CA 1
ATOM 2526 C C . LEU C 1 12 ? -24.323 -57.136 10.666 1.00 74.09 32 LEU C C 1
ATOM 2527 O O . LEU C 1 12 ? -23.513 -58.048 10.581 1.00 73.42 32 LEU C O 1
ATOM 2532 N N . ILE C 1 13 ? -25.350 -57.149 11.516 1.00 77.18 33 ILE C N 1
ATOM 2533 C CA . ILE C 1 13 ? -25.688 -58.339 12.307 1.00 78.54 33 ILE C CA 1
ATOM 2534 C C . ILE C 1 13 ? -27.185 -58.369 12.612 1.00 81.50 33 ILE C C 1
ATOM 2535 O O . ILE C 1 13 ? -27.758 -57.354 13.009 1.00 84.17 33 ILE C O 1
ATOM 2540 N N . ASN C 1 14 ? -27.817 -59.518 12.355 1.00 82.87 34 ASN C N 1
ATOM 2541 C CA . ASN C 1 14 ? -29.249 -59.751 12.598 1.00 83.51 34 ASN C CA 1
ATOM 2542 C C . ASN C 1 14 ? -30.153 -58.620 12.085 1.00 87.10 34 ASN C C 1
ATOM 2543 O O . ASN C 1 14 ? -31.004 -58.112 12.824 1.00 91.26 34 ASN C O 1
ATOM 2548 N N . SER C 1 15 ? -29.923 -58.219 10.831 1.00 85.72 35 SER C N 1
ATOM 2549 C CA . SER C 1 15 ? -30.698 -57.155 10.159 1.00 88.64 35 SER C CA 1
ATOM 2550 C C . SER C 1 15 ? -30.632 -55.769 10.854 1.00 87.80 35 SER C C 1
ATOM 2551 O O . SER C 1 15 ? -31.577 -54.988 10.817 1.00 91.03 35 SER C O 1
ATOM 2554 N N . GLN C 1 16 ? -29.501 -55.489 11.480 1.00 86.31 36 GLN C N 1
ATOM 2555 C CA . GLN C 1 16 ? -29.261 -54.228 12.153 1.00 86.81 36 GLN C CA 1
ATOM 2556 C C . GLN C 1 16 ? -27.895 -53.732 11.670 1.00 82.09 36 GLN C C 1
ATOM 2557 O O . GLN C 1 16 ? -26.966 -54.528 11.531 1.00 78.59 36 GLN C O 1
ATOM 2563 N N . CYS C 1 17 ? -27.793 -52.440 11.362 1.00 84.63 37 CYS C N 1
ATOM 2564 C CA . CYS C 1 17 ? -26.514 -51.799 11.044 1.00 85.88 37 CYS C CA 1
ATOM 2565 C C . CYS C 1 17 ? -25.926 -51.170 12.332 1.00 83.78 37 CYS C C 1
ATOM 2566 O O . CYS C 1 17 ? -26.347 -50.092 12.765 1.00 80.25 37 CYS C O 1
ATOM 2569 N N . CYS C 1 18 ? -24.958 -51.881 12.925 1.00 79.14 38 CYS C N 1
ATOM 2570 C CA . CYS C 1 18 ? -24.344 -51.498 14.191 1.00 77.80 38 CYS C CA 1
ATOM 2571 C C . CYS C 1 18 ? -23.125 -50.642 13.942 1.00 73.63 38 CYS C C 1
ATOM 2572 O O . CYS C 1 18 ? -22.386 -50.906 12.996 1.00 72.47 38 CYS C O 1
ATOM 2575 N N . SER C 1 19 ? -22.918 -49.640 14.795 1.00 72.21 39 SER C N 1
ATOM 2576 C CA . SER C 1 19 ? -21.680 -48.865 14.802 1.00 72.96 39 SER C CA 1
ATOM 2577 C C . SER C 1 19 ? -20.503 -49.776 15.156 1.00 67.98 39 SER C C 1
ATOM 2578 O O . SER C 1 19 ? -20.614 -50.591 16.089 1.00 67.84 39 SER C O 1
ATOM 2581 N N . LEU C 1 20 ? -19.405 -49.647 14.412 1.00 66.05 40 LEU C N 1
ATOM 2582 C CA . LEU C 1 20 ? -18.119 -50.177 14.881 1.00 66.18 40 LEU C CA 1
ATOM 2583 C C . LEU C 1 20 ? -17.732 -49.410 16.134 1.00 67.99 40 LEU C C 1
ATOM 2584 O O . LEU C 1 20 ? -18.212 -48.281 16.357 1.00 70.46 40 LEU C O 1
ATOM 2589 N N . CYS C 1 21 ? -16.901 -50.033 16.972 1.00 66.56 41 CYS C N 1
ATOM 2590 C CA . CYS C 1 21 ? -16.291 -49.334 18.092 1.00 67.27 41 CYS C CA 1
ATOM 2591 C C . CYS C 1 21 ? -15.246 -48.356 17.576 1.00 65.32 41 CYS C C 1
ATOM 2592 O O . CYS C 1 21 ? -14.523 -48.648 16.624 1.00 65.69 41 CYS C O 1
ATOM 2595 N N . GLN C 1 22 ? -15.177 -47.215 18.241 1.00 67.88 42 GLN C N 1
ATOM 2596 C CA . GLN C 1 22 ? -14.287 -46.123 17.874 1.00 72.26 42 GLN C CA 1
ATOM 2597 C C . GLN C 1 22 ? -12.835 -46.416 18.293 1.00 69.63 42 GLN C C 1
ATOM 2598 O O . GLN C 1 22 ? -12.595 -47.264 19.170 1.00 69.03 42 GLN C O 1
ATOM 2604 N N . PRO C 1 23 ? -11.858 -45.688 17.711 1.00 70.02 43 PRO C N 1
ATOM 2605 C CA . PRO C 1 23 ? -10.479 -45.771 18.219 1.00 68.91 43 PRO C CA 1
ATOM 2606 C C . PRO C 1 23 ? -10.450 -45.541 19.717 1.00 69.89 43 PRO C C 1
ATOM 2607 O O . PRO C 1 23 ? -11.163 -44.666 20.201 1.00 73.14 43 PRO C O 1
ATOM 2611 N N . GLY C 1 24 ? -9.669 -46.343 20.432 1.00 70.20 44 GLY C N 1
ATOM 2612 C CA . GLY C 1 24 ? -9.614 -46.281 21.905 1.00 69.39 44 GLY C CA 1
ATOM 2613 C C . GLY C 1 24 ? -10.608 -47.149 22.649 1.00 68.38 44 GLY C C 1
ATOM 2614 O O . GLY C 1 24 ? -10.625 -47.117 23.888 1.00 66.13 44 GLY C O 1
ATOM 2615 N N . GLN C 1 25 ? -11.430 -47.920 21.914 1.00 68.24 45 GLN C N 1
ATOM 2616 C CA . GLN C 1 25 ? -12.474 -48.774 22.503 1.00 70.02 45 GLN C CA 1
ATOM 2617 C C . GLN C 1 25 ? -12.566 -50.114 21.797 1.00 64.35 45 GLN C C 1
ATOM 2618 O O . GLN C 1 25 ? -12.306 -50.202 20.602 1.00 64.67 45 GLN C O 1
ATOM 2624 N N . LYS C 1 26 ? -12.956 -51.133 22.553 1.00 63.84 46 LYS C N 1
ATOM 2625 C CA . LYS C 1 26 ? -13.113 -52.511 22.062 1.00 63.80 46 LYS C CA 1
ATOM 2626 C C . LYS C 1 26 ? -14.565 -52.947 22.270 1.00 65.10 46 LYS C C 1
ATOM 2627 O O . LYS C 1 26 ? -15.278 -52.361 23.083 1.00 64.93 46 LYS C O 1
ATOM 2633 N N . LEU C 1 27 ? -14.962 -53.997 21.562 1.00 66.31 47 LEU C N 1
ATOM 2634 C CA . LEU C 1 27 ? -16.338 -54.477 21.535 1.00 69.28 47 LEU C CA 1
ATOM 2635 C C . LEU C 1 27 ? -16.609 -55.332 22.741 1.00 66.80 47 LEU C C 1
ATOM 2636 O O . LEU C 1 27 ? -15.850 -56.241 23.020 1.00 67.13 47 LEU C O 1
ATOM 2641 N N . VAL C 1 28 ? -17.701 -55.026 23.430 1.00 66.44 48 VAL C N 1
ATOM 2642 C CA . VAL C 1 28 ? -18.275 -55.864 24.488 1.00 71.16 48 VAL C CA 1
ATOM 2643 C C . VAL C 1 28 ? -19.525 -56.592 23.995 1.00 73.32 48 VAL C C 1
ATOM 2644 O O . VAL C 1 28 ? -19.693 -57.768 24.291 1.00 76.77 48 VAL C O 1
ATOM 2648 N N . SER C 1 29 ? -20.427 -55.868 23.335 1.00 71.21 49 SER C N 1
ATOM 2649 C CA . SER C 1 29 ? -21.696 -56.419 22.912 1.00 74.54 49 SER C CA 1
ATOM 2650 C C . SER C 1 29 ? -22.174 -55.785 21.604 1.00 71.38 49 SER C C 1
ATOM 2651 O O . SER C 1 29 ? -22.024 -54.579 21.387 1.00 72.80 49 SER C O 1
ATOM 2654 N N . ASP C 1 30 ? -22.759 -56.611 20.744 1.00 70.15 50 ASP C N 1
ATOM 2655 C CA . ASP C 1 30 ? -23.282 -56.148 19.456 1.00 70.10 50 ASP C CA 1
ATOM 2656 C C . ASP C 1 30 ? -24.532 -55.327 19.685 1.00 73.97 50 ASP C C 1
ATOM 2657 O O . ASP C 1 30 ? -25.249 -55.530 20.683 1.00 75.37 50 ASP C O 1
ATOM 2662 N N . CYS C 1 31 ? -24.811 -54.425 18.748 1.00 73.13 51 CYS C N 1
ATOM 2663 C CA . CYS C 1 31 ? -26.029 -53.633 18.825 1.00 77.25 51 CYS C CA 1
ATOM 2664 C C . CYS C 1 31 ? -27.268 -54.540 18.665 1.00 80.54 51 CYS C C 1
ATOM 2665 O O . CYS C 1 31 ? -27.166 -55.693 18.235 1.00 79.91 51 CYS C O 1
ATOM 2668 N N . THR C 1 32 ? -28.410 -54.023 19.099 1.00 82.11 52 THR C N 1
ATOM 2669 C CA . THR C 1 32 ? -29.713 -54.634 18.852 1.00 83.44 52 THR C CA 1
ATOM 2670 C C . THR C 1 32 ? -30.638 -53.500 18.435 1.00 88.17 52 THR C C 1
ATOM 2671 O O . THR C 1 32 ? -30.215 -52.335 18.410 1.00 89.57 52 THR C O 1
ATOM 2675 N N . GLU C 1 33 ? -31.900 -53.831 18.148 1.00 91.22 53 GLU C N 1
ATOM 2676 C CA . GLU C 1 33 ? -32.952 -52.816 17.939 1.00 94.71 53 GLU C CA 1
ATOM 2677 C C . GLU C 1 33 ? -33.044 -51.802 19.090 1.00 96.24 53 GLU C C 1
ATOM 2678 O O . GLU C 1 33 ? -33.198 -50.612 18.839 1.00 96.49 53 GLU C O 1
ATOM 2684 N N . PHE C 1 34 ? -32.877 -52.280 20.328 1.00 97.40 54 PHE C N 1
ATOM 2685 C CA . PHE C 1 34 ? -33.122 -51.460 21.517 1.00 100.95 54 PHE C CA 1
ATOM 2686 C C . PHE C 1 34 ? -31.848 -50.827 22.107 1.00 96.50 54 PHE C C 1
ATOM 2687 O O . PHE C 1 34 ? -31.983 -49.919 22.935 1.00 97.51 54 PHE C O 1
ATOM 2695 N N . THR C 1 35 ? -30.639 -51.257 21.677 1.00 92.50 55 THR C N 1
ATOM 2696 C CA . THR C 1 35 ? -29.362 -50.618 22.101 1.00 90.19 55 THR C CA 1
ATOM 2697 C C . THR C 1 35 ? -28.277 -50.595 21.000 1.00 85.57 55 THR C C 1
ATOM 2698 O O . THR C 1 35 ? -28.109 -51.562 20.267 1.00 81.37 55 THR C O 1
ATOM 2702 N N . GLU C 1 36 ? -27.566 -49.470 20.900 1.00 86.28 56 GLU C N 1
ATOM 2703 C CA . GLU C 1 36 ? -26.321 -49.320 20.099 1.00 82.80 56 GLU C CA 1
ATOM 2704 C C . GLU C 1 36 ? -25.203 -50.262 20.636 1.00 77.30 56 GLU C C 1
ATOM 2705 O O . GLU C 1 36 ? -25.303 -50.799 21.753 1.00 73.86 56 GLU C O 1
ATOM 2711 N N . THR C 1 37 ? -24.182 -50.489 19.803 1.00 74.79 57 THR C N 1
ATOM 2712 C CA . THR C 1 37 ? -23.025 -51.317 20.134 1.00 72.47 57 THR C CA 1
ATOM 2713 C C . THR C 1 37 ? -22.383 -50.924 21.475 1.00 72.44 57 THR C C 1
ATOM 2714 O O . THR C 1 37 ? -22.121 -49.747 21.715 1.00 72.97 57 THR C O 1
ATOM 2718 N N . GLU C 1 38 ? -22.161 -51.915 22.334 1.00 70.82 58 GLU C N 1
ATOM 2719 C CA . GLU C 1 38 ? -21.578 -51.678 23.645 1.00 74.04 58 GLU C CA 1
ATOM 2720 C C . GLU C 1 38 ? -20.082 -51.805 23.449 1.00 72.19 58 GLU C C 1
ATOM 2721 O O . GLU C 1 38 ? -19.590 -52.875 23.046 1.00 68.03 58 GLU C O 1
ATOM 2727 N N . CYS C 1 39 ? -19.373 -50.714 23.722 1.00 74.91 59 CYS C N 1
ATOM 2728 C CA . CYS C 1 39 ? -17.917 -50.678 23.648 1.00 76.40 59 CYS C CA 1
ATOM 2729 C C . CYS C 1 39 ? -17.356 -50.219 24.979 1.00 76.84 59 CYS C C 1
ATOM 2730 O O . CYS C 1 39 ? -17.963 -49.381 25.659 1.00 83.34 59 CYS C O 1
ATOM 2733 N N . LEU C 1 40 ? -16.191 -50.780 25.330 1.00 74.95 60 LEU C N 1
ATOM 2734 C CA . LEU C 1 40 ? -15.469 -50.470 26.566 1.00 77.00 60 LEU C CA 1
ATOM 2735 C C . LEU C 1 40 ? -14.157 -49.786 26.214 1.00 75.48 60 LEU C C 1
ATOM 2736 O O . LEU C 1 40 ? -13.457 -50.278 25.328 1.00 67.45 60 LEU C O 1
ATOM 2741 N N . PRO C 1 41 ? -13.792 -48.682 26.912 1.00 78.48 61 PRO C N 1
ATOM 2742 C CA . PRO C 1 41 ? -12.447 -48.117 26.698 1.00 79.93 61 PRO C CA 1
ATOM 2743 C C . PRO C 1 41 ? -11.322 -49.136 26.890 1.00 78.08 61 PRO C C 1
ATOM 2744 O O . PRO C 1 41 ? -11.444 -50.030 27.760 1.00 77.09 61 PRO C O 1
ATOM 2748 N N . CYS C 1 42 ? -10.260 -49.013 26.083 1.00 72.16 62 CYS C N 1
ATOM 2749 C CA . CYS C 1 42 ? -9.053 -49.810 26.311 1.00 71.88 62 CYS C CA 1
ATOM 2750 C C . CYS C 1 42 ? -8.528 -49.576 27.723 1.00 75.60 62 CYS C C 1
ATOM 2751 O O . CYS C 1 42 ? -8.598 -48.441 28.243 1.00 77.41 62 CYS C O 1
ATOM 2754 N N . GLY C 1 43 ? -8.058 -50.658 28.349 1.00 75.90 63 GLY C N 1
ATOM 2755 C CA . GLY C 1 43 ? -7.457 -50.590 29.667 1.00 79.42 63 GLY C CA 1
ATOM 2756 C C . GLY C 1 43 ? -6.226 -49.700 29.745 1.00 79.71 63 GLY C C 1
ATOM 2757 O O . GLY C 1 43 ? -5.689 -49.217 28.732 1.00 75.80 63 GLY C O 1
ATOM 2758 N N . GLU C 1 44 ? -5.763 -49.497 30.981 1.00 88.16 64 GLU C N 1
ATOM 2759 C CA . GLU C 1 44 ? -4.431 -48.941 31.244 1.00 87.86 64 GLU C CA 1
ATOM 2760 C C . GLU C 1 44 ? -3.376 -49.795 30.539 1.00 87.52 64 GLU C C 1
ATOM 2761 O O . GLU C 1 44 ? -3.484 -51.031 30.476 1.00 93.22 64 GLU C O 1
ATOM 2767 N N . SER C 1 45 ? -2.440 -49.119 29.897 1.00 78.05 65 SER C N 1
ATOM 2768 C CA . SER C 1 45 ? -1.357 -49.766 29.169 1.00 76.92 65 SER C CA 1
ATOM 2769 C C . SER C 1 45 ? -1.800 -50.462 27.863 1.00 71.34 65 SER C C 1
ATOM 2770 O O . SER C 1 45 ? -1.096 -51.372 27.390 1.00 68.92 65 SER C O 1
ATOM 2773 N N . GLU C 1 46 ? -2.960 -50.049 27.308 1.00 67.08 66 GLU C N 1
ATOM 2774 C CA . GLU C 1 46 ? -3.517 -50.637 26.080 1.00 66.86 66 GLU C CA 1
ATOM 2775 C C . GLU C 1 46 ? -3.954 -49.585 25.073 1.00 63.84 66 GLU C C 1
ATOM 2776 O O . GLU C 1 46 ? -4.211 -48.443 25.446 1.00 65.44 66 GLU C O 1
ATOM 2782 N N . PHE C 1 47 ? -4.033 -49.990 23.802 1.00 60.63 67 PHE C N 1
ATOM 2783 C CA . PHE C 1 47 ? -4.519 -49.105 22.749 1.00 60.83 67 PHE C CA 1
ATOM 2784 C C . PHE C 1 47 ? -5.185 -49.822 21.576 1.00 59.30 67 PHE C C 1
ATOM 2785 O O . PHE C 1 47 ? -4.947 -51.002 21.332 1.00 57.13 67 PHE C O 1
ATOM 2793 N N . LEU C 1 48 ? -6.009 -49.061 20.853 1.00 62.49 68 LEU C N 1
ATOM 2794 C CA . LEU C 1 48 ? -6.613 -49.490 19.592 1.00 64.65 68 LEU C CA 1
ATOM 2795 C C . LEU C 1 48 ? -6.756 -48.249 18.695 1.00 63.13 68 LEU C C 1
ATOM 2796 O O . LEU C 1 48 ? -7.493 -47.322 19.036 1.00 67.57 68 LEU C O 1
ATOM 2801 N N . ASP C 1 49 ? -5.999 -48.217 17.602 1.00 60.91 69 ASP C N 1
ATOM 2802 C CA . ASP C 1 49 ? -5.862 -47.006 16.767 1.00 67.77 69 ASP C CA 1
ATOM 2803 C C . ASP C 1 49 ? -6.877 -46.835 15.621 1.00 70.94 69 ASP C C 1
ATOM 2804 O O . ASP C 1 49 ? -6.856 -45.800 14.946 1.00 77.39 69 ASP C O 1
ATOM 2809 N N A THR C 1 50 ? -7.768 -47.813 15.442 0.50 70.20 70 THR C N 1
ATOM 2810 N N B THR C 1 50 ? -7.753 -47.825 15.419 0.50 68.74 70 THR C N 1
ATOM 2811 C CA A THR C 1 50 ? -8.712 -47.846 14.324 0.50 72.92 70 THR C CA 1
ATOM 2812 C CA B THR C 1 50 ? -8.684 -47.879 14.292 0.50 70.37 70 THR C CA 1
ATOM 2813 C C A THR C 1 50 ? -10.101 -48.254 14.788 0.50 70.14 70 THR C C 1
ATOM 2814 C C B THR C 1 50 ? -10.083 -48.221 14.785 0.50 69.01 70 THR C C 1
ATOM 2815 O O A THR C 1 50 ? -10.268 -48.872 15.848 0.50 63.27 70 THR C O 1
ATOM 2816 O O B THR C 1 50 ? -10.246 -48.755 15.885 0.50 62.91 70 THR C O 1
ATOM 2823 N N . TRP C 1 51 ? -11.085 -47.923 13.950 1.00 73.41 71 TRP C N 1
ATOM 2824 C CA . TRP C 1 51 ? -12.480 -48.318 14.198 1.00 69.69 71 TRP C CA 1
ATOM 2825 C C . TRP C 1 51 ? -12.521 -49.832 14.027 1.00 66.12 71 TRP C C 1
ATOM 2826 O O . TRP C 1 51 ? -11.813 -50.382 13.156 1.00 67.93 71 TRP C O 1
ATOM 2837 N N . ASN C 1 52 ? -13.259 -50.510 14.891 1.00 58.57 72 ASN C N 1
ATOM 2838 C CA . ASN C 1 52 ? -13.124 -51.947 14.996 1.00 56.89 72 ASN C CA 1
ATOM 2839 C C . ASN C 1 52 ? -14.335 -52.618 15.599 1.00 57.82 72 ASN C C 1
ATOM 2840 O O . ASN C 1 52 ? -15.214 -51.957 16.167 1.00 61.33 72 ASN C O 1
ATOM 2845 N N . ARG C 1 53 ? -14.339 -53.942 15.495 1.00 58.40 73 ARG C N 1
ATOM 2846 C CA . ARG C 1 53 ? -15.140 -54.792 16.379 1.00 61.52 73 ARG C CA 1
ATOM 2847 C C . ARG C 1 53 ? -14.329 -55.921 16.990 1.00 56.94 73 ARG C C 1
ATOM 2848 O O . ARG C 1 53 ? -14.804 -57.036 17.106 1.00 59.96 73 ARG C O 1
ATOM 2856 N N . GLU C 1 54 ? -13.120 -55.598 17.421 1.00 54.25 74 GLU C N 1
ATOM 2857 C CA . GLU C 1 54 ? -12.259 -56.573 18.077 1.00 54.61 74 GLU C CA 1
ATOM 2858 C C . GLU C 1 54 ? -12.635 -56.595 19.558 1.00 55.31 74 GLU C C 1
ATOM 2859 O O . GLU C 1 54 ? -13.139 -55.598 20.086 1.00 54.13 74 GLU C O 1
ATOM 2865 N N . THR C 1 55 ? -12.351 -57.719 20.216 1.00 54.91 75 THR C N 1
ATOM 2866 C CA . THR C 1 55 ? -12.717 -57.948 21.601 1.00 57.78 75 THR C CA 1
ATOM 2867 C C . THR C 1 55 ? -11.544 -57.780 22.592 1.00 59.15 75 THR C C 1
ATOM 2868 O O . THR C 1 55 ? -11.751 -57.930 23.800 1.00 61.61 75 THR C O 1
ATOM 2872 N N . HIS C 1 56 ? -10.332 -57.499 22.104 1.00 60.24 76 HIS C N 1
ATOM 2873 C CA . HIS C 1 56 ? -9.164 -57.100 22.949 1.00 60.88 76 HIS C CA 1
ATOM 2874 C C . HIS C 1 56 ? -8.417 -55.929 22.291 1.00 59.77 76 HIS C C 1
ATOM 2875 O O . HIS C 1 56 ? -8.457 -55.779 21.053 1.00 57.77 76 HIS C O 1
ATOM 2882 N N . CYS C 1 57 ? -7.748 -55.118 23.106 1.00 57.93 77 CYS C N 1
ATOM 2883 C CA . CYS C 1 57 ? -6.918 -54.017 22.604 1.00 59.40 77 CYS C CA 1
ATOM 2884 C C . CYS C 1 57 ? -5.482 -54.529 22.418 1.00 57.75 77 CYS C C 1
ATOM 2885 O O . CYS C 1 57 ? -5.151 -55.630 22.858 1.00 59.60 77 CYS C O 1
ATOM 2888 N N . HIS C 1 58 ? -4.657 -53.756 21.715 1.00 54.55 78 HIS C N 1
ATOM 2889 C CA . HIS C 1 58 ? -3.212 -54.003 21.647 1.00 53.66 78 HIS C CA 1
ATOM 2890 C C . HIS C 1 58 ? -2.559 -53.554 22.972 1.00 56.76 78 HIS C C 1
ATOM 2891 O O . HIS C 1 58 ? -2.992 -52.551 23.568 1.00 55.49 78 HIS C O 1
ATOM 2898 N N . GLN C 1 59 ? -1.517 -54.263 23.410 1.00 56.32 79 GLN C N 1
ATOM 2899 C CA . GLN C 1 59 ? -0.681 -53.774 24.529 1.00 59.26 79 GLN C CA 1
ATOM 2900 C C . GLN C 1 59 ? 0.222 -52.650 24.016 1.00 56.71 79 GLN C C 1
ATOM 2901 O O . GLN C 1 59 ? 0.718 -52.742 22.899 1.00 54.58 79 GLN C O 1
ATOM 2907 N N . HIS C 1 60 ? 0.403 -51.588 24.807 1.00 58.93 80 HIS C N 1
ATOM 2908 C CA . HIS C 1 60 ? 1.455 -50.590 24.529 1.00 59.83 80 HIS C CA 1
ATOM 2909 C C . HIS C 1 60 ? 2.823 -51.262 24.389 1.00 58.78 80 HIS C C 1
ATOM 2910 O O . HIS C 1 60 ? 3.112 -52.242 25.068 1.00 58.10 80 HIS C O 1
ATOM 2917 N N . LYS C 1 61 ? 3.659 -50.691 23.528 1.00 58.75 81 LYS C N 1
ATOM 2918 C CA . LYS C 1 61 ? 5.050 -51.122 23.304 1.00 59.35 81 LYS C CA 1
ATOM 2919 C C . LYS C 1 61 ? 5.815 -50.940 24.620 1.00 58.68 81 LYS C C 1
ATOM 2920 O O . LYS C 1 61 ? 5.669 -49.918 25.284 1.00 57.56 81 LYS C O 1
ATOM 2926 N N . TYR C 1 62 ? 6.552 -51.965 25.022 1.00 58.71 82 TYR C N 1
ATOM 2927 C CA . TYR C 1 62 ? 7.458 -51.894 26.173 1.00 60.39 82 TYR C CA 1
ATOM 2928 C C . TYR C 1 62 ? 8.806 -51.320 25.698 1.00 57.15 82 TYR C C 1
ATOM 2929 O O . TYR C 1 62 ? 9.366 -51.797 24.706 1.00 58.57 82 TYR C O 1
ATOM 2938 N N . CYS C 1 63 ? 9.267 -50.262 26.366 1.00 55.61 83 CYS C N 1
ATOM 2939 C CA . CYS C 1 63 ? 10.570 -49.636 26.139 1.00 55.62 83 CYS C CA 1
ATOM 2940 C C . CYS C 1 63 ? 11.575 -50.214 27.133 1.00 55.45 83 CYS C C 1
ATOM 2941 O O . CYS C 1 63 ? 11.699 -49.702 28.220 1.00 61.10 83 CYS C O 1
ATOM 2944 N N . ASP C 1 64 ? 12.259 -51.298 26.758 1.00 54.73 84 ASP C N 1
ATOM 2945 C CA . ASP C 1 64 ? 13.056 -52.104 27.697 1.00 57.46 84 ASP C CA 1
ATOM 2946 C C . ASP C 1 64 ? 14.373 -51.389 28.074 1.00 56.65 84 ASP C C 1
ATOM 2947 O O . ASP C 1 64 ? 15.202 -51.149 27.196 1.00 54.13 84 ASP C O 1
ATOM 2952 N N . PRO C 1 65 ? 14.565 -51.052 29.373 1.00 57.30 85 PRO C N 1
ATOM 2953 C CA . PRO C 1 65 ? 15.843 -50.493 29.834 1.00 56.35 85 PRO C CA 1
ATOM 2954 C C . PRO C 1 65 ? 17.075 -51.334 29.537 1.00 55.92 85 PRO C C 1
ATOM 2955 O O . PRO C 1 65 ? 18.153 -50.757 29.317 1.00 56.23 85 PRO C O 1
ATOM 2959 N N . ASN C 1 66 ? 16.934 -52.665 29.515 1.00 57.40 86 ASN C N 1
ATOM 2960 C CA . ASN C 1 66 ? 18.062 -53.585 29.137 1.00 59.16 86 ASN C CA 1
ATOM 2961 C C . ASN C 1 66 ? 18.538 -53.487 27.665 1.00 58.97 86 ASN C C 1
ATOM 2962 O O . ASN C 1 66 ? 19.610 -53.997 27.326 1.00 60.80 86 ASN C O 1
ATOM 2967 N N . LEU C 1 67 ? 17.729 -52.863 26.800 1.00 57.40 87 LEU C N 1
ATOM 2968 C CA . LEU C 1 67 ? 18.120 -52.456 25.447 1.00 54.13 87 LEU C CA 1
ATOM 2969 C C . LEU C 1 67 ? 18.437 -50.967 25.342 1.00 51.45 87 LEU C C 1
ATOM 2970 O O . LEU C 1 67 ? 18.551 -50.461 24.248 1.00 49.20 87 LEU C O 1
ATOM 2975 N N . GLY C 1 68 ? 18.630 -50.280 26.479 1.00 50.46 88 GLY C N 1
ATOM 2976 C CA . GLY C 1 68 ? 18.844 -48.840 26.512 1.00 49.90 88 GLY C CA 1
ATOM 2977 C C . GLY C 1 68 ? 17.755 -47.918 26.017 1.00 49.69 88 GLY C C 1
ATOM 2978 O O . GLY C 1 68 ? 18.050 -46.771 25.586 1.00 49.57 88 GLY C O 1
ATOM 2979 N N . LEU C 1 69 ? 16.507 -48.390 26.106 1.00 49.82 89 LEU C N 1
ATOM 2980 C CA . LEU C 1 69 ? 15.357 -47.622 25.681 1.00 50.79 89 LEU C CA 1
ATOM 2981 C C . LEU C 1 69 ? 14.624 -46.999 26.882 1.00 54.25 89 LEU C C 1
ATOM 2982 O O . LEU C 1 69 ? 14.601 -47.569 27.981 1.00 54.75 89 LEU C O 1
ATOM 2987 N N . ARG C 1 70 ? 14.063 -45.820 26.646 1.00 54.74 90 ARG C N 1
ATOM 2988 C CA . ARG C 1 70 ? 13.135 -45.173 27.561 1.00 57.42 90 ARG C CA 1
ATOM 2989 C C . ARG C 1 70 ? 11.942 -44.704 26.741 1.00 58.72 90 ARG C C 1
ATOM 2990 O O . ARG C 1 70 ? 12.000 -44.706 25.509 1.00 55.99 90 ARG C O 1
ATOM 2998 N N . VAL C 1 71 ? 10.877 -44.310 27.449 1.00 59.48 91 VAL C N 1
ATOM 2999 C CA . VAL C 1 71 ? 9.664 -43.772 26.868 1.00 59.78 91 VAL C CA 1
ATOM 3000 C C . VAL C 1 71 ? 9.938 -42.334 26.465 1.00 61.37 91 VAL C C 1
ATOM 3001 O O . VAL C 1 71 ? 10.288 -41.530 27.309 1.00 62.06 91 VAL C O 1
ATOM 3005 N N . GLN C 1 72 ? 9.767 -42.019 25.188 1.00 63.81 92 GLN C N 1
ATOM 3006 C CA . GLN C 1 72 ? 9.769 -40.628 24.713 1.00 69.36 92 GLN C CA 1
ATOM 3007 C C . GLN C 1 72 ? 8.394 -40.024 24.902 1.00 69.69 92 GLN C C 1
ATOM 3008 O O . GLN C 1 72 ? 8.274 -38.878 25.291 1.00 72.69 92 GLN C O 1
ATOM 3014 N N . GLN C 1 73 ? 7.368 -40.784 24.557 1.00 73.34 93 GLN C N 1
ATOM 3015 C CA . GLN C 1 73 ? 5.980 -40.337 24.576 1.00 77.08 93 GLN C CA 1
ATOM 3016 C C . GLN C 1 73 ? 5.131 -41.538 25.008 1.00 71.23 93 GLN C C 1
ATOM 3017 O O . GLN C 1 73 ? 5.165 -42.577 24.347 1.00 65.29 93 GLN C O 1
ATOM 3023 N N . LYS C 1 74 ? 4.401 -41.389 26.120 1.00 72.35 94 LYS C N 1
ATOM 3024 C CA . LYS C 1 74 ? 3.497 -42.431 26.631 1.00 72.48 94 LYS C CA 1
ATOM 3025 C C . LYS C 1 74 ? 2.408 -42.736 25.601 1.00 68.61 94 LYS C C 1
ATOM 3026 O O . LYS C 1 74 ? 1.900 -41.830 24.941 1.00 69.02 94 LYS C O 1
ATOM 3032 N N . GLY C 1 75 ? 2.092 -44.017 25.436 1.00 66.00 95 GLY C N 1
ATOM 3033 C CA . GLY C 1 75 ? 0.898 -44.408 24.694 1.00 70.00 95 GLY C CA 1
ATOM 3034 C C . GLY C 1 75 ? -0.396 -43.873 25.307 1.00 71.98 95 GLY C C 1
ATOM 3035 O O . GLY C 1 75 ? -0.461 -43.660 26.531 1.00 71.38 95 GLY C O 1
ATOM 3036 N N . THR C 1 76 ? -1.380 -43.608 24.446 1.00 71.23 96 THR C N 1
ATOM 3037 C CA . THR C 1 76 ? -2.729 -43.204 24.850 1.00 72.27 96 THR C CA 1
ATOM 3038 C C . THR C 1 76 ? -3.637 -44.383 24.526 1.00 68.44 96 THR C C 1
ATOM 3039 O O . THR C 1 76 ? -3.162 -45.445 24.101 1.00 65.83 96 THR C O 1
ATOM 3043 N N . SER C 1 77 ? -4.933 -44.216 24.749 1.00 69.32 97 SER C N 1
ATOM 3044 C CA . SER C 1 77 ? -5.897 -45.227 24.355 1.00 69.01 97 SER C CA 1
ATOM 3045 C C . SER C 1 77 ? -5.967 -45.424 22.830 1.00 66.47 97 SER C C 1
ATOM 3046 O O . SER C 1 77 ? -6.347 -46.489 22.416 1.00 63.22 97 SER C O 1
ATOM 3049 N N . GLU C 1 78 ? -5.561 -44.432 22.025 1.00 68.86 98 GLU C N 1
ATOM 3050 C CA . GLU C 1 78 ? -5.555 -44.546 20.555 1.00 71.19 98 GLU C CA 1
ATOM 3051 C C . GLU C 1 78 ? -4.176 -44.494 19.858 1.00 70.89 98 GLU C C 1
ATOM 3052 O O . GLU C 1 78 ? -4.127 -44.634 18.651 1.00 71.28 98 GLU C O 1
ATOM 3058 N N . THR C 1 79 ? -3.070 -44.321 20.595 1.00 70.39 99 THR C N 1
ATOM 3059 C CA . THR C 1 79 ? -1.704 -44.324 19.995 1.00 67.85 99 THR C CA 1
ATOM 3060 C C . THR C 1 79 ? -0.769 -45.197 20.797 1.00 63.50 99 THR C C 1
ATOM 3061 O O . THR C 1 79 ? -0.902 -45.303 22.029 1.00 63.37 99 THR C O 1
ATOM 3065 N N . ASP C 1 80 ? 0.202 -45.800 20.112 1.00 60.53 100 ASP C N 1
ATOM 3066 C CA . ASP C 1 80 ? 1.235 -46.597 20.799 1.00 58.52 100 ASP C CA 1
ATOM 3067 C C . ASP C 1 80 ? 2.288 -45.690 21.450 1.00 57.17 100 ASP C C 1
ATOM 3068 O O . ASP C 1 80 ? 2.478 -44.527 21.083 1.00 57.93 100 ASP C O 1
ATOM 3073 N N . THR C 1 81 ? 2.934 -46.244 22.458 1.00 56.85 101 THR C N 1
ATOM 3074 C CA . THR C 1 81 ? 4.127 -45.650 23.074 1.00 59.70 101 THR C CA 1
ATOM 3075 C C . THR C 1 81 ? 5.244 -45.524 22.032 1.00 56.06 101 THR C C 1
ATOM 3076 O O . THR C 1 81 ? 5.416 -46.409 21.199 1.00 54.04 101 THR C O 1
ATOM 3080 N N . ILE C 1 82 ? 5.951 -44.397 22.099 1.00 56.68 102 ILE C N 1
ATOM 3081 C CA . ILE C 1 82 ? 7.140 -44.129 21.302 1.00 56.11 102 ILE C CA 1
ATOM 3082 C C . ILE C 1 82 ? 8.342 -44.135 22.229 1.00 56.02 102 ILE C C 1
ATOM 3083 O O . ILE C 1 82 ? 8.357 -43.395 23.208 1.00 59.87 102 ILE C O 1
ATOM 3088 N N . CYS C 1 83 ? 9.312 -44.997 21.905 1.00 54.42 103 CYS C N 1
ATOM 3089 C CA . CYS C 1 83 ? 10.570 -45.138 22.609 1.00 55.11 103 CYS C CA 1
ATOM 3090 C C . CYS C 1 83 ? 11.694 -44.333 21.963 1.00 54.77 103 CYS C C 1
ATOM 3091 O O . CYS C 1 83 ? 11.635 -44.001 20.771 1.00 54.82 103 CYS C O 1
ATOM 3094 N N . THR C 1 84 ? 12.691 -43.999 22.784 1.00 53.76 104 THR C N 1
ATOM 3095 C CA . THR C 1 84 ? 13.930 -43.392 22.347 1.00 53.59 104 THR C CA 1
ATOM 3096 C C . THR C 1 84 ? 15.064 -43.936 23.180 1.00 53.05 104 THR C C 1
ATOM 3097 O O . THR C 1 84 ? 14.835 -44.599 24.206 1.00 54.59 104 THR C O 1
ATOM 3101 N N . CYS C 1 85 ? 16.287 -43.650 22.749 1.00 51.26 105 CYS C N 1
ATOM 3102 C CA . CYS C 1 85 ? 17.483 -44.136 23.447 1.00 51.96 105 CYS C CA 1
ATOM 3103 C C . CYS C 1 85 ? 17.756 -43.287 24.700 1.00 53.04 105 CYS C C 1
ATOM 3104 O O . CYS C 1 85 ? 17.544 -42.069 24.707 1.00 54.53 105 CYS C O 1
ATOM 3107 N N . GLU C 1 86 ? 18.231 -43.943 25.747 1.00 51.81 106 GLU C N 1
ATOM 3108 C CA . GLU C 1 86 ? 18.717 -43.244 26.934 1.00 54.30 106 GLU C CA 1
ATOM 3109 C C . GLU C 1 86 ? 19.970 -42.463 26.620 1.00 54.24 106 GLU C C 1
ATOM 3110 O O . GLU C 1 86 ? 20.697 -42.812 25.678 1.00 52.94 106 GLU C O 1
ATOM 3116 N N . GLU C 1 87 ? 20.224 -41.421 27.414 1.00 55.60 107 GLU C N 1
ATOM 3117 C CA . GLU C 1 87 ? 21.438 -40.601 27.306 1.00 57.16 107 GLU C CA 1
ATOM 3118 C C . GLU C 1 87 ? 22.653 -41.508 27.475 1.00 53.39 107 GLU C C 1
ATOM 3119 O O . GLU C 1 87 ? 22.639 -42.398 28.303 1.00 54.16 107 GLU C O 1
ATOM 3125 N N . GLY C 1 88 ? 23.666 -41.330 26.623 1.00 50.54 108 GLY C N 1
ATOM 3126 C CA . GLY C 1 88 ? 24.794 -42.246 26.529 1.00 47.34 108 GLY C CA 1
ATOM 3127 C C . GLY C 1 88 ? 24.646 -43.442 25.610 1.00 44.97 108 GLY C C 1
ATOM 3128 O O . GLY C 1 88 ? 25.588 -44.224 25.491 1.00 44.08 108 GLY C O 1
ATOM 3129 N N . TRP C 1 89 ? 23.475 -43.613 24.995 1.00 44.28 109 TRP C N 1
ATOM 3130 C CA . TRP C 1 89 ? 23.194 -44.719 24.104 1.00 42.81 109 TRP C CA 1
ATOM 3131 C C . TRP C 1 89 ? 22.713 -44.182 22.755 1.00 43.38 109 TRP C C 1
ATOM 3132 O O . TRP C 1 89 ? 22.209 -43.062 22.653 1.00 44.42 109 TRP C O 1
ATOM 3143 N N . HIS C 1 90 ? 22.855 -45.011 21.716 1.00 42.77 110 HIS C N 1
ATOM 3144 C CA . HIS C 1 90 ? 22.374 -44.661 20.385 1.00 43.50 110 HIS C CA 1
ATOM 3145 C C . HIS C 1 90 ? 21.758 -45.860 19.709 1.00 43.20 110 HIS C C 1
ATOM 3146 O O . HIS C 1 90 ? 22.038 -46.989 20.084 1.00 41.15 110 HIS C O 1
ATOM 3153 N N . CYS C 1 91 ? 20.926 -45.588 18.704 1.00 45.30 111 CYS C N 1
ATOM 3154 C CA . CYS C 1 91 ? 20.212 -46.634 17.937 1.00 47.80 111 CYS C CA 1
ATOM 3155 C C . CYS C 1 91 ? 21.148 -47.622 17.260 1.00 45.43 111 CYS C C 1
ATOM 3156 O O . CYS C 1 91 ? 22.096 -47.197 16.691 1.00 45.45 111 CYS C O 1
ATOM 3159 N N . THR C 1 92 ? 20.889 -48.920 17.381 1.00 44.81 112 THR C N 1
ATOM 3160 C CA . THR C 1 92 ? 21.661 -49.949 16.669 1.00 46.56 112 THR C CA 1
ATOM 3161 C C . THR C 1 92 ? 21.417 -49.902 15.152 1.00 48.04 112 THR C C 1
ATOM 3162 O O . THR C 1 92 ? 22.331 -50.191 14.418 1.00 49.86 112 THR C O 1
ATOM 3166 N N . SER C 1 93 ? 20.204 -49.554 14.724 1.00 48.53 113 SER C N 1
ATOM 3167 C CA . SER C 1 93 ? 19.836 -49.330 13.311 1.00 51.44 113 SER C CA 1
ATOM 3168 C C . SER C 1 93 ? 18.811 -48.177 13.198 1.00 52.87 113 SER C C 1
ATOM 3169 O O . SER C 1 93 ? 18.373 -47.663 14.208 1.00 51.68 113 SER C O 1
ATOM 3172 N N . GLU C 1 94 ? 18.446 -47.770 11.979 1.00 56.84 114 GLU C N 1
ATOM 3173 C CA . GLU C 1 94 ? 17.450 -46.675 11.756 1.00 58.78 114 GLU C CA 1
ATOM 3174 C C . GLU C 1 94 ? 16.103 -46.875 12.472 1.00 57.00 114 GLU C C 1
ATOM 3175 O O . GLU C 1 94 ? 15.485 -45.895 12.890 1.00 56.99 114 GLU C O 1
ATOM 3181 N N . ALA C 1 95 ? 15.648 -48.119 12.583 1.00 56.50 115 ALA C N 1
ATOM 3182 C CA . ALA C 1 95 ? 14.352 -48.420 13.197 1.00 57.00 115 ALA C CA 1
ATOM 3183 C C . ALA C 1 95 ? 14.322 -48.213 14.729 1.00 57.44 115 ALA C C 1
ATOM 3184 O O . ALA C 1 95 ? 13.259 -48.016 15.309 1.00 58.65 115 ALA C O 1
ATOM 3186 N N . CYS C 1 96 ? 15.484 -48.306 15.359 1.00 59.83 116 CYS C N 1
ATOM 3187 C CA . CYS C 1 96 ? 15.690 -47.973 16.775 1.00 61.67 116 CYS C CA 1
ATOM 3188 C C . CYS C 1 96 ? 14.869 -48.853 17.725 1.00 57.16 116 CYS C C 1
ATOM 3189 O O . CYS C 1 96 ? 14.184 -48.375 18.611 1.00 55.78 116 CYS C O 1
ATOM 3192 N N . GLU C 1 97 ? 14.975 -50.160 17.491 1.00 55.81 117 GLU C N 1
ATOM 3193 C CA . GLU C 1 97 ? 14.366 -51.216 18.293 1.00 55.11 117 GLU C CA 1
ATOM 3194 C C . GLU C 1 97 ? 15.215 -51.562 19.515 1.00 54.29 117 GLU C C 1
ATOM 3195 O O . GLU C 1 97 ? 14.700 -52.155 20.471 1.00 56.09 117 GLU C O 1
ATOM 3201 N N . SER C 1 98 ? 16.514 -51.277 19.440 1.00 51.98 118 SER C N 1
ATOM 3202 C CA . SER C 1 98 ? 17.416 -51.393 20.560 1.00 51.26 118 SER C CA 1
ATOM 3203 C C . SER C 1 98 ? 18.530 -50.363 20.421 1.00 50.25 118 SER C C 1
ATOM 3204 O O . SER C 1 98 ? 18.666 -49.705 19.376 1.00 48.96 118 SER C O 1
ATOM 3207 N N . CYS C 1 99 ? 19.290 -50.211 21.508 1.00 46.52 119 CYS C N 1
ATOM 3208 C CA . CYS C 1 99 ? 20.373 -49.245 21.580 1.00 44.67 119 CYS C CA 1
ATOM 3209 C C . CYS C 1 99 ? 21.611 -49.858 22.178 1.00 43.13 119 CYS C C 1
ATOM 3210 O O . CYS C 1 99 ? 21.586 -50.957 22.707 1.00 43.54 119 CYS C O 1
ATOM 3213 N N . VAL C 1 100 ? 22.723 -49.148 22.010 1.00 42.27 120 VAL C N 1
ATOM 3214 C CA . VAL C 1 100 ? 24.056 -49.576 22.472 1.00 41.60 120 VAL C CA 1
ATOM 3215 C C . VAL C 1 100 ? 24.730 -48.373 23.051 1.00 40.99 120 VAL C C 1
ATOM 3216 O O . VAL C 1 100 ? 24.523 -47.278 22.537 1.00 40.77 120 VAL C O 1
ATOM 3220 N N . LEU C 1 101 ? 25.550 -48.568 24.086 1.00 41.75 121 LEU C N 1
ATOM 3221 C CA . LEU C 1 101 ? 26.376 -47.501 24.648 1.00 42.35 121 LEU C CA 1
ATOM 3222 C C . LEU C 1 101 ? 27.365 -46.939 23.594 1.00 43.12 121 LEU C C 1
ATOM 3223 O O . LEU C 1 101 ? 27.916 -47.685 22.792 1.00 41.22 121 LEU C O 1
ATOM 3228 N N . HIS C 1 102 ? 27.585 -45.629 23.650 1.00 38.10 122 HIS C N 1
ATOM 3229 C CA . HIS C 1 102 ? 28.596 -44.925 22.862 1.00 38.40 122 HIS C CA 1
ATOM 3230 C C . HIS C 1 102 ? 29.949 -45.534 23.178 1.00 39.18 122 HIS C C 1
ATOM 3231 O O . HIS C 1 102 ? 30.279 -45.712 24.341 1.00 43.83 122 HIS C O 1
ATOM 3238 N N . ARG C 1 103 ? 30.713 -45.887 22.171 1.00 41.04 123 ARG C N 1
ATOM 3239 C CA . ARG C 1 103 ? 32.005 -46.523 22.394 1.00 42.02 123 ARG C CA 1
ATOM 3240 C C . ARG C 1 103 ? 33.086 -45.495 22.648 1.00 43.14 123 ARG C C 1
ATOM 3241 O O . ARG C 1 103 ? 32.954 -44.309 22.268 1.00 43.07 123 ARG C O 1
ATOM 3249 N N . SER C 1 104 ? 34.152 -45.994 23.285 1.00 41.43 124 SER C N 1
ATOM 3250 C CA . SER C 1 104 ? 35.328 -45.218 23.547 1.00 43.33 124 SER C CA 1
ATOM 3251 C C . SER C 1 104 ? 36.337 -45.441 22.469 1.00 41.19 124 SER C C 1
ATOM 3252 O O . SER C 1 104 ? 36.577 -46.577 22.086 1.00 43.68 124 SER C O 1
ATOM 3255 N N . CYS C 1 105 ? 36.954 -44.363 22.003 1.00 41.52 125 CYS C N 1
ATOM 3256 C CA . CYS C 1 105 ? 38.191 -44.465 21.224 1.00 41.29 125 CYS C CA 1
ATOM 3257 C C . CYS C 1 105 ? 39.325 -44.981 22.108 1.00 44.62 125 CYS C C 1
ATOM 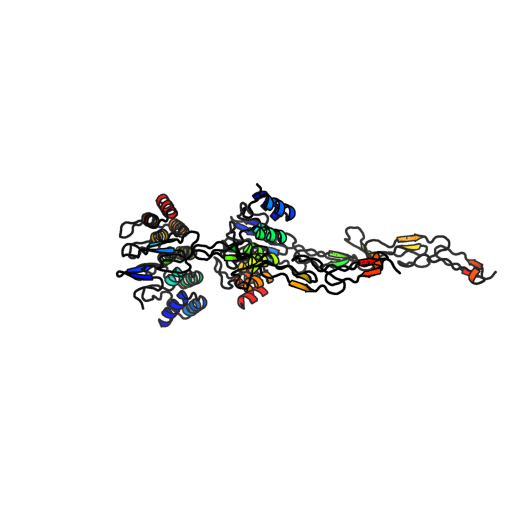3258 O O . CYS C 1 105 ? 39.744 -44.283 23.059 1.00 46.05 125 CYS C O 1
ATOM 3261 N N . SER C 1 106 ? 39.859 -46.162 21.774 1.00 46.22 126 SER C N 1
ATOM 3262 C CA . SER C 1 106 ? 40.926 -46.797 22.537 1.00 46.55 126 SER C CA 1
ATOM 3263 C C . SER C 1 106 ? 42.238 -45.976 22.535 1.00 46.97 126 SER C C 1
ATOM 3264 O O . SER C 1 106 ? 42.341 -44.941 21.823 1.00 47.82 126 SER C O 1
ATOM 3267 N N . PRO C 1 107 ? 43.207 -46.356 23.397 1.00 45.30 127 PRO C N 1
ATOM 3268 C CA . PRO C 1 107 ? 44.507 -45.683 23.320 1.00 45.14 127 PRO C CA 1
ATOM 3269 C C . PRO C 1 107 ? 45.129 -45.834 21.912 1.00 43.40 127 PRO C C 1
ATOM 3270 O O . PRO C 1 107 ? 45.042 -46.920 21.341 1.00 46.28 127 PRO C O 1
ATOM 3274 N N . GLY C 1 108 ? 45.721 -44.765 21.392 1.00 43.31 128 GLY C N 1
ATOM 3275 C CA . GLY C 1 108 ? 46.190 -44.686 19.974 1.00 44.80 128 GLY C CA 1
ATOM 3276 C C . GLY C 1 108 ? 45.191 -44.008 19.020 1.00 43.90 128 GLY C C 1
ATOM 3277 O O . GLY C 1 108 ? 45.546 -43.726 17.870 1.00 43.10 128 GLY C O 1
ATOM 3278 N N . PHE C 1 109 ? 43.954 -43.757 19.497 1.00 42.35 129 PHE C N 1
ATOM 3279 C CA . PHE C 1 109 ? 42.864 -43.187 18.699 1.00 40.23 129 PHE C CA 1
ATOM 3280 C C . PHE C 1 109 ? 42.225 -42.061 19.477 1.00 40.92 129 PHE C C 1
ATOM 3281 O O . PHE C 1 109 ? 42.106 -42.150 20.687 1.00 40.98 129 PHE C O 1
ATOM 3289 N N . GLY C 1 110 ? 41.792 -41.020 18.789 1.00 41.83 130 GLY C N 1
ATOM 3290 C CA . GLY C 1 110 ? 41.128 -39.878 19.406 1.00 42.83 130 GLY C CA 1
ATOM 3291 C C . GLY C 1 110 ? 39.778 -39.644 18.760 1.00 45.22 130 GLY C C 1
ATOM 3292 O O . GLY C 1 110 ? 39.515 -40.103 17.627 1.00 43.65 130 GLY C O 1
ATOM 3293 N N . VAL C 1 111 ? 38.927 -38.913 19.472 1.00 44.76 131 VAL C N 1
ATOM 3294 C CA . VAL C 1 111 ? 37.593 -38.614 19.008 1.00 46.84 131 VAL C CA 1
ATOM 3295 C C . VAL C 1 111 ? 37.704 -37.589 17.887 1.00 49.51 131 VAL C C 1
ATOM 3296 O O . VAL C 1 111 ? 38.272 -36.525 18.076 1.00 49.41 131 VAL C O 1
ATOM 3300 N N . LYS C 1 112 ? 37.152 -37.954 16.731 1.00 51.66 132 LYS C N 1
ATOM 3301 C CA . LYS C 1 112 ? 36.935 -37.048 15.602 1.00 53.54 132 LYS C CA 1
ATOM 3302 C C . LYS C 1 112 ? 35.548 -36.403 15.755 1.00 54.32 132 LYS C C 1
ATOM 3303 O O . LYS C 1 112 ? 35.412 -35.195 15.603 1.00 57.58 132 LYS C O 1
ATOM 3309 N N . GLN C 1 113 ? 34.525 -37.210 16.027 1.00 51.17 133 GLN C N 1
ATOM 3310 C CA . GLN C 1 113 ? 33.141 -36.725 16.233 1.00 53.24 133 GLN C CA 1
ATOM 3311 C C . GLN C 1 113 ? 32.496 -37.465 17.402 1.00 51.61 133 GLN C C 1
ATOM 3312 O O . GLN C 1 113 ? 32.511 -38.699 17.433 1.00 50.62 133 GLN C O 1
ATOM 3318 N N . ILE C 1 114 ? 31.906 -36.730 18.343 1.00 52.50 134 ILE C N 1
ATOM 3319 C CA . ILE C 1 114 ? 31.238 -37.368 19.476 1.00 53.82 134 ILE C CA 1
ATOM 3320 C C . ILE C 1 114 ? 29.955 -38.030 19.020 1.00 52.32 134 ILE C C 1
ATOM 3321 O O . ILE C 1 114 ? 29.338 -37.627 18.018 1.00 53.67 134 ILE C O 1
ATOM 3326 N N . ALA C 1 115 ? 29.544 -39.019 19.802 1.00 46.76 135 ALA C N 1
ATOM 3327 C CA . ALA C 1 115 ? 28.314 -39.698 19.579 1.00 46.67 135 ALA C CA 1
ATOM 3328 C C . ALA C 1 115 ? 27.094 -38.785 19.776 1.00 49.74 135 ALA C C 1
ATOM 3329 O O . ALA C 1 115 ? 27.158 -37.783 20.479 1.00 51.09 135 ALA C O 1
ATOM 3331 N N . THR C 1 116 ? 26.016 -39.123 19.073 1.00 49.27 136 THR C N 1
ATOM 3332 C CA . THR C 1 116 ? 24.689 -38.507 19.248 1.00 49.86 136 THR C CA 1
ATOM 3333 C C . THR C 1 116 ? 23.732 -39.662 19.563 1.00 48.19 136 THR C C 1
ATOM 3334 O O . THR C 1 116 ? 24.168 -40.811 19.635 1.00 44.58 136 THR C O 1
ATOM 3338 N N . GLY C 1 117 ? 22.440 -39.371 19.692 1.00 51.08 137 GLY C N 1
ATOM 3339 C CA . GLY C 1 117 ? 21.415 -40.409 19.791 1.00 51.59 137 GLY C CA 1
ATOM 3340 C C . GLY C 1 117 ? 21.243 -41.346 18.579 1.00 51.06 137 GLY C C 1
ATOM 3341 O O . GLY C 1 117 ? 20.621 -42.393 18.718 1.00 56.08 137 GLY C O 1
ATOM 3342 N N . VAL C 1 118 ? 21.770 -40.992 17.415 1.00 50.50 138 VAL C N 1
ATOM 3343 C CA . VAL C 1 118 ? 21.637 -41.804 16.190 1.00 53.35 138 VAL C CA 1
ATOM 3344 C C . VAL C 1 118 ? 22.943 -42.263 15.546 1.00 55.07 138 VAL C C 1
ATOM 3345 O O . VAL C 1 118 ? 22.894 -43.023 14.575 1.00 59.15 138 VAL C O 1
ATOM 3349 N N . SER C 1 119 ? 24.092 -41.805 16.051 1.00 55.03 139 SER C N 1
ATOM 3350 C CA . SER C 1 119 ? 25.398 -42.264 15.563 1.00 53.43 139 SER C CA 1
ATOM 3351 C C . SER C 1 119 ? 26.394 -42.448 16.715 1.00 49.25 139 SER C C 1
ATOM 3352 O O . SER C 1 119 ? 26.459 -41.635 17.655 1.00 48.59 139 SER C O 1
ATOM 3355 N N . ASP C 1 120 ? 27.183 -43.503 16.604 1.00 46.27 140 ASP C N 1
ATOM 3356 C CA . ASP C 1 120 ? 28.282 -43.768 17.502 1.00 43.80 140 ASP C CA 1
ATOM 3357 C C . ASP C 1 120 ? 29.407 -42.736 17.337 1.00 46.72 140 ASP C C 1
ATOM 3358 O O . ASP C 1 120 ? 29.481 -41.982 16.348 1.00 46.94 140 ASP C O 1
ATOM 3363 N N . THR C 1 121 ? 30.274 -42.706 18.349 1.00 46.08 141 THR C N 1
ATOM 3364 C CA . THR C 1 121 ? 31.550 -42.028 18.313 1.00 44.46 141 THR C CA 1
ATOM 3365 C C . THR C 1 121 ? 32.304 -42.393 17.013 1.00 45.43 141 THR C C 1
ATOM 3366 O O . THR C 1 121 ? 32.376 -43.567 16.647 1.00 44.15 141 THR C O 1
ATOM 3370 N N . ILE C 1 122 ? 32.826 -41.379 16.323 1.00 46.54 142 ILE C N 1
ATOM 3371 C CA . ILE C 1 122 ? 33.771 -41.570 15.237 1.00 46.12 142 ILE C CA 1
ATOM 3372 C C . ILE C 1 122 ? 35.172 -41.280 15.781 1.00 44.48 142 ILE C C 1
ATOM 3373 O O . ILE C 1 122 ? 35.420 -40.197 16.308 1.00 45.06 142 ILE C O 1
ATOM 3378 N N . CYS C 1 123 ? 36.070 -42.258 15.644 1.00 45.17 143 CYS C N 1
ATOM 3379 C CA . CYS C 1 123 ? 37.455 -42.180 16.102 1.00 46.30 143 CYS C CA 1
ATOM 3380 C C . CYS C 1 123 ? 38.420 -42.163 14.923 1.00 50.28 143 CYS C C 1
ATOM 3381 O O . CYS C 1 123 ? 38.166 -42.827 13.911 1.00 54.78 143 CYS C O 1
ATOM 3384 N N . GLU C 1 124 ? 39.537 -41.443 15.075 1.00 50.09 144 GLU C N 1
ATOM 3385 C CA . GLU C 1 124 ? 40.659 -41.499 14.138 1.00 51.83 144 GLU C CA 1
ATOM 3386 C C . GLU C 1 124 ? 41.936 -42.005 14.809 1.00 46.84 144 GLU C C 1
ATOM 3387 O O . GLU C 1 124 ? 42.179 -41.651 15.935 1.00 43.83 144 GLU C O 1
ATOM 3393 N N . PRO C 1 125 ? 42.784 -42.771 14.082 1.00 46.10 145 PRO C N 1
ATOM 3394 C CA . PRO C 1 125 ? 44.142 -43.018 14.572 1.00 45.12 145 PRO C CA 1
ATOM 3395 C C . PRO C 1 125 ? 44.909 -41.729 14.777 1.00 45.67 145 PRO C C 1
ATOM 3396 O O . PRO C 1 125 ? 44.830 -40.830 13.943 1.00 48.42 145 PRO C O 1
ATOM 3400 N N . CYS C 1 126 ? 45.584 -41.607 15.920 1.00 46.58 146 CYS C N 1
ATOM 3401 C CA . CYS C 1 126 ? 46.386 -40.430 16.210 1.00 47.89 146 CYS C CA 1
ATOM 3402 C C . CYS C 1 126 ? 47.501 -40.313 15.179 1.00 49.60 146 CYS C C 1
ATOM 3403 O O . CYS C 1 126 ? 48.311 -41.225 15.078 1.00 50.79 146 CYS C O 1
ATOM 3406 N N . PRO C 1 127 ? 47.496 -39.242 14.355 1.00 50.58 147 PRO C N 1
ATOM 3407 C CA . PRO C 1 127 ? 48.597 -39.072 13.391 1.00 52.76 147 PRO C CA 1
ATOM 3408 C C . PRO C 1 127 ? 49.887 -38.569 14.048 1.00 54.47 147 PRO C C 1
ATOM 3409 O O . PRO C 1 127 ? 49.884 -38.215 15.241 1.00 55.77 147 PRO C O 1
ATOM 3413 N N . VAL C 1 128 ? 50.973 -38.539 13.269 1.00 56.14 148 VAL C N 1
ATOM 3414 C CA . VAL C 1 128 ? 52.278 -38.068 13.750 1.00 58.50 148 VAL C CA 1
ATOM 3415 C C . VAL C 1 128 ? 52.209 -36.693 14.424 1.00 57.44 148 VAL C C 1
ATOM 3416 O O . VAL C 1 128 ? 51.544 -35.787 13.943 1.00 57.11 148 VAL C O 1
ATOM 3420 N N . GLY C 1 129 ? 52.890 -36.586 15.556 1.00 58.08 149 GLY C N 1
ATOM 3421 C CA . GLY C 1 129 ? 52.816 -35.415 16.396 1.00 59.99 149 GLY C CA 1
ATOM 3422 C C . GLY C 1 129 ? 51.746 -35.481 17.449 1.00 58.79 149 GLY C C 1
ATOM 3423 O O . GLY C 1 129 ? 51.730 -34.614 18.299 1.00 62.27 149 GLY C O 1
ATOM 3424 N N . PHE C 1 130 ? 50.882 -36.494 17.433 1.00 57.40 150 PHE C N 1
ATOM 3425 C CA . PHE C 1 130 ? 49.710 -36.545 18.324 1.00 55.42 150 PHE C CA 1
ATOM 3426 C C . PHE C 1 130 ? 49.611 -37.882 19.026 1.00 53.19 150 PHE C C 1
ATOM 3427 O O . PHE C 1 130 ? 50.157 -38.875 18.564 1.00 52.68 150 PHE C O 1
ATOM 3435 N N . PHE C 1 131 ? 48.927 -37.904 20.164 1.00 56.12 151 PHE C N 1
ATOM 3436 C CA . PHE C 1 131 ? 48.673 -39.147 20.863 1.00 52.65 151 PHE C CA 1
ATOM 3437 C C . PHE C 1 131 ? 47.408 -39.144 21.694 1.00 51.99 151 PHE C C 1
ATOM 3438 O O . PHE C 1 131 ? 46.817 -38.105 21.967 1.00 54.54 151 PHE C O 1
ATOM 3446 N N . SER C 1 132 ? 47.031 -40.340 22.114 1.00 50.92 152 SER C N 1
ATOM 3447 C CA . SER C 1 132 ? 45.965 -40.535 23.075 1.00 51.40 152 SER C CA 1
ATOM 3448 C C . SER C 1 132 ? 46.311 -41.731 23.954 1.00 51.33 152 SER C C 1
ATOM 3449 O O . SER C 1 132 ? 46.362 -42.868 23.451 1.00 48.99 152 SER C O 1
ATOM 3452 N N . ASN C 1 133 ? 46.529 -41.486 25.256 1.00 53.47 153 ASN C N 1
ATOM 3453 C CA . ASN C 1 133 ? 46.850 -42.578 26.203 1.00 56.61 153 ASN C CA 1
ATOM 3454 C C . ASN C 1 133 ? 45.656 -43.172 26.939 1.00 55.41 153 ASN C C 1
ATOM 3455 O O . ASN C 1 133 ? 45.871 -44.030 27.780 1.00 60.52 153 ASN C O 1
ATOM 3460 N N . VAL C 1 134 ? 44.433 -42.746 26.607 1.00 52.37 154 VAL C N 1
ATOM 3461 C CA . VAL C 1 134 ? 43.218 -43.146 27.322 1.00 53.62 154 VAL C CA 1
ATOM 3462 C C . VAL C 1 134 ? 42.199 -43.797 26.402 1.00 52.27 154 VAL C C 1
ATOM 3463 O O . VAL C 1 134 ? 42.179 -43.553 25.218 1.00 55.97 154 VAL C O 1
ATOM 3467 N N . SER C 1 135 ? 41.363 -44.639 26.979 1.00 55.48 155 SER C N 1
ATOM 3468 C CA . SER C 1 135 ? 40.145 -45.132 26.369 1.00 49.77 155 SER C CA 1
ATOM 3469 C C . SER C 1 135 ? 39.033 -44.123 26.724 1.00 50.29 155 SER C C 1
ATOM 3470 O O . SER C 1 135 ? 38.665 -44.003 27.905 1.00 54.07 155 SER C O 1
ATOM 3473 N N . SER C 1 136 ? 38.535 -43.368 25.732 1.00 48.98 156 SER C N 1
ATOM 3474 C CA . SER C 1 136 ? 37.554 -42.290 25.982 1.00 49.56 156 SER C CA 1
ATOM 3475 C C . SER C 1 136 ? 36.674 -41.933 24.784 1.00 48.53 156 SER C C 1
ATOM 3476 O O . SER C 1 136 ? 37.120 -41.957 23.643 1.00 47.28 156 SER C O 1
ATOM 3479 N N . ALA C 1 137 ? 35.440 -41.538 25.097 1.00 48.23 157 ALA C N 1
ATOM 3480 C CA . ALA C 1 137 ? 34.410 -41.177 24.139 1.00 47.98 157 ALA C CA 1
ATOM 3481 C C . ALA C 1 137 ? 34.346 -39.680 23.899 1.00 49.56 157 ALA C C 1
ATOM 3482 O O . ALA C 1 137 ? 33.579 -39.275 23.052 1.00 52.17 157 ALA C O 1
ATOM 3484 N N . PHE C 1 138 ? 35.147 -38.872 24.610 1.00 53.45 158 PHE C N 1
ATOM 3485 C CA . PHE C 1 138 ? 35.227 -37.402 24.419 1.00 61.08 158 PHE C CA 1
ATOM 3486 C C . PHE C 1 138 ? 36.584 -36.838 23.967 1.00 60.09 158 PHE C C 1
ATOM 3487 O O . PHE C 1 138 ? 36.628 -35.806 23.281 1.00 58.94 158 PHE C O 1
ATOM 3495 N N . GLU C 1 139 ? 37.674 -37.516 24.327 1.00 58.06 159 GLU C N 1
ATOM 3496 C CA . GLU C 1 139 ? 39.026 -36.945 24.252 1.00 59.44 159 GLU C CA 1
ATOM 3497 C C . GLU C 1 139 ? 39.596 -37.055 22.829 1.00 56.70 159 GLU C C 1
ATOM 3498 O O . GLU C 1 139 ? 39.771 -38.170 22.283 1.00 49.15 159 GLU C O 1
ATOM 3504 N N . LYS C 1 140 ? 39.895 -35.898 22.247 1.00 59.27 160 LYS C N 1
ATOM 3505 C CA . LYS C 1 140 ? 40.621 -35.790 20.985 1.00 59.47 160 LYS C CA 1
ATOM 3506 C C . LYS C 1 140 ? 42.085 -36.281 21.105 1.00 61.31 160 LYS C C 1
ATOM 3507 O O . LYS C 1 140 ? 42.594 -36.525 22.201 1.00 58.51 160 LYS C O 1
ATOM 3513 N N . CYS C 1 141 ? 42.743 -36.434 19.954 1.00 61.07 161 CYS C N 1
ATOM 3514 C CA . CYS C 1 141 ? 44.201 -36.578 19.899 1.00 63.57 161 CYS C CA 1
ATOM 3515 C C . CYS C 1 141 ? 44.828 -35.310 20.462 1.00 64.92 161 CYS C C 1
ATOM 3516 O O . CYS C 1 141 ? 44.406 -34.215 20.071 1.00 62.54 161 CYS C O 1
ATOM 3519 N N . HIS C 1 142 ? 45.772 -35.461 21.401 1.00 66.28 162 HIS C N 1
ATOM 3520 C CA . HIS C 1 142 ? 46.554 -34.334 21.937 1.00 76.06 162 HIS C CA 1
ATOM 3521 C C . HIS C 1 142 ? 47.941 -34.304 21.302 1.00 69.35 162 HIS C C 1
ATOM 3522 O O . HIS C 1 142 ? 48.512 -35.367 21.079 1.00 64.60 162 HIS C O 1
ATOM 3529 N N . PRO C 1 143 ? 48.499 -33.100 21.032 1.00 69.62 163 PRO C N 1
ATOM 3530 C CA . PRO C 1 143 ? 49.859 -33.040 20.494 1.00 68.84 163 PRO C CA 1
ATOM 3531 C C . PRO C 1 143 ? 50.934 -33.452 21.499 1.00 67.91 163 PRO C C 1
ATOM 3532 O O . PRO C 1 143 ? 50.760 -33.260 22.692 1.00 67.49 163 PRO C O 1
ATOM 3536 N N . TRP C 1 144 ? 52.023 -34.012 20.992 1.00 68.87 164 TRP C N 1
ATOM 3537 C CA . TRP C 1 144 ? 53.195 -34.381 21.793 1.00 68.52 164 TRP C CA 1
ATOM 3538 C C . TRP C 1 144 ? 53.823 -33.125 22.425 1.00 72.14 164 TRP C C 1
ATOM 3539 O O . TRP C 1 144 ? 53.846 -32.057 21.794 1.00 73.33 164 TRP C O 1
ATOM 3550 N N . THR C 1 145 ? 54.341 -33.277 23.646 1.00 73.20 165 THR C N 1
ATOM 3551 C CA . THR C 1 145 ? 55.057 -32.202 24.355 1.00 75.82 165 THR C CA 1
ATOM 3552 C C . THR C 1 145 ? 56.296 -31.799 23.561 1.00 76.93 165 THR C C 1
ATOM 3553 O O . THR C 1 145 ? 56.968 -32.669 23.025 1.00 74.60 165 THR C O 1
ATOM 3557 N N . SER C 1 146 ? 56.561 -30.495 23.451 1.00 81.77 166 SER C N 1
ATOM 3558 C CA . SER C 1 146 ? 57.802 -29.979 22.846 1.00 86.10 166 SER C CA 1
ATOM 3559 C C . SER C 1 146 ? 58.870 -29.910 23.927 1.00 89.60 166 SER C C 1
ATOM 3560 O O . SER C 1 146 ? 58.797 -29.066 24.812 1.00 96.63 166 SER C O 1
ATOM 3563 N N . CYS C 1 147 ? 59.845 -30.814 23.864 1.00 91.58 167 CYS C N 1
ATOM 3564 C CA . CYS C 1 147 ? 61.001 -30.792 24.775 1.00 100.28 167 CYS C CA 1
ATOM 3565 C C . CYS C 1 147 ? 61.904 -29.566 24.621 1.00 100.36 167 CYS C C 1
ATOM 3566 O O . CYS C 1 147 ? 62.497 -29.117 25.611 1.00 102.10 167 CYS C O 1
ATOM 3569 N N . GLU C 1 148 ? 61.991 -29.027 23.401 1.00 100.39 168 GLU C N 1
ATOM 3570 C CA . GLU C 1 148 ? 62.831 -27.843 23.110 1.00 106.62 168 GLU C CA 1
ATOM 3571 C C . GLU C 1 148 ? 62.346 -26.538 23.780 1.00 112.65 168 GLU C C 1
ATOM 3572 O O . GLU C 1 148 ? 63.172 -25.664 24.060 1.00 118.58 168 GLU C O 1
ATOM 3578 N N . THR C 1 149 ? 61.034 -26.421 24.029 1.00 110.81 169 THR C N 1
ATOM 3579 C CA . THR C 1 149 ? 60.459 -25.335 24.839 1.00 114.66 169 THR C CA 1
ATOM 3580 C C . THR C 1 149 ? 60.945 -25.318 26.304 1.00 115.05 169 THR C C 1
ATOM 3581 O O . THR C 1 149 ? 61.010 -24.247 26.896 1.00 117.02 169 THR C O 1
ATOM 3585 N N . LYS C 1 150 ? 61.255 -26.496 26.860 1.00 113.32 170 LYS C N 1
ATOM 3586 C CA . LYS C 1 150 ? 61.752 -26.656 28.243 1.00 115.60 170 LYS C CA 1
ATOM 3587 C C . LYS C 1 150 ? 63.286 -26.840 28.350 1.00 116.11 170 LYS C C 1
ATOM 3588 O O . LYS C 1 150 ? 63.774 -27.265 29.403 1.00 120.92 170 LYS C O 1
ATOM 3594 N N . ASP C 1 151 ? 64.036 -26.476 27.299 1.00 113.04 171 ASP C N 1
ATOM 3595 C CA . ASP C 1 151 ? 65.510 -26.647 27.227 1.00 110.88 171 ASP C CA 1
ATOM 3596 C C . ASP C 1 151 ? 66.007 -28.119 27.345 1.00 104.69 171 ASP C C 1
ATOM 3597 O O . ASP C 1 151 ? 67.134 -28.368 27.786 1.00 106.78 171 ASP C O 1
ATOM 3602 N N . LEU C 1 152 ? 65.183 -29.069 26.897 1.00 97.33 172 LEU C N 1
ATOM 3603 C CA . LEU C 1 152 ? 65.504 -30.506 26.907 1.00 93.13 172 LEU C CA 1
ATOM 3604 C C . LEU C 1 152 ? 65.496 -31.078 25.469 1.00 87.82 172 LEU C C 1
ATOM 3605 O O . LEU C 1 152 ? 65.189 -30.354 24.519 1.00 84.54 172 LEU C O 1
ATOM 3610 N N . VAL C 1 153 ? 65.877 -32.356 25.333 1.00 85.88 173 VAL C N 1
ATOM 3611 C CA . VAL C 1 153 ? 65.781 -33.121 24.076 1.00 83.19 173 VAL C CA 1
ATOM 3612 C C . VAL C 1 153 ? 64.884 -34.355 24.243 1.00 80.73 173 VAL C C 1
ATOM 3613 O O . VAL C 1 153 ? 64.550 -34.762 25.366 1.00 82.81 173 VAL C O 1
ATOM 3617 N N . VAL C 1 154 ? 64.497 -34.945 23.116 1.00 77.80 174 VAL C N 1
ATOM 3618 C CA . VAL C 1 154 ? 63.606 -36.112 23.114 1.00 75.03 174 VAL C CA 1
ATOM 3619 C C . VAL C 1 154 ? 64.456 -37.326 23.476 1.00 75.79 174 VAL C C 1
ATOM 3620 O O . VAL C 1 154 ? 65.292 -37.746 22.673 1.00 79.67 174 VAL C O 1
ATOM 3624 N N . GLN C 1 155 ? 64.257 -37.872 24.678 1.00 77.11 175 GLN C N 1
ATOM 3625 C CA . GLN C 1 155 ? 65.015 -39.045 25.140 1.00 79.60 175 GLN C CA 1
ATOM 3626 C C . GLN C 1 155 ? 64.303 -40.338 24.739 1.00 76.06 175 GLN C C 1
ATOM 3627 O O . GLN C 1 155 ? 64.956 -41.273 24.283 1.00 74.25 175 GLN C O 1
ATOM 3633 N N . GLN C 1 156 ? 62.977 -40.372 24.913 1.00 76.53 176 GLN C N 1
ATOM 3634 C CA . GLN C 1 156 ? 62.121 -41.441 24.381 1.00 75.16 176 GLN C CA 1
ATOM 3635 C C . GLN C 1 156 ? 61.116 -40.832 23.410 1.00 69.76 176 GLN C C 1
ATOM 3636 O O . GLN C 1 156 ? 60.412 -39.871 23.739 1.00 65.53 176 GLN C O 1
ATOM 3642 N N . ALA C 1 157 ? 61.058 -41.402 22.214 1.00 67.75 177 ALA C N 1
ATOM 3643 C CA . ALA C 1 157 ? 60.186 -40.895 21.164 1.00 64.13 177 ALA C CA 1
ATOM 3644 C C . ALA C 1 157 ? 58.741 -41.134 21.541 1.00 60.09 177 ALA C C 1
ATOM 3645 O O . ALA C 1 157 ? 58.421 -42.153 22.163 1.00 57.79 177 ALA C O 1
ATOM 3647 N N . GLY C 1 158 ? 57.887 -40.200 21.123 1.00 59.65 178 GLY C N 1
ATOM 3648 C CA . GLY C 1 158 ? 56.446 -40.322 21.246 1.00 57.57 178 GLY C CA 1
ATOM 3649 C C . GLY C 1 158 ? 55.895 -41.343 20.258 1.00 55.17 178 GLY C C 1
ATOM 3650 O O . GLY C 1 158 ? 56.548 -41.687 19.280 1.00 57.42 178 GLY C O 1
ATOM 3651 N N . THR C 1 159 ? 54.700 -41.845 20.566 1.00 52.46 179 THR C N 1
ATOM 3652 C CA . THR C 1 159 ? 53.936 -42.764 19.747 1.00 50.44 179 THR C CA 1
ATOM 3653 C C . THR C 1 159 ? 52.487 -42.265 19.676 1.00 48.15 179 THR C C 1
ATOM 3654 O O . THR C 1 159 ? 52.154 -41.237 20.264 1.00 46.72 179 THR C O 1
ATOM 3658 N N . ASN C 1 160 ? 51.659 -42.985 18.930 1.00 47.92 180 ASN C N 1
ATOM 3659 C CA . ASN C 1 160 ? 50.206 -42.767 18.938 1.00 48.91 180 ASN C CA 1
ATOM 3660 C C . ASN C 1 160 ? 49.531 -42.862 20.313 1.00 50.73 180 ASN C C 1
ATOM 3661 O O . ASN C 1 160 ? 48.488 -42.230 20.490 1.00 50.66 180 ASN C O 1
ATOM 3666 N N . LYS C 1 161 ? 50.118 -43.645 21.244 1.00 53.31 181 LYS C N 1
ATOM 3667 C CA . LYS C 1 161 ? 49.562 -43.832 22.610 1.00 53.77 181 LYS C CA 1
ATOM 3668 C C . LYS C 1 161 ? 50.422 -43.373 23.809 1.00 56.43 181 LYS C C 1
ATOM 3669 O O . LYS C 1 161 ? 49.992 -43.520 24.949 1.00 55.70 181 LYS C O 1
ATOM 3675 N N . THR C 1 162 ? 51.617 -42.827 23.560 1.00 58.52 182 THR C N 1
ATOM 3676 C CA . THR C 1 162 ? 52.451 -42.245 24.632 1.00 58.91 182 THR C CA 1
ATOM 3677 C C . THR C 1 162 ? 53.032 -40.904 24.214 1.00 58.29 182 THR C C 1
ATOM 3678 O O . THR C 1 162 ? 53.417 -40.719 23.059 1.00 55.41 182 THR C O 1
ATOM 3682 N N . ASP C 1 163 ? 53.144 -40.003 25.186 1.00 59.81 183 ASP C N 1
ATOM 3683 C CA . ASP C 1 163 ? 53.827 -38.727 25.002 1.00 61.08 183 ASP C CA 1
ATOM 3684 C C . ASP C 1 163 ? 55.339 -38.963 24.918 1.00 60.67 183 ASP C C 1
ATOM 3685 O O . ASP C 1 163 ? 55.848 -40.036 25.268 1.00 59.33 183 ASP C O 1
ATOM 3690 N N . VAL C 1 164 ? 56.055 -37.966 24.414 1.00 62.59 184 VAL C N 1
ATOM 3691 C CA . VAL C 1 164 ? 57.515 -37.933 24.552 1.00 67.09 184 VAL C CA 1
ATOM 3692 C C . VAL C 1 164 ? 57.918 -37.867 26.030 1.00 71.79 184 VAL C C 1
ATOM 3693 O O . VAL C 1 164 ? 57.215 -37.261 26.850 1.00 68.82 184 VAL C O 1
ATOM 3697 N N . VAL C 1 165 ? 59.027 -38.530 26.339 1.00 76.73 185 VAL C N 1
ATOM 3698 C CA . VAL C 1 165 ? 59.751 -38.353 27.571 1.00 81.55 185 VAL C CA 1
ATOM 3699 C C . VAL C 1 165 ? 60.937 -37.468 27.195 1.00 83.97 185 VAL C C 1
ATOM 3700 O O . VAL C 1 165 ? 61.740 -37.842 26.316 1.00 77.96 185 VAL C O 1
ATOM 3704 N N . CYS C 1 166 ? 61.025 -36.298 27.839 1.00 92.01 186 CYS C N 1
ATOM 3705 C CA . CYS C 1 166 ? 62.169 -35.377 27.678 1.00 95.51 186 CYS C CA 1
ATOM 3706 C C . CYS C 1 166 ? 63.358 -35.772 28.560 1.00 92.00 186 CYS C C 1
ATOM 3707 O O . CYS C 1 166 ? 63.224 -36.528 29.517 1.00 90.26 186 CYS C O 1
ATOM 3710 N N . GLY C 1 167 ? 64.531 -35.285 28.187 1.00 95.68 187 GLY C N 1
ATOM 3711 C CA . GLY C 1 167 ? 65.752 -35.451 28.989 1.00 100.76 187 GLY C CA 1
ATOM 3712 C C . GLY C 1 167 ? 66.851 -34.499 28.537 1.00 100.42 187 GLY C C 1
ATOM 3713 O O . GLY C 1 167 ? 66.793 -33.989 27.420 1.00 95.37 187 GLY C O 1
ATOM 3714 N N . PRO C 1 168 ? 67.870 -34.260 29.390 1.00 107.09 188 PRO C N 1
ATOM 3715 C CA . PRO C 1 168 ? 68.985 -33.359 29.023 1.00 108.75 188 PRO C CA 1
ATOM 3716 C C . PRO C 1 168 ? 69.960 -33.946 27.981 1.00 107.41 188 PRO C C 1
ATOM 3717 O O . PRO C 1 168 ? 70.027 -35.168 27.814 1.00 103.88 188 PRO C O 1
ATOM 3721 N N . GLN C 1 169 ? 70.731 -33.072 27.322 1.00 111.65 189 GLN C N 1
ATOM 3722 C CA . GLN C 1 169 ? 71.739 -33.477 26.308 1.00 108.84 189 GLN C CA 1
ATOM 3723 C C . GLN C 1 169 ? 72.958 -34.153 26.935 1.00 110.83 189 GLN C C 1
ATOM 3724 O O . GLN C 1 169 ? 73.787 -34.728 26.228 1.00 113.99 189 GLN C O 1
ATOM 3730 N N . ASP D 2 3 ? -23.545 -37.224 -9.839 1.00 164.08 13 ASP D N 1
ATOM 3731 C CA . ASP D 2 3 ? -22.066 -37.488 -9.917 1.00 165.45 13 ASP D CA 1
ATOM 3732 C C . ASP D 2 3 ? -21.256 -36.545 -9.021 1.00 169.15 13 ASP D C 1
ATOM 3733 O O . ASP D 2 3 ? -20.425 -36.997 -8.227 1.00 166.64 13 ASP D O 1
ATOM 3738 N N . LEU D 2 4 ? -21.515 -35.240 -9.150 1.00 175.12 14 LEU D N 1
ATOM 3739 C CA . LEU D 2 4 ? -20.880 -34.207 -8.299 1.00 176.15 14 LEU D CA 1
ATOM 3740 C C . LEU D 2 4 ? -21.214 -34.403 -6.805 1.00 176.63 14 LEU D C 1
ATOM 3741 O O . LEU D 2 4 ? -20.344 -34.225 -5.940 1.00 180.13 14 LEU D O 1
ATOM 3746 N N . GLY D 2 5 ? -22.462 -34.788 -6.517 1.00 176.82 15 GLY D N 1
ATOM 3747 C CA . GLY D 2 5 ? -22.891 -35.184 -5.163 1.00 170.52 15 GLY D CA 1
ATOM 3748 C C . GLY D 2 5 ? -22.121 -36.370 -4.594 1.00 167.00 15 GLY D C 1
ATOM 3749 O O . GLY D 2 5 ? -21.717 -36.346 -3.427 1.00 170.24 15 GLY D O 1
ATOM 3750 N N . LYS D 2 6 ? -21.919 -37.400 -5.422 1.00 164.73 16 LYS D N 1
ATOM 3751 C CA . LYS D 2 6 ? -21.077 -38.561 -5.077 1.00 158.82 16 LYS D CA 1
ATOM 3752 C C . LYS D 2 6 ? -19.598 -38.174 -4.880 1.00 158.38 16 LYS D C 1
ATOM 3753 O O . LYS D 2 6 ? -18.957 -38.670 -3.964 1.00 154.90 16 LYS D O 1
ATOM 3759 N N . LYS D 2 7 ? -19.069 -37.315 -5.750 1.00 160.01 17 LYS D N 1
ATOM 3760 C CA . LYS D 2 7 ? -17.705 -36.755 -5.597 1.00 158.72 17 LYS D CA 1
ATOM 3761 C C . LYS D 2 7 ? -17.539 -35.909 -4.324 1.00 158.87 17 LYS D C 1
ATOM 3762 O O . LYS D 2 7 ? -16.469 -35.933 -3.708 1.00 155.95 17 LYS D O 1
ATOM 3768 N N . LEU D 2 8 ? -18.567 -35.132 -3.960 1.00 161.22 18 LEU D N 1
ATOM 3769 C CA . LEU D 2 8 ? -18.572 -34.360 -2.694 1.00 160.71 18 LEU D CA 1
ATOM 3770 C C . LEU D 2 8 ? -18.579 -35.259 -1.444 1.00 159.44 18 LEU D C 1
ATOM 3771 O O . LEU D 2 8 ? -17.925 -34.952 -0.428 1.00 157.62 18 LEU D O 1
ATOM 3776 N N . LEU D 2 9 ? -19.339 -36.353 -1.513 1.00 159.78 19 LEU D N 1
ATOM 3777 C CA . LEU D 2 9 ? -19.316 -37.392 -0.474 1.00 154.82 19 LEU D CA 1
ATOM 3778 C C . LEU D 2 9 ? -17.900 -37.996 -0.308 1.00 158.50 19 LEU D C 1
ATOM 3779 O O . LEU D 2 9 ? -17.409 -38.085 0.822 1.00 165.37 19 LEU D O 1
ATOM 3784 N N . GLN D 2 10 ? -17.256 -38.364 -1.426 1.00 157.46 20 GLN D N 1
ATOM 3785 C CA . GLN D 2 10 ? -15.863 -38.884 -1.454 1.00 156.20 20 GLN D CA 1
ATOM 3786 C C . GLN D 2 10 ? -14.838 -37.911 -0.853 1.00 159.33 20 GLN D C 1
ATOM 3787 O O . GLN D 2 10 ? -14.034 -38.306 -0.004 1.00 161.84 20 GLN D O 1
ATOM 3793 N N . ALA D 2 11 ? -14.883 -36.653 -1.293 1.00 159.88 21 ALA D N 1
ATOM 3794 C CA . ALA D 2 11 ? -14.028 -35.580 -0.742 1.00 157.68 21 ALA D CA 1
ATOM 3795 C C . ALA D 2 11 ? -14.181 -35.401 0.780 1.00 149.80 21 ALA D C 1
ATOM 3796 O O . ALA D 2 11 ? -13.187 -35.188 1.491 1.00 148.38 21 ALA D O 1
ATOM 3798 N N . ALA D 2 12 ? -15.425 -35.460 1.263 1.00 144.88 22 ALA D N 1
ATOM 3799 C CA . ALA D 2 12 ? -15.725 -35.386 2.713 1.00 141.24 22 ALA D CA 1
ATOM 3800 C C . ALA D 2 12 ? -15.159 -36.561 3.544 1.00 136.48 22 ALA D C 1
ATOM 3801 O O . ALA D 2 12 ? -14.715 -36.345 4.680 1.00 134.75 22 ALA D O 1
ATOM 3803 N N . ARG D 2 13 ? -15.196 -37.783 2.993 1.00 134.21 23 ARG D N 1
ATOM 3804 C CA . ARG D 2 13 ? -14.589 -38.976 3.631 1.00 130.28 23 ARG D CA 1
ATOM 3805 C C . ARG D 2 13 ? -13.064 -38.904 3.611 1.00 129.31 23 ARG D C 1
ATOM 3806 O O . ARG D 2 13 ? -12.419 -39.125 4.639 1.00 129.09 23 ARG D O 1
ATOM 3814 N N . ALA D 2 14 ? -12.496 -38.621 2.435 1.00 127.50 24 ALA D N 1
ATOM 3815 C CA . ALA D 2 14 ? -11.033 -38.520 2.264 1.00 129.00 24 ALA D CA 1
ATOM 3816 C C . ALA D 2 14 ? -10.383 -37.283 2.910 1.00 131.21 24 ALA D C 1
ATOM 3817 O O . ALA D 2 14 ? -9.153 -37.194 2.926 1.00 131.89 24 ALA D O 1
ATOM 3819 N N . GLY D 2 15 ? -11.184 -36.343 3.421 1.00 132.37 25 GLY D N 1
ATOM 3820 C CA . GLY D 2 15 ? -10.681 -35.162 4.121 1.00 136.59 25 GLY D CA 1
ATOM 3821 C C . GLY D 2 15 ? -10.009 -34.124 3.225 1.00 142.94 25 GLY D C 1
ATOM 3822 O O . GLY D 2 15 ? -9.216 -33.317 3.728 1.00 144.94 25 GLY D O 1
ATOM 3823 N N . GLN D 2 16 ? -10.342 -34.120 1.925 1.00 146.07 26 GLN D N 1
ATOM 3824 C CA . GLN D 2 16 ? -9.648 -33.296 0.924 1.00 153.30 26 GLN D CA 1
ATOM 3825 C C . GLN D 2 16 ? -10.336 -31.933 0.834 1.00 160.34 26 GLN D C 1
ATOM 3826 O O . GLN D 2 16 ? -11.164 -31.700 -0.042 1.00 165.55 26 GLN D O 1
ATOM 3832 N N . LEU D 2 17 ? -9.979 -31.044 1.760 1.00 164.37 27 LEU D N 1
ATOM 3833 C CA . LEU D 2 17 ? -10.568 -29.685 1.867 1.00 167.83 27 LEU D CA 1
ATOM 3834 C C . LEU D 2 17 ? -10.540 -28.831 0.580 1.00 173.57 27 LEU D C 1
ATOM 3835 O O . LEU D 2 17 ? -11.512 -28.106 0.290 1.00 173.74 27 LEU D O 1
ATOM 3840 N N . ASP D 2 18 ? -9.431 -28.893 -0.166 1.00 178.01 28 ASP D N 1
ATOM 3841 C CA . ASP D 2 18 ? -9.292 -28.179 -1.458 1.00 184.87 28 ASP D CA 1
ATOM 3842 C C . ASP D 2 18 ? -10.273 -28.686 -2.529 1.00 185.95 28 ASP D C 1
ATOM 3843 O O . ASP D 2 18 ? -10.857 -27.883 -3.270 1.00 192.26 28 ASP D O 1
ATOM 3848 N N . GLU D 2 19 ? -10.441 -30.007 -2.601 1.00 181.89 29 GLU D N 1
ATOM 3849 C CA . GLU D 2 19 ? -11.452 -30.628 -3.470 1.00 178.78 29 GLU D CA 1
ATOM 3850 C C . GLU D 2 19 ? -12.903 -30.302 -3.052 1.00 175.15 29 GLU D C 1
ATOM 3851 O O . GLU D 2 19 ? -13.770 -30.161 -3.927 1.00 176.78 29 GLU D O 1
ATOM 3857 N N . VAL D 2 20 ? -13.171 -30.205 -1.741 1.00 169.78 30 VAL D N 1
ATOM 3858 C CA . VAL D 2 20 ? -14.514 -29.821 -1.224 1.00 165.80 30 VAL D CA 1
ATOM 3859 C C . VAL D 2 20 ? -14.908 -28.412 -1.688 1.00 168.89 30 VAL D C 1
ATOM 3860 O O . VAL D 2 20 ? -16.010 -28.228 -2.207 1.00 166.30 30 VAL D O 1
ATOM 3864 N N . ARG D 2 21 ? -14.013 -27.437 -1.500 1.00 172.49 31 ARG D N 1
ATOM 3865 C CA . ARG D 2 21 ? -14.231 -26.054 -1.992 1.00 177.85 31 ARG D CA 1
ATOM 3866 C C . ARG D 2 21 ? -14.503 -26.027 -3.502 1.00 179.44 31 ARG D C 1
ATOM 3867 O O . ARG D 2 21 ? -15.469 -25.412 -3.940 1.00 180.25 31 ARG D O 1
ATOM 3875 N N . GLU D 2 22 ? -13.649 -26.720 -4.260 1.00 178.66 32 GLU D N 1
ATOM 3876 C CA . GLU D 2 22 ? -13.746 -26.865 -5.737 1.00 180.38 32 GLU D CA 1
ATOM 3877 C C . GLU D 2 22 ? -15.078 -27.467 -6.227 1.00 179.03 32 GLU D C 1
ATOM 3878 O O . GLU D 2 22 ? -15.685 -26.962 -7.167 1.00 182.51 32 GLU D O 1
ATOM 3884 N N . LEU D 2 23 ? -15.500 -28.544 -5.582 1.00 175.36 33 LEU D N 1
ATOM 3885 C CA . LEU D 2 23 ? -16.782 -29.198 -5.913 1.00 173.55 33 LEU D CA 1
ATOM 3886 C C . LEU D 2 23 ? -18.022 -28.368 -5.493 1.00 174.97 33 LEU D C 1
ATOM 3887 O O . LEU D 2 23 ? -19.056 -28.369 -6.198 1.00 174.79 33 LEU D O 1
ATOM 3892 N N . LEU D 2 24 ? -17.936 -27.680 -4.346 1.00 175.37 34 LEU D N 1
ATOM 3893 C CA . LEU D 2 24 ? -18.995 -26.752 -3.902 1.00 176.25 34 LEU D CA 1
ATOM 3894 C C . LEU D 2 24 ? -19.200 -25.595 -4.902 1.00 181.73 34 LEU D C 1
ATOM 3895 O O . LEU D 2 24 ? -20.332 -25.331 -5.319 1.00 182.11 34 LEU D O 1
ATOM 3900 N N . LYS D 2 25 ? -18.103 -24.947 -5.314 1.00 185.23 35 LYS D N 1
ATOM 3901 C CA . LYS D 2 25 ? -18.149 -23.905 -6.369 1.00 189.27 35 LYS D CA 1
ATOM 3902 C C . LYS D 2 25 ? -18.681 -24.420 -7.724 1.00 188.41 35 LYS D C 1
ATOM 3903 O O . LYS D 2 25 ? -19.310 -23.661 -8.468 1.00 192.75 35 LYS D O 1
ATOM 3909 N N . ALA D 2 26 ? -18.453 -25.706 -8.027 1.00 182.52 36 ALA D N 1
ATOM 3910 C CA . ALA D 2 26 ? -19.067 -26.396 -9.194 1.00 180.81 36 ALA D CA 1
ATOM 3911 C C . ALA D 2 26 ? -20.587 -26.727 -9.105 1.00 176.80 36 ALA D C 1
ATOM 3912 O O . ALA D 2 26 ? -21.132 -27.304 -10.046 1.00 176.31 36 ALA D O 1
ATOM 3914 N N . GLY D 2 27 ? -21.251 -26.366 -8.005 1.00 174.22 37 GLY D N 1
ATOM 3915 C CA . GLY D 2 27 ? -22.684 -26.570 -7.837 1.00 171.54 37 GLY D CA 1
ATOM 3916 C C . GLY D 2 27 ? -23.102 -27.926 -7.293 1.00 163.85 37 GLY D C 1
ATOM 3917 O O . GLY D 2 27 ? -24.287 -28.300 -7.509 1.00 161.82 37 GLY D O 1
ATOM 3918 N N . ALA D 2 28 ? -22.170 -28.656 -6.650 1.00 159.62 38 ALA D N 1
ATOM 3919 C CA . ALA D 2 28 ? -22.457 -29.973 -6.040 1.00 154.40 38 ALA D CA 1
ATOM 3920 C C . ALA D 2 28 ? -23.476 -29.787 -4.927 1.00 151.67 38 ALA D C 1
ATOM 3921 O O . ALA D 2 28 ? -23.433 -28.749 -4.248 1.00 153.61 38 ALA D O 1
ATOM 3923 N N . ASP D 2 29 ? -24.394 -30.756 -4.783 1.00 148.10 39 ASP D N 1
ATOM 3924 C CA . ASP D 2 29 ? -25.429 -30.732 -3.729 1.00 147.20 39 ASP D CA 1
ATOM 3925 C C . ASP D 2 29 ? -24.771 -30.967 -2.360 1.00 142.75 39 ASP D C 1
ATOM 3926 O O . ASP D 2 29 ? -24.278 -32.063 -2.081 1.00 136.02 39 ASP D O 1
ATOM 3931 N N . VAL D 2 30 ? -24.747 -29.898 -1.559 1.00 145.39 40 VAL D N 1
ATOM 3932 C CA . VAL D 2 30 ? -24.320 -29.914 -0.152 1.00 143.66 40 VAL D CA 1
ATOM 3933 C C . VAL D 2 30 ? -25.124 -30.928 0.689 1.00 140.49 40 VAL D C 1
ATOM 3934 O O . VAL D 2 30 ? -24.555 -31.592 1.560 1.00 136.85 40 VAL D O 1
ATOM 3938 N N . ASN D 2 31 ? -26.419 -31.059 0.387 1.00 141.22 41 ASN D N 1
ATOM 3939 C CA . ASN D 2 31 ? -27.318 -32.003 1.061 1.00 137.03 41 ASN D CA 1
ATOM 3940 C C . ASN D 2 31 ? -27.524 -33.335 0.284 1.00 135.05 41 ASN D C 1
ATOM 3941 O O . ASN D 2 31 ? -28.541 -34.009 0.477 1.00 133.17 41 ASN D O 1
ATOM 3946 N N . ALA D 2 32 ? -26.567 -33.736 -0.566 1.00 135.17 42 ALA D N 1
ATOM 3947 C CA . ALA D 2 32 ? -26.602 -35.067 -1.213 1.00 132.61 42 ALA D CA 1
ATOM 3948 C C . ALA D 2 32 ? -26.533 -36.170 -0.146 1.00 128.13 42 ALA D C 1
ATOM 3949 O O . ALA D 2 32 ? -25.701 -36.091 0.756 1.00 123.70 42 ALA D O 1
ATOM 3951 N N . LYS D 2 33 ? -27.412 -37.167 -0.247 1.00 126.06 43 LYS D N 1
ATOM 3952 C CA . LYS D 2 33 ? -27.492 -38.255 0.724 1.00 122.54 43 LYS D CA 1
ATOM 3953 C C . LYS D 2 33 ? -27.037 -39.554 0.054 1.00 120.88 43 LYS D C 1
ATOM 3954 O O . LYS D 2 33 ? -27.473 -39.847 -1.056 1.00 121.69 43 LYS D O 1
ATOM 3960 N N . ASP D 2 34 ? -26.170 -40.325 0.720 1.00 115.98 44 ASP D N 1
ATOM 3961 C CA . ASP D 2 34 ? -25.785 -41.665 0.224 1.00 112.33 44 ASP D CA 1
ATOM 3962 C C . ASP D 2 34 ? -26.883 -42.711 0.516 1.00 107.29 44 ASP D C 1
ATOM 3963 O O . ASP D 2 34 ? -27.957 -42.357 1.013 1.00 107.37 44 ASP D O 1
ATOM 3968 N N . THR D 2 35 ? -26.622 -43.984 0.185 1.00 104.83 45 THR D N 1
ATOM 3969 C CA . THR D 2 35 ? -27.512 -45.134 0.515 1.00 103.21 45 THR D CA 1
ATOM 3970 C C . THR D 2 35 ? -28.004 -45.233 1.982 1.00 100.64 45 THR D C 1
ATOM 3971 O O . THR D 2 35 ? -29.129 -45.677 2.245 1.00 101.18 45 THR D O 1
ATOM 3975 N N . TRP D 2 36 ? -27.165 -44.819 2.924 1.00 97.31 46 TRP D N 1
ATOM 3976 C CA . TRP D 2 36 ? -27.488 -44.893 4.350 1.00 95.15 46 TRP D CA 1
ATOM 3977 C C . TRP D 2 36 ? -28.026 -43.567 4.937 1.00 95.84 46 TRP D C 1
ATOM 3978 O O . TRP D 2 36 ? -28.082 -43.404 6.154 1.00 95.03 46 TRP D O 1
ATOM 3989 N N . GLY D 2 37 ? -28.429 -42.622 4.081 1.00 97.54 47 GLY D N 1
ATOM 3990 C CA . GLY D 2 37 ? -28.941 -41.321 4.530 1.00 98.71 47 GLY D CA 1
ATOM 3991 C C . GLY D 2 37 ? -27.907 -40.315 5.033 1.00 99.33 47 GLY D C 1
ATOM 3992 O O . GLY D 2 37 ? -28.279 -39.226 5.479 1.00 100.14 47 GLY D O 1
ATOM 3993 N N . PHE D 2 38 ? -26.616 -40.655 4.939 1.00 99.50 48 PHE D N 1
ATOM 3994 C CA . PHE D 2 38 ? -25.518 -39.780 5.317 1.00 101.99 48 PHE D CA 1
ATOM 3995 C C . PHE D 2 38 ? -25.321 -38.673 4.263 1.00 106.72 48 PHE D C 1
ATOM 3996 O O . PHE D 2 38 ? -25.053 -38.958 3.072 1.00 107.20 48 PHE D O 1
ATOM 4004 N N . THR D 2 39 ? -25.469 -37.428 4.721 1.00 108.91 49 THR D N 1
ATOM 4005 C CA . THR D 2 39 ? -24.977 -36.239 4.001 1.00 113.86 49 THR D CA 1
ATOM 4006 C C . THR D 2 39 ? -23.442 -36.081 4.171 1.00 113.28 49 THR D C 1
ATOM 4007 O O . THR D 2 39 ? -22.845 -36.800 4.960 1.00 107.11 49 THR D O 1
ATOM 4011 N N . PRO D 2 40 ? -22.798 -35.162 3.400 1.00 118.25 50 PRO D N 1
ATOM 4012 C CA . PRO D 2 40 ? -21.419 -34.731 3.692 1.00 119.18 50 PRO D CA 1
ATOM 4013 C C . PRO D 2 40 ? -21.191 -34.262 5.121 1.00 117.66 50 PRO D C 1
ATOM 4014 O O . PRO D 2 40 ? -20.122 -34.494 5.658 1.00 114.77 50 PRO D O 1
ATOM 4018 N N . LEU D 2 41 ? -22.177 -33.565 5.685 1.00 119.87 51 LEU D N 1
ATOM 4019 C CA . LEU D 2 41 ? -22.136 -33.107 7.088 1.00 121.29 51 LEU D CA 1
ATOM 4020 C C . LEU D 2 41 ? -22.068 -34.264 8.110 1.00 118.64 51 LEU D C 1
ATOM 4021 O O . LEU D 2 41 ? -21.312 -34.181 9.086 1.00 120.04 51 LEU D O 1
ATOM 4026 N N . HIS D 2 42 ? -22.858 -35.321 7.893 1.00 116.27 52 HIS D N 1
ATOM 4027 C CA . HIS D 2 42 ? -22.772 -36.573 8.678 1.00 111.60 52 HIS D CA 1
ATOM 4028 C C . HIS D 2 42 ? -21.377 -37.230 8.551 1.00 110.24 52 HIS D C 1
ATOM 4029 O O . HIS D 2 42 ? -20.863 -37.781 9.533 1.00 107.33 52 HIS D O 1
ATOM 4036 N N . ILE D 2 43 ? -20.834 -37.238 7.328 1.00 111.13 53 ILE D N 1
ATOM 4037 C CA . ILE D 2 43 ? -19.529 -37.854 7.014 1.00 111.08 53 ILE D CA 1
ATOM 4038 C C . ILE D 2 43 ? -18.396 -37.142 7.728 1.00 112.75 53 ILE D C 1
ATOM 4039 O O . ILE D 2 43 ? -17.496 -37.796 8.260 1.00 112.64 53 ILE D O 1
ATOM 4044 N N . ALA D 2 44 ? -18.400 -35.819 7.635 1.00 115.84 54 ALA D N 1
ATOM 4045 C CA . ALA D 2 44 ? -17.363 -34.985 8.242 1.00 118.76 54 ALA D CA 1
ATOM 4046 C C . ALA D 2 44 ? -17.481 -35.011 9.763 1.00 118.88 54 ALA D C 1
ATOM 4047 O O . ALA D 2 44 ? -16.454 -34.988 10.453 1.00 119.58 54 ALA D O 1
ATOM 4049 N N . ALA D 2 45 ? -18.719 -35.045 10.284 1.00 118.82 55 ALA D N 1
ATOM 4050 C CA . ALA D 2 45 ? -18.944 -35.243 11.737 1.00 119.65 55 ALA D CA 1
ATOM 4051 C C . ALA D 2 45 ? -18.402 -36.569 12.263 1.00 119.09 55 ALA D C 1
ATOM 4052 O O . ALA D 2 45 ? -17.952 -36.622 13.406 1.00 122.07 55 ALA D O 1
ATOM 4054 N N . GLU D 2 46 ? -18.474 -37.631 11.452 1.00 119.02 56 GLU D N 1
ATOM 4055 C CA . GLU D 2 46 ? -17.926 -38.943 11.825 1.00 118.54 56 GLU D CA 1
ATOM 4056 C C . GLU D 2 46 ? -16.406 -38.979 11.795 1.00 121.02 56 GLU D C 1
ATOM 4057 O O . GLU D 2 46 ? -15.798 -39.481 12.736 1.00 121.21 56 GLU D O 1
ATOM 4063 N N . SER D 2 47 ? -15.817 -38.513 10.692 1.00 121.68 57 SER D N 1
ATOM 4064 C CA . SER D 2 47 ? -14.366 -38.614 10.463 1.00 122.12 57 SER D CA 1
ATOM 4065 C C . SER D 2 47 ? -13.527 -37.466 11.071 1.00 123.75 57 SER D C 1
ATOM 4066 O O . SER D 2 47 ? -12.304 -37.448 10.875 1.00 122.85 57 SER D O 1
ATOM 4069 N N . GLY D 2 48 ? -14.151 -36.536 11.809 1.00 123.96 58 GLY D N 1
ATOM 4070 C CA . GLY D 2 48 ? -13.440 -35.481 12.539 1.00 127.34 58 GLY D CA 1
ATOM 4071 C C . GLY D 2 48 ? -12.814 -34.377 11.702 1.00 131.53 58 GLY D C 1
ATOM 4072 O O . GLY D 2 48 ? -11.788 -33.824 12.105 1.00 132.08 58 GLY D O 1
ATOM 4073 N N . HIS D 2 49 ? -13.429 -34.043 10.564 1.00 135.49 59 HIS D N 1
ATOM 4074 C CA . HIS D 2 49 ? -12.897 -33.020 9.653 1.00 142.64 59 HIS D CA 1
ATOM 4075 C C . HIS D 2 49 ? -13.606 -31.708 9.940 1.00 144.11 59 HIS D C 1
ATOM 4076 O O . HIS D 2 49 ? -14.667 -31.437 9.376 1.00 145.14 59 HIS D O 1
ATOM 4083 N N . LEU D 2 50 ? -13.016 -30.912 10.832 1.00 144.07 60 LEU D N 1
ATOM 4084 C CA . LEU D 2 50 ? -13.593 -29.627 11.270 1.00 145.48 60 LEU D CA 1
ATOM 4085 C C . LEU D 2 50 ? -13.636 -28.545 10.188 1.00 147.64 60 LEU D C 1
ATOM 4086 O O . LEU D 2 50 ? -14.593 -27.772 10.133 1.00 149.02 60 LEU D O 1
ATOM 4091 N N . GLU D 2 51 ? -12.587 -28.463 9.371 1.00 147.21 61 GLU D N 1
ATOM 4092 C CA . GLU D 2 51 ? -12.533 -27.475 8.274 1.00 150.52 61 GLU D CA 1
ATOM 4093 C C . GLU D 2 51 ? -13.591 -27.771 7.203 1.00 148.12 61 GLU D C 1
ATOM 4094 O O . GLU D 2 51 ? -14.200 -26.837 6.656 1.00 151.95 61 GLU D O 1
ATOM 4100 N N . ILE D 2 52 ? -13.817 -29.060 6.924 1.00 142.38 62 ILE D N 1
ATOM 4101 C CA . ILE D 2 52 ? -14.880 -29.488 6.001 1.00 140.19 62 ILE D CA 1
ATOM 4102 C C . ILE D 2 52 ? -16.290 -29.153 6.555 1.00 139.59 62 ILE D C 1
ATOM 4103 O O . ILE D 2 52 ? -17.169 -28.682 5.807 1.00 141.22 62 ILE D O 1
ATOM 4108 N N . VAL D 2 53 ? -16.497 -29.379 7.860 1.00 136.92 63 VAL D N 1
ATOM 4109 C CA . VAL D 2 53 ? -17.748 -29.006 8.554 1.00 136.06 63 VAL D CA 1
ATOM 4110 C C . VAL D 2 53 ? -18.085 -27.516 8.416 1.00 142.10 63 VAL D C 1
ATOM 4111 O O . VAL D 2 53 ? -19.241 -27.179 8.168 1.00 144.09 63 VAL D O 1
ATOM 4115 N N . GLU D 2 54 ? -17.079 -26.645 8.568 1.00 145.43 64 GLU D N 1
ATOM 4116 C CA . GLU D 2 54 ? -17.259 -25.179 8.489 1.00 149.76 64 GLU D CA 1
ATOM 4117 C C . GLU D 2 54 ? -17.605 -24.700 7.075 1.00 152.04 64 GLU D C 1
ATOM 4118 O O . GLU D 2 54 ? -18.480 -23.837 6.932 1.00 155.26 64 GLU D O 1
ATOM 4124 N N . VAL D 2 55 ? -16.917 -25.245 6.062 1.00 150.80 65 VAL D N 1
ATOM 4125 C CA . VAL D 2 55 ? -17.206 -24.905 4.639 1.00 153.78 65 VAL D CA 1
ATOM 4126 C C . VAL D 2 55 ? -18.603 -25.395 4.205 1.00 151.57 65 VAL D C 1
ATOM 4127 O O . VAL D 2 55 ? -19.298 -24.706 3.438 1.00 154.48 65 VAL D O 1
ATOM 4131 N N . LEU D 2 56 ? -19.022 -26.556 4.726 1.00 147.03 66 LEU D N 1
ATOM 4132 C CA . LEU D 2 56 ? -20.380 -27.079 4.488 1.00 145.18 66 LEU D CA 1
ATOM 4133 C C . LEU D 2 56 ? -21.488 -26.225 5.140 1.00 148.41 66 LEU D C 1
ATOM 4134 O O . LEU D 2 56 ? -22.526 -25.973 4.518 1.00 149.63 66 LEU D O 1
ATOM 4139 N N . LEU D 2 57 ? -21.259 -25.805 6.384 1.00 150.49 67 LEU D N 1
ATOM 4140 C CA . LEU D 2 57 ? -22.184 -24.927 7.120 1.00 154.78 67 LEU D CA 1
ATOM 4141 C C . LEU D 2 57 ? -22.317 -23.543 6.486 1.00 162.33 67 LEU D C 1
ATOM 4142 O O . LEU D 2 57 ? -23.431 -23.026 6.383 1.00 165.16 67 LEU D O 1
ATOM 4147 N N . LYS D 2 58 ? -21.194 -22.963 6.052 1.00 166.86 68 LYS D N 1
ATOM 4148 C CA . LYS D 2 58 ? -21.180 -21.659 5.348 1.00 174.20 68 LYS D CA 1
ATOM 4149 C C . LYS D 2 58 ? -21.957 -21.698 4.012 1.00 175.56 68 LYS D C 1
ATOM 4150 O O . LYS D 2 58 ? -22.630 -20.717 3.657 1.00 178.59 68 LYS D O 1
ATOM 4156 N N . ALA D 2 59 ? -21.874 -22.838 3.307 1.00 171.67 69 ALA D N 1
ATOM 4157 C CA . ALA D 2 59 ? -22.680 -23.115 2.089 1.00 172.22 69 ALA D CA 1
ATOM 4158 C C . ALA D 2 59 ? -24.171 -23.509 2.307 1.00 169.29 69 ALA D C 1
ATOM 4159 O O . ALA D 2 59 ? -24.882 -23.752 1.326 1.00 170.21 69 ALA D O 1
ATOM 4161 N N . GLY D 2 60 ? -24.620 -23.589 3.568 1.00 164.79 70 GLY D N 1
ATOM 4162 C CA . GLY D 2 60 ? -26.039 -23.767 3.925 1.00 161.64 70 GLY D CA 1
ATOM 4163 C C . GLY D 2 60 ? -26.511 -25.195 4.169 1.00 153.77 70 GLY D C 1
ATOM 4164 O O . GLY D 2 60 ? -27.697 -25.483 3.989 1.00 151.42 70 GLY D O 1
ATOM 4165 N N . ALA D 2 61 ? -25.603 -26.077 4.596 1.00 149.34 71 ALA D N 1
ATOM 4166 C CA . ALA D 2 61 ? -25.942 -27.494 4.871 1.00 143.58 71 ALA D CA 1
ATOM 4167 C C . ALA D 2 61 ? -27.048 -27.641 5.931 1.00 141.93 71 ALA D C 1
ATOM 4168 O O . ALA D 2 61 ? -27.123 -26.821 6.857 1.00 144.37 71 ALA D O 1
ATOM 4170 N N . ASP D 2 62 ? -27.877 -28.687 5.792 1.00 137.62 72 ASP D N 1
ATOM 4171 C CA . ASP D 2 62 ? -28.997 -28.936 6.699 1.00 136.02 72 ASP D CA 1
ATOM 4172 C C . ASP D 2 62 ? -28.425 -29.559 7.977 1.00 131.16 72 ASP D C 1
ATOM 4173 O O . ASP D 2 62 ? -28.050 -30.735 7.991 1.00 124.29 72 ASP D O 1
ATOM 4178 N N . VAL D 2 63 ? -28.378 -28.747 9.037 1.00 133.11 73 VAL D N 1
ATOM 4179 C CA . VAL D 2 63 ? -27.888 -29.164 10.367 1.00 130.62 73 VAL D CA 1
ATOM 4180 C C . VAL D 2 63 ? -28.729 -30.285 11.013 1.00 126.88 73 VAL D C 1
ATOM 4181 O O . VAL D 2 63 ? -28.195 -31.057 11.815 1.00 123.80 73 VAL D O 1
ATOM 4185 N N . ASN D 2 64 ? -30.021 -30.363 10.669 1.00 127.34 74 ASN D N 1
ATOM 4186 C CA . ASN D 2 64 ? -30.944 -31.366 11.233 1.00 124.21 74 ASN D CA 1
ATOM 4187 C C . ASN D 2 64 ? -31.413 -32.388 10.169 1.00 123.19 74 ASN D C 1
ATOM 4188 O O . ASN D 2 64 ? -32.551 -32.879 10.239 1.00 123.64 74 ASN D O 1
ATOM 4193 N N . ALA D 2 65 ? -30.540 -32.724 9.205 1.00 122.28 75 ALA D N 1
ATOM 4194 C CA . ALA D 2 65 ? -30.842 -33.778 8.218 1.00 120.87 75 ALA D CA 1
ATOM 4195 C C . ALA D 2 65 ? -30.811 -35.128 8.929 1.00 116.14 75 ALA D C 1
ATOM 4196 O O . ALA D 2 65 ? -29.875 -35.390 9.685 1.00 112.81 75 ALA D O 1
ATOM 4198 N N . LYS D 2 66 ? -31.830 -35.960 8.697 1.00 114.96 76 LYS D N 1
ATOM 4199 C CA . LYS D 2 66 ? -31.923 -37.298 9.294 1.00 111.22 76 LYS D CA 1
ATOM 4200 C C . LYS D 2 66 ? -31.408 -38.348 8.307 1.00 108.01 76 LYS D C 1
ATOM 4201 O O . LYS D 2 66 ? -31.813 -38.339 7.140 1.00 108.10 76 LYS D O 1
ATOM 4207 N N . ASP D 2 67 ? -30.518 -39.230 8.779 1.00 104.24 77 ASP D N 1
ATOM 4208 C CA . ASP D 2 67 ? -30.078 -40.422 8.005 1.00 102.14 77 ASP D CA 1
ATOM 4209 C C . ASP D 2 67 ? -31.129 -41.565 8.090 1.00 99.24 77 ASP D C 1
ATOM 4210 O O . ASP D 2 67 ? -32.195 -41.360 8.687 1.00 99.91 77 ASP D O 1
ATOM 4215 N N . VAL D 2 68 ? -30.829 -42.754 7.534 1.00 96.04 78 VAL D N 1
ATOM 4216 C CA . VAL D 2 68 ? -31.814 -43.874 7.534 1.00 94.86 78 VAL D CA 1
ATOM 4217 C C . VAL D 2 68 ? -32.194 -44.413 8.924 1.00 92.86 78 VAL D C 1
ATOM 4218 O O . VAL D 2 68 ? -33.265 -45.000 9.077 1.00 93.03 78 VAL D O 1
ATOM 4222 N N . GLN D 2 69 ? -31.326 -44.207 9.907 1.00 91.34 79 GLN D N 1
ATOM 4223 C CA . GLN D 2 69 ? -31.623 -44.537 11.315 1.00 91.28 79 GLN D CA 1
ATOM 4224 C C . GLN D 2 69 ? -32.197 -43.358 12.147 1.00 92.79 79 GLN D C 1
ATOM 4225 O O . GLN D 2 69 ? -32.274 -43.450 13.381 1.00 92.40 79 GLN D O 1
ATOM 4231 N N . GLY D 2 70 ? -32.622 -42.276 11.486 1.00 95.06 80 GLY D N 1
ATOM 4232 C CA . GLY D 2 70 ? -33.149 -41.094 12.193 1.00 97.16 80 GLY D CA 1
ATOM 4233 C C . GLY D 2 70 ? -32.143 -40.248 12.970 1.00 96.20 80 GLY D C 1
ATOM 4234 O O . GLY D 2 70 ? -32.548 -39.443 13.800 1.00 96.58 80 GLY D O 1
ATOM 4235 N N . ARG D 2 71 ? -30.856 -40.414 12.668 1.00 95.11 81 ARG D N 1
ATOM 4236 C CA . ARG D 2 71 ? -29.773 -39.693 13.333 1.00 96.69 81 ARG D CA 1
ATOM 4237 C C . ARG D 2 71 ? -29.379 -38.440 12.564 1.00 99.30 81 ARG D C 1
ATOM 4238 O O . ARG D 2 71 ? -29.055 -38.512 11.350 1.00 100.39 81 ARG D O 1
ATOM 4246 N N . THR D 2 72 ? -29.440 -37.306 13.270 1.00 100.93 82 THR D N 1
ATOM 4247 C CA . THR D 2 72 ? -28.793 -36.050 12.864 1.00 102.86 82 THR D CA 1
ATOM 4248 C C . THR D 2 72 ? -27.254 -36.100 12.958 1.00 101.01 82 THR D C 1
ATOM 4249 O O . THR D 2 72 ? -26.700 -37.006 13.579 1.00 97.46 82 THR D O 1
ATOM 4253 N N . PRO D 2 73 ? -26.559 -35.140 12.312 1.00 103.36 83 PRO D N 1
ATOM 4254 C CA . PRO D 2 73 ? -25.104 -35.020 12.510 1.00 102.52 83 PRO D CA 1
ATOM 4255 C C . PRO D 2 73 ? -24.639 -34.765 13.952 1.00 101.80 83 PRO D C 1
ATOM 4256 O O . PRO D 2 73 ? -23.509 -35.118 14.271 1.00 100.15 83 PRO D O 1
ATOM 4260 N N . LEU D 2 74 ? -25.475 -34.147 14.793 1.00 104.39 84 LEU D N 1
ATOM 4261 C CA . LEU D 2 74 ? -25.186 -34.003 16.253 1.00 105.29 84 LEU D CA 1
ATOM 4262 C C . LEU D 2 74 ? -25.125 -35.361 16.981 1.00 101.84 84 LEU D C 1
ATOM 4263 O O . LEU D 2 74 ? -24.212 -35.604 17.778 1.00 100.14 84 LEU D O 1
ATOM 4268 N N . HIS D 2 75 ? -26.096 -36.241 16.714 1.00 101.29 85 HIS D N 1
ATOM 4269 C CA . HIS D 2 75 ? -26.025 -37.654 17.156 1.00 98.00 85 HIS D CA 1
ATOM 4270 C C . HIS D 2 75 ? -24.662 -38.273 16.796 1.00 95.72 85 HIS D C 1
ATOM 4271 O O . HIS D 2 75 ? -24.027 -38.903 17.648 1.00 93.50 85 HIS D O 1
ATOM 4278 N N . ILE D 2 76 ? -24.234 -38.071 15.540 1.00 94.43 86 ILE D N 1
ATOM 4279 C CA . ILE D 2 76 ? -22.986 -38.648 15.029 1.00 92.71 86 ILE D CA 1
ATOM 4280 C C . ILE D 2 76 ? -21.762 -38.065 15.739 1.00 93.52 86 ILE D C 1
ATOM 4281 O O . ILE D 2 76 ? -20.887 -38.804 16.179 1.00 91.22 86 ILE D O 1
ATOM 4286 N N . ALA D 2 77 ? -21.718 -36.743 15.812 1.00 96.88 87 ALA D N 1
ATOM 4287 C CA . ALA D 2 77 ? -20.635 -36.018 16.465 1.00 98.92 87 ALA D CA 1
ATOM 4288 C C . ALA D 2 77 ? -20.530 -36.381 17.947 1.00 98.36 87 ALA D C 1
ATOM 4289 O O . ALA D 2 77 ? -19.428 -36.604 18.441 1.00 98.18 87 ALA D O 1
ATOM 4291 N N . ALA D 2 78 ? -21.676 -36.461 18.626 1.00 99.63 88 ALA D N 1
ATOM 4292 C CA . ALA D 2 78 ? -21.752 -36.849 20.064 1.00 100.53 88 ALA D CA 1
ATOM 4293 C C . ALA D 2 78 ? -21.311 -38.299 20.336 1.00 97.75 88 ALA D C 1
ATOM 4294 O O . ALA D 2 78 ? -20.595 -38.570 21.310 1.00 95.60 88 ALA D O 1
ATOM 4296 N N . HIS D 2 79 ? -21.820 -39.214 19.508 1.00 97.71 89 HIS D N 1
ATOM 4297 C CA . HIS D 2 79 ? -21.374 -40.624 19.443 1.00 95.18 89 HIS D CA 1
ATOM 4298 C C . HIS D 2 79 ? -19.857 -40.778 19.201 1.00 94.89 89 HIS D C 1
ATOM 4299 O O . HIS D 2 79 ? -19.193 -41.580 19.870 1.00 92.98 89 HIS D O 1
ATOM 4306 N N . SER D 2 80 ? -19.350 -40.006 18.239 1.00 95.72 90 SER D N 1
ATOM 4307 C CA . SER D 2 80 ? -17.972 -40.112 17.722 1.00 95.68 90 SER D CA 1
ATOM 4308 C C . SER D 2 80 ? -16.884 -39.429 18.549 1.00 98.49 90 SER D C 1
ATOM 4309 O O . SER D 2 80 ? -15.706 -39.651 18.273 1.00 98.77 90 SER D O 1
ATOM 4312 N N . GLY D 2 81 ? -17.273 -38.597 19.523 1.00 101.71 91 GLY D N 1
ATOM 4313 C CA . GLY D 2 81 ? -16.337 -37.942 20.449 1.00 104.35 91 GLY D CA 1
ATOM 4314 C C . GLY D 2 81 ? -15.631 -36.691 19.943 1.00 109.27 91 GLY D C 1
ATOM 4315 O O . GLY D 2 81 ? -14.579 -36.334 20.471 1.00 112.39 91 GLY D O 1
ATOM 4316 N N . HIS D 2 82 ? -16.210 -36.019 18.940 1.00 112.21 92 HIS D N 1
ATOM 4317 C CA . HIS D 2 82 ? -15.607 -34.828 18.314 1.00 117.23 92 HIS D CA 1
ATOM 4318 C C . HIS D 2 82 ? -16.186 -33.546 18.956 1.00 122.17 92 HIS D C 1
ATOM 4319 O O . HIS D 2 82 ? -17.234 -33.032 18.533 1.00 126.21 92 HIS D O 1
ATOM 4326 N N . LEU D 2 83 ? -15.503 -33.058 19.997 1.00 122.78 93 LEU D N 1
ATOM 4327 C CA . LEU D 2 83 ? -15.968 -31.912 20.797 1.00 125.19 93 LEU D CA 1
ATOM 4328 C C . LEU D 2 83 ? -16.142 -30.647 19.959 1.00 128.79 93 LEU D C 1
ATOM 4329 O O . LEU D 2 83 ? -17.211 -30.052 19.976 1.00 129.68 93 LEU D O 1
ATOM 4334 N N . GLU D 2 84 ? -15.103 -30.263 19.217 1.00 130.77 94 GLU D N 1
ATOM 4335 C CA . GLU D 2 84 ? -15.156 -29.065 18.356 1.00 135.09 94 GLU D CA 1
ATOM 4336 C C . GLU D 2 84 ? -16.313 -29.109 17.341 1.00 134.31 94 GLU D C 1
ATOM 4337 O O . GLU D 2 84 ? -17.012 -28.103 17.164 1.00 139.29 94 GLU D O 1
ATOM 4343 N N . ILE D 2 85 ? -16.542 -30.278 16.733 1.00 129.20 95 ILE D N 1
ATOM 4344 C CA . ILE D 2 85 ? -17.651 -30.456 15.775 1.00 128.19 95 ILE D CA 1
ATOM 4345 C C . ILE D 2 85 ? -19.016 -30.326 16.471 1.00 129.50 95 ILE D C 1
ATOM 4346 O O . ILE D 2 85 ? -19.928 -29.690 15.930 1.00 131.94 95 ILE D O 1
ATOM 4351 N N . VAL D 2 86 ? -19.146 -30.896 17.675 1.00 130.39 96 VAL D N 1
ATOM 4352 C CA . VAL D 2 86 ? -20.373 -30.741 18.472 1.00 131.52 96 VAL D CA 1
ATOM 4353 C C . VAL D 2 86 ? -20.682 -29.272 18.771 1.00 137.84 96 VAL D C 1
ATOM 4354 O O . VAL D 2 86 ? -21.821 -28.844 18.583 1.00 143.18 96 VAL D O 1
ATOM 4358 N N . GLU D 2 87 ? -19.674 -28.512 19.212 1.00 140.35 97 GLU D N 1
ATOM 4359 C CA . GLU D 2 87 ? -19.840 -27.071 19.510 1.00 145.18 97 GLU D CA 1
ATOM 4360 C C . GLU D 2 87 ? -20.306 -26.281 18.276 1.00 147.34 97 GLU D C 1
ATOM 4361 O O . GLU D 2 87 ? -21.270 -25.502 18.370 1.00 151.94 97 GLU D O 1
ATOM 4367 N N . VAL D 2 88 ? -19.643 -26.514 17.132 1.00 144.43 98 VAL D N 1
ATOM 4368 C CA . VAL D 2 88 ? -19.974 -25.816 15.852 1.00 144.66 98 VAL D CA 1
ATOM 4369 C C . VAL D 2 88 ? -21.398 -26.130 15.359 1.00 140.93 98 VAL D C 1
ATOM 4370 O O . VAL 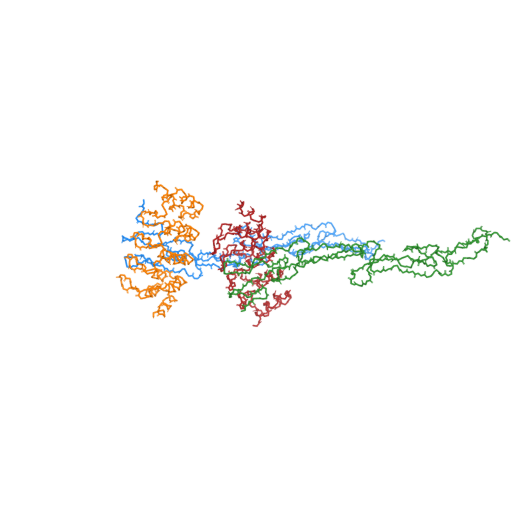D 2 88 ? -22.117 -25.223 14.914 1.00 142.79 98 VAL D O 1
ATOM 4374 N N . LEU D 2 89 ? -21.795 -27.402 15.447 1.00 134.67 99 LEU D N 1
ATOM 4375 C CA . LEU D 2 89 ? -23.160 -27.816 15.070 1.00 132.72 99 LEU D CA 1
ATOM 4376 C C . LEU D 2 89 ? -24.245 -27.166 15.956 1.00 134.82 99 LEU D C 1
ATOM 4377 O O . LEU D 2 89 ? -25.311 -26.770 15.461 1.00 135.90 99 LEU D O 1
ATOM 4382 N N . LEU D 2 90 ? -23.961 -27.057 17.255 1.00 135.44 100 LEU D N 1
ATOM 4383 C CA . LEU D 2 90 ? -24.862 -26.397 18.213 1.00 139.14 100 LEU D CA 1
ATOM 4384 C C . LEU D 2 90 ? -25.037 -24.899 17.930 1.00 145.68 100 LEU D C 1
ATOM 4385 O O . LEU D 2 90 ? -26.166 -24.394 17.995 1.00 148.66 100 LEU D O 1
ATOM 4390 N N . LYS D 2 91 ? -23.931 -24.199 17.638 1.00 148.36 101 LYS D N 1
ATOM 4391 C CA . LYS D 2 91 ? -23.977 -22.776 17.163 1.00 154.18 101 LYS D CA 1
ATOM 4392 C C . LYS D 2 91 ? -24.838 -22.617 15.897 1.00 154.56 101 LYS D C 1
ATOM 4393 O O . LYS D 2 91 ? -25.613 -21.662 15.785 1.00 159.10 101 LYS D O 1
ATOM 4399 N N . ALA D 2 92 ? -24.702 -23.571 14.970 1.00 149.40 102 ALA D N 1
ATOM 4400 C CA . ALA D 2 92 ? -25.494 -23.620 13.722 1.00 149.15 102 ALA D CA 1
ATOM 4401 C C . ALA D 2 92 ? -26.967 -24.099 13.858 1.00 147.35 102 ALA D C 1
ATOM 4402 O O . ALA D 2 92 ? -27.632 -24.293 12.832 1.00 146.83 102 ALA D O 1
ATOM 4404 N N . GLY D 2 93 ? -27.467 -24.302 15.087 1.00 146.34 103 GLY D N 1
ATOM 4405 C CA . GLY D 2 93 ? -28.891 -24.604 15.347 1.00 145.78 103 GLY D CA 1
ATOM 4406 C C . GLY D 2 93 ? -29.283 -26.075 15.380 1.00 139.85 103 GLY D C 1
ATOM 4407 O O . GLY D 2 93 ? -30.430 -26.412 15.061 1.00 138.59 103 GLY D O 1
ATOM 4408 N N . ALA D 2 94 ? -28.348 -26.948 15.778 1.00 137.09 104 ALA D N 1
ATOM 4409 C CA . ALA D 2 94 ? -28.611 -28.402 15.883 1.00 131.50 104 ALA D CA 1
ATOM 4410 C C . ALA D 2 94 ? -29.636 -28.735 16.975 1.00 131.27 104 ALA D C 1
ATOM 4411 O O . ALA D 2 94 ? -29.637 -28.104 18.031 1.00 135.15 104 ALA D O 1
ATOM 4413 N N . ASP D 2 95 ? -30.470 -29.743 16.723 1.00 127.26 105 ASP D N 1
ATOM 4414 C CA . ASP D 2 95 ? -31.553 -30.112 17.623 1.00 127.89 105 ASP D CA 1
ATOM 4415 C C . ASP D 2 95 ? -30.971 -30.957 18.773 1.00 124.75 105 ASP D C 1
ATOM 4416 O O . ASP D 2 95 ? -30.672 -32.141 18.594 1.00 119.24 105 ASP D O 1
ATOM 4421 N N . VAL D 2 96 ? -30.827 -30.333 19.948 1.00 128.28 106 VAL D N 1
ATOM 4422 C CA . VAL D 2 96 ? -30.192 -30.975 21.121 1.00 126.47 106 VAL D CA 1
ATOM 4423 C C . VAL D 2 96 ? -30.959 -32.208 21.644 1.00 124.32 106 VAL D C 1
ATOM 4424 O O . VAL D 2 96 ? -30.330 -33.136 22.162 1.00 120.49 106 VAL D O 1
ATOM 4428 N N . ASN D 2 97 ? -32.294 -32.217 21.500 1.00 127.04 107 ASN D N 1
ATOM 4429 C CA . ASN D 2 97 ? -33.157 -33.332 21.960 1.00 124.99 107 ASN D CA 1
ATOM 4430 C C . ASN D 2 97 ? -33.848 -34.117 20.799 1.00 124.87 107 ASN D C 1
ATOM 4431 O O . ASN D 2 97 ? -34.920 -34.713 21.007 1.00 125.35 107 ASN D O 1
ATOM 4436 N N . ALA D 2 98 ? -33.237 -34.138 19.600 1.00 124.15 108 ALA D N 1
ATOM 4437 C CA . ALA D 2 98 ? -33.734 -34.969 18.474 1.00 120.30 108 ALA D CA 1
ATOM 4438 C C . ALA D 2 98 ? -33.548 -36.453 18.820 1.00 114.44 108 ALA D C 1
ATOM 4439 O O . ALA D 2 98 ? -32.519 -36.813 19.373 1.00 112.66 108 ALA D O 1
ATOM 4441 N N . LYS D 2 99 ? -34.542 -37.283 18.503 1.00 112.13 109 LYS D N 1
ATOM 4442 C CA . LYS D 2 99 ? -34.561 -38.713 18.845 1.00 108.38 109 LYS D CA 1
ATOM 4443 C C . LYS D 2 99 ? -34.331 -39.548 17.584 1.00 106.30 109 LYS D C 1
ATOM 4444 O O . LYS D 2 99 ? -34.955 -39.275 16.551 1.00 108.28 109 LYS D O 1
ATOM 4450 N N . ASP D 2 100 ? -33.458 -40.558 17.668 1.00 102.02 110 ASP D N 1
ATOM 4451 C CA . ASP D 2 100 ? -33.217 -41.509 16.559 1.00 99.40 110 ASP D CA 1
ATOM 4452 C C . ASP D 2 100 ? -34.215 -42.688 16.596 1.00 98.10 110 ASP D C 1
ATOM 4453 O O . ASP D 2 100 ? -35.120 -42.695 17.430 1.00 99.06 110 ASP D O 1
ATOM 4458 N N . PHE D 2 101 ? -34.022 -43.680 15.726 1.00 96.42 111 PHE D N 1
ATOM 4459 C CA . PHE D 2 101 ? -34.913 -44.852 15.637 1.00 96.90 111 PHE D CA 1
ATOM 4460 C C . PHE D 2 101 ? -34.999 -45.744 16.899 1.00 95.94 111 PHE D C 1
ATOM 4461 O O . PHE D 2 101 ? -35.945 -46.517 17.032 1.00 97.05 111 PHE D O 1
ATOM 4469 N N . ARG D 2 102 ? -33.992 -45.680 17.766 1.00 94.94 112 ARG D N 1
ATOM 4470 C CA . ARG D 2 102 ? -34.029 -46.288 19.110 1.00 96.27 112 ARG D CA 1
ATOM 4471 C C . ARG D 2 102 ? -34.636 -45.382 20.204 1.00 97.19 112 ARG D C 1
ATOM 4472 O O . ARG D 2 102 ? -34.755 -45.824 21.350 1.00 96.42 112 ARG D O 1
ATOM 4480 N N . GLY D 2 103 ? -35.028 -44.153 19.857 1.00 98.57 113 GLY D N 1
ATOM 4481 C CA . GLY D 2 103 ? -35.381 -43.115 20.831 1.00 100.40 113 GLY D CA 1
ATOM 4482 C C . GLY D 2 103 ? -34.196 -42.462 21.522 1.00 99.44 113 GLY D C 1
ATOM 4483 O O . GLY D 2 103 ? -34.387 -41.790 22.535 1.00 100.88 113 GLY D O 1
ATOM 4484 N N . TRP D 2 104 ? -32.987 -42.623 20.967 1.00 98.12 114 TRP D N 1
ATOM 4485 C CA . TRP D 2 104 ? -31.753 -42.117 21.577 1.00 97.10 114 TRP D CA 1
ATOM 4486 C C . TRP D 2 104 ? -31.550 -40.677 21.117 1.00 99.71 114 TRP D C 1
ATOM 4487 O O . TRP D 2 104 ? -31.620 -40.383 19.915 1.00 99.11 114 TRP D O 1
ATOM 4498 N N . THR D 2 105 ? -31.369 -39.788 22.093 1.00 101.50 115 THR D N 1
ATOM 4499 C CA . THR D 2 105 ? -30.861 -38.421 21.875 1.00 103.14 115 THR D CA 1
ATOM 4500 C C . THR D 2 105 ? -29.329 -38.420 21.738 1.00 100.73 115 THR D C 1
ATOM 4501 O O . THR D 2 105 ? -28.676 -39.441 21.987 1.00 95.55 115 THR D O 1
ATOM 4505 N N . PRO D 2 106 ? -28.744 -37.276 21.326 1.00 103.58 116 PRO D N 1
ATOM 4506 C CA . PRO D 2 106 ? -27.286 -37.146 21.389 1.00 103.47 116 PRO D CA 1
ATOM 4507 C C . PRO D 2 106 ? -26.680 -37.280 22.801 1.00 104.61 116 PRO D C 1
ATOM 4508 O O . PRO D 2 106 ? -25.563 -37.770 22.910 1.00 103.66 116 PRO D O 1
ATOM 4512 N N . LEU D 2 107 ? -27.410 -36.854 23.842 1.00 109.36 117 LEU D N 1
ATOM 4513 C CA . LEU D 2 107 ? -27.001 -37.070 25.257 1.00 109.84 117 LEU D CA 1
ATOM 4514 C C . LEU D 2 107 ? -26.915 -38.566 25.620 1.00 107.09 117 LEU D C 1
ATOM 4515 O O . LEU D 2 107 ? -25.938 -38.987 26.255 1.00 104.80 117 LEU D O 1
ATOM 4520 N N . HIS D 2 108 ? -27.920 -39.354 25.205 1.00 106.23 118 HIS D N 1
ATOM 4521 C CA . HIS D 2 108 ? -27.896 -40.832 25.343 1.00 103.00 118 HIS D CA 1
ATOM 4522 C C . HIS D 2 108 ? -26.611 -41.414 24.716 1.00 100.51 118 HIS D C 1
ATOM 4523 O O . HIS D 2 108 ? -25.886 -42.173 25.366 1.00 101.69 118 HIS D O 1
ATOM 4530 N N . LEU D 2 109 ? -26.339 -41.027 23.469 1.00 96.14 119 LEU D N 1
ATOM 4531 C CA . LEU D 2 109 ? -25.145 -41.482 22.733 1.00 92.05 119 LEU D CA 1
ATOM 4532 C C . LEU D 2 109 ? -23.821 -41.064 23.369 1.00 90.99 119 LEU D C 1
ATOM 4533 O O . LEU D 2 109 ? -22.887 -41.868 23.437 1.00 88.69 119 LEU D O 1
ATOM 4538 N N . ALA D 2 110 ? -23.744 -39.814 23.813 1.00 91.57 120 ALA D N 1
ATOM 4539 C CA . ALA D 2 110 ? -22.535 -39.308 24.458 1.00 92.73 120 ALA D CA 1
ATOM 4540 C C . ALA D 2 110 ? -22.292 -39.980 25.813 1.00 92.74 120 ALA D C 1
ATOM 4541 O O . ALA D 2 110 ? -21.154 -40.333 26.140 1.00 92.08 120 ALA D O 1
ATOM 4543 N N . ALA D 2 111 ? -23.366 -40.167 26.595 1.00 94.63 121 ALA D N 1
ATOM 4544 C CA . ALA D 2 111 ? -23.322 -40.966 27.845 1.00 94.10 121 ALA D CA 1
ATOM 4545 C C . ALA D 2 111 ? -22.853 -42.396 27.573 1.00 90.77 121 ALA D C 1
ATOM 4546 O O . ALA D 2 111 ? -21.992 -42.883 28.283 1.00 90.71 121 ALA D O 1
ATOM 4548 N N . TRP D 2 112 ? -23.393 -43.010 26.515 1.00 89.02 122 TRP D N 1
ATOM 4549 C CA . TRP D 2 112 ? -23.129 -44.415 26.154 1.00 86.46 122 TRP D CA 1
ATOM 4550 C C . TRP D 2 112 ? -21.675 -44.707 25.840 1.00 85.42 122 TRP D C 1
ATOM 4551 O O . TRP D 2 112 ? -21.148 -45.701 26.331 1.00 83.54 122 TRP D O 1
ATOM 4562 N N . SER D 2 113 ? -21.060 -43.846 25.035 1.00 87.38 123 SER D N 1
ATOM 4563 C CA . SER D 2 113 ? -19.639 -43.991 24.650 1.00 89.59 123 SER D CA 1
ATOM 4564 C C . SER D 2 113 ? -18.639 -43.150 25.496 1.00 92.36 123 SER D C 1
ATOM 4565 O O . SER D 2 113 ? -17.458 -43.080 25.146 1.00 93.48 123 SER D O 1
ATOM 4568 N N . GLY D 2 114 ? -19.084 -42.567 26.619 1.00 93.60 124 GLY D N 1
ATOM 4569 C CA . GLY D 2 114 ? -18.186 -42.030 27.650 1.00 95.27 124 GLY D CA 1
ATOM 4570 C C . GLY D 2 114 ? -17.579 -40.650 27.431 1.00 98.24 124 GLY D C 1
ATOM 4571 O O . GLY D 2 114 ? -16.514 -40.356 27.973 1.00 98.67 124 GLY D O 1
ATOM 4572 N N . HIS D 2 115 ? -18.251 -39.806 26.652 1.00 100.79 125 HIS D N 1
ATOM 4573 C CA . HIS D 2 115 ? -17.693 -38.523 26.195 1.00 105.12 125 HIS D CA 1
ATOM 4574 C C . HIS D 2 115 ? -18.160 -37.416 27.159 1.00 109.61 125 HIS D C 1
ATOM 4575 O O . HIS D 2 115 ? -19.146 -36.713 26.886 1.00 111.62 125 HIS D O 1
ATOM 4582 N N . LEU D 2 116 ? -17.450 -37.294 28.288 1.00 111.34 126 LEU D N 1
ATOM 4583 C CA . LEU D 2 116 ? -17.808 -36.372 29.390 1.00 114.41 126 LEU D CA 1
ATOM 4584 C C . LEU D 2 116 ? -17.890 -34.920 28.951 1.00 117.37 126 LEU D C 1
ATOM 4585 O O . LEU D 2 116 ? -18.869 -34.254 29.242 1.00 116.98 126 LEU D O 1
ATOM 4590 N N . GLU D 2 117 ? -16.858 -34.448 28.258 1.00 119.79 127 GLU D N 1
ATOM 4591 C CA . GLU D 2 117 ? -16.811 -33.057 27.782 1.00 125.30 127 GLU D CA 1
ATOM 4592 C C . GLU D 2 117 ? -18.001 -32.754 26.855 1.00 125.97 127 GLU D C 1
ATOM 4593 O O . GLU D 2 117 ? -18.645 -31.715 27.014 1.00 131.60 127 GLU D O 1
ATOM 4599 N N . ILE D 2 118 ? -18.326 -33.682 25.951 1.00 122.49 128 ILE D N 1
ATOM 4600 C CA . ILE D 2 118 ? -19.508 -33.530 25.068 1.00 122.88 128 ILE D CA 1
ATOM 4601 C C . ILE D 2 118 ? -20.817 -33.562 25.874 1.00 124.64 128 ILE D C 1
ATOM 4602 O O . ILE D 2 118 ? -21.735 -32.783 25.587 1.00 126.93 128 ILE D O 1
ATOM 4607 N N . VAL D 2 119 ? -20.895 -34.429 26.895 1.00 124.97 129 VAL D N 1
ATOM 4608 C CA . VAL D 2 119 ? -22.037 -34.420 27.833 1.00 127.78 129 VAL D CA 1
ATOM 4609 C C . VAL D 2 119 ? -22.254 -33.034 28.467 1.00 135.90 129 VAL D C 1
ATOM 4610 O O . VAL D 2 119 ? -23.375 -32.545 28.475 1.00 139.02 129 VAL D O 1
ATOM 4614 N N . GLU D 2 120 ? -21.175 -32.398 28.933 1.00 142.98 130 GLU D N 1
ATOM 4615 C CA . GLU D 2 120 ? -21.235 -31.075 29.605 1.00 148.29 130 GLU D CA 1
ATOM 4616 C C . GLU D 2 120 ? -21.708 -29.946 28.675 1.00 152.43 130 GLU D C 1
ATOM 4617 O O . GLU D 2 120 ? -22.463 -29.065 29.106 1.00 157.09 130 GLU D O 1
ATOM 4623 N N . ILE D 2 121 ? -21.250 -29.970 27.416 1.00 151.59 131 ILE D N 1
ATOM 4624 C CA . ILE D 2 121 ? -21.695 -29.008 26.372 1.00 152.16 131 ILE D CA 1
ATOM 4625 C C . ILE D 2 121 ? -23.201 -29.166 26.064 1.00 150.96 131 ILE D C 1
ATOM 4626 O O . ILE D 2 121 ? -23.926 -28.163 25.971 1.00 154.02 131 ILE D O 1
ATOM 4631 N N . LEU D 2 122 ? -23.655 -30.416 25.922 1.00 145.38 132 LEU D N 1
ATOM 4632 C CA . LEU D 2 122 ? -25.070 -30.715 25.654 1.00 142.95 132 LEU D CA 1
ATOM 4633 C C . LEU D 2 122 ? -25.993 -30.289 26.812 1.00 145.04 132 LEU D C 1
ATOM 4634 O O . LEU D 2 122 ? -27.072 -29.755 26.571 1.00 146.22 132 LEU D O 1
ATOM 4639 N N . LEU D 2 123 ? -25.550 -30.514 28.050 1.00 144.35 133 LEU D N 1
ATOM 4640 C CA . LEU D 2 123 ? -26.273 -30.083 29.260 1.00 146.93 133 LEU D CA 1
ATOM 4641 C C . LEU D 2 123 ? -26.431 -28.558 29.337 1.00 151.93 133 LEU D C 1
ATOM 4642 O O . LEU D 2 123 ? -27.537 -28.071 29.596 1.00 151.83 133 LEU D O 1
ATOM 4647 N N . LYS D 2 124 ? -25.337 -27.827 29.087 1.00 153.40 134 LYS D N 1
ATOM 4648 C CA . LYS D 2 124 ? -25.359 -26.344 29.002 1.00 158.61 134 LYS D CA 1
ATOM 4649 C C . LYS D 2 124 ? -26.290 -25.825 27.894 1.00 159.35 134 LYS D C 1
ATOM 4650 O O . LYS D 2 124 ? -26.949 -24.800 28.078 1.00 165.34 134 LYS D O 1
ATOM 4656 N N . ALA D 2 125 ? -26.340 -26.540 26.763 1.00 153.93 135 ALA D N 1
ATOM 4657 C CA . ALA D 2 125 ? -27.282 -26.257 25.657 1.00 152.58 135 ALA D CA 1
ATOM 4658 C C . ALA D 2 125 ? -28.729 -26.797 25.857 1.00 151.37 135 ALA D C 1
ATOM 4659 O O . ALA D 2 125 ? -29.525 -26.760 24.914 1.00 150.15 135 ALA D O 1
ATOM 4661 N N . GLY D 2 126 ? -29.060 -27.307 27.053 1.00 151.25 136 GLY D N 1
ATOM 4662 C CA . GLY D 2 126 ? -30.431 -27.655 27.453 1.00 151.19 136 GLY D CA 1
ATOM 4663 C C . GLY D 2 126 ? -30.873 -29.091 27.191 1.00 144.69 136 GLY D C 1
ATOM 4664 O O . GLY D 2 126 ? -32.066 -29.327 26.962 1.00 144.57 136 GLY D O 1
ATOM 4665 N N . ALA D 2 127 ? -29.934 -30.040 27.225 1.00 138.23 137 ALA D N 1
ATOM 4666 C CA . ALA D 2 127 ? -30.253 -31.456 26.934 1.00 132.65 137 ALA D CA 1
ATOM 4667 C C . ALA D 2 127 ? -31.137 -32.060 28.023 1.00 132.38 137 ALA D C 1
ATOM 4668 O O . ALA D 2 127 ? -30.959 -31.744 29.202 1.00 134.54 137 ALA D O 1
ATOM 4670 N N . ASP D 2 128 ? -32.065 -32.935 27.625 1.00 129.69 138 ASP D N 1
ATOM 4671 C CA . ASP D 2 128 ? -33.039 -33.499 28.554 1.00 130.75 138 ASP D CA 1
ATOM 4672 C C . ASP D 2 128 ? -32.422 -34.721 29.236 1.00 126.76 138 ASP D C 1
ATOM 4673 O O . ASP D 2 128 ? -32.288 -35.778 28.612 1.00 122.14 138 ASP D O 1
ATOM 4678 N N . VAL D 2 129 ? -32.046 -34.561 30.507 1.00 129.35 139 VAL D N 1
ATOM 4679 C CA . VAL D 2 129 ? -31.593 -35.684 31.361 1.00 128.19 139 VAL D CA 1
ATOM 4680 C C . VAL D 2 129 ? -32.683 -36.745 31.600 1.00 128.85 139 VAL D C 1
ATOM 4681 O O . VAL D 2 129 ? -32.373 -37.930 31.743 1.00 125.94 139 VAL D O 1
ATOM 4685 N N . ASN D 2 130 ? -33.946 -36.315 31.652 1.00 134.49 140 ASN D N 1
ATOM 4686 C CA . ASN D 2 130 ? -35.087 -37.236 31.850 1.00 135.31 140 ASN D CA 1
ATOM 4687 C C . ASN D 2 130 ? -35.571 -37.978 30.585 1.00 133.85 140 ASN D C 1
ATOM 4688 O O . ASN D 2 130 ? -36.415 -38.875 30.706 1.00 133.47 140 ASN D O 1
ATOM 4693 N N . ALA D 2 131 ? -35.050 -37.621 29.398 1.00 132.76 141 ALA D N 1
ATOM 4694 C CA . ALA D 2 131 ? -35.449 -38.264 28.127 1.00 130.11 141 ALA D CA 1
ATOM 4695 C C . ALA D 2 131 ? -35.242 -39.778 28.199 1.00 127.31 141 ALA D C 1
ATOM 4696 O O . ALA D 2 131 ? -34.190 -40.217 28.650 1.00 124.37 141 ALA D O 1
ATOM 4698 N N . GLN D 2 132 ? -36.267 -40.548 27.833 1.00 127.65 142 GLN D N 1
ATOM 4699 C CA . GLN D 2 132 ? -36.207 -42.019 27.823 1.00 124.74 142 GLN D CA 1
ATOM 4700 C C . GLN D 2 132 ? -36.222 -42.532 26.383 1.00 120.43 142 GLN D C 1
ATOM 4701 O O . GLN D 2 132 ? -36.842 -41.921 25.506 1.00 122.17 142 GLN D O 1
ATOM 4707 N N . ASP D 2 133 ? -35.535 -43.649 26.156 1.00 115.12 143 ASP D N 1
ATOM 4708 C CA . ASP D 2 133 ? -35.489 -44.299 24.847 1.00 109.62 143 ASP D CA 1
ATOM 4709 C C . ASP D 2 133 ? -36.690 -45.254 24.693 1.00 107.68 143 ASP D C 1
ATOM 4710 O O . ASP D 2 133 ? -37.519 -45.348 25.592 1.00 108.22 143 ASP D O 1
ATOM 4715 N N . LYS D 2 134 ? -36.751 -45.971 23.572 1.00 102.80 144 LYS D N 1
ATOM 4716 C CA . LYS D 2 134 ? -37.831 -46.926 23.289 1.00 101.82 144 LYS D CA 1
ATOM 4717 C C . LYS D 2 134 ? -37.826 -48.207 24.154 1.00 99.72 144 LYS D C 1
ATOM 4718 O O . LYS D 2 134 ? -38.750 -49.010 24.050 1.00 102.26 144 LYS D O 1
ATOM 4724 N N . SER D 2 135 ? -36.778 -48.447 24.930 1.00 96.28 145 SER D N 1
ATOM 4725 C CA . SER D 2 135 ? -36.767 -49.465 26.001 1.00 95.87 145 SER D CA 1
ATOM 4726 C C . SER D 2 135 ? -36.983 -48.899 27.430 1.00 97.54 145 SER D C 1
ATOM 4727 O O . SER D 2 135 ? -36.950 -49.670 28.393 1.00 97.51 145 SER D O 1
ATOM 4730 N N . GLY D 2 136 ? -37.247 -47.597 27.570 1.00 99.01 146 GLY D N 1
ATOM 4731 C CA . GLY D 2 136 ? -37.389 -46.935 28.883 1.00 102.05 146 GLY D CA 1
ATOM 4732 C C . GLY D 2 136 ? -36.125 -46.502 29.628 1.00 100.57 146 GLY D C 1
ATOM 4733 O O . GLY D 2 136 ? -36.198 -46.145 30.808 1.00 102.17 146 GLY D O 1
ATOM 4734 N N . LYS D 2 137 ? -34.986 -46.499 28.934 1.00 97.90 147 LYS D N 1
ATOM 4735 C CA . LYS D 2 137 ? -33.680 -46.165 29.523 1.00 96.93 147 LYS D CA 1
ATOM 4736 C C . LYS D 2 137 ? -33.333 -44.677 29.327 1.00 98.38 147 LYS D C 1
ATOM 4737 O O . LYS D 2 137 ? -33.478 -44.132 28.209 1.00 98.31 147 LYS D O 1
ATOM 4743 N N . THR D 2 138 ? -32.873 -44.043 30.415 1.00 99.75 148 THR D N 1
ATOM 4744 C CA . THR D 2 138 ? -32.343 -42.668 30.411 1.00 100.98 148 THR D CA 1
ATOM 4745 C C . THR D 2 138 ? -30.848 -42.667 30.078 1.00 98.18 148 THR D C 1
ATOM 4746 O O . THR D 2 138 ? -30.224 -43.731 30.090 1.00 94.61 148 THR D O 1
ATOM 4750 N N . PRO D 2 139 ? -30.263 -41.478 29.787 1.00 100.02 149 PRO D N 1
ATOM 4751 C CA . PRO D 2 139 ? -28.801 -41.405 29.582 1.00 98.46 149 PRO D CA 1
ATOM 4752 C C . PRO D 2 139 ? -27.974 -41.867 30.776 1.00 98.44 149 PRO D C 1
ATOM 4753 O O . PRO D 2 139 ? -26.989 -42.575 30.586 1.00 95.68 149 PRO D O 1
ATOM 4757 N N . ALA D 2 140 ? -28.383 -41.458 31.978 1.00 102.95 150 ALA D N 1
ATOM 4758 C CA . ALA D 2 140 ? -27.839 -41.987 33.243 1.00 104.09 150 ALA D CA 1
ATOM 4759 C C . ALA D 2 140 ? -27.830 -43.536 33.325 1.00 101.92 150 ALA D C 1
ATOM 4760 O O . ALA D 2 140 ? -26.801 -44.119 33.700 1.00 100.12 150 ALA D O 1
ATOM 4762 N N . ASP D 2 141 ? -28.947 -44.183 32.945 1.00 101.39 151 ASP D N 1
ATOM 4763 C CA . ASP D 2 141 ? -29.042 -45.673 32.938 1.00 99.10 151 ASP D CA 1
ATOM 4764 C C . ASP D 2 141 ? -28.002 -46.274 31.998 1.00 95.27 151 ASP D C 1
ATOM 4765 O O . ASP D 2 141 ? -27.336 -47.237 32.345 1.00 93.63 151 ASP D O 1
ATOM 4770 N N . LEU D 2 142 ? -27.899 -45.693 30.802 1.00 93.67 152 LEU D N 1
ATOM 4771 C CA . LEU D 2 142 ? -26.903 -46.081 29.801 1.00 90.15 152 LEU D CA 1
ATOM 4772 C C . LEU D 2 142 ? -25.477 -45.924 30.323 1.00 88.41 152 LEU D C 1
ATOM 4773 O O . LEU D 2 142 ? -24.682 -46.859 30.220 1.00 85.42 152 LEU D O 1
ATOM 4778 N N . ALA D 2 143 ? -25.171 -44.750 30.880 1.00 89.56 153 ALA D N 1
ATOM 4779 C CA . ALA D 2 143 ? -23.850 -44.465 31.436 1.00 90.38 153 ALA D CA 1
ATOM 4780 C C . ALA D 2 143 ? -23.457 -45.514 32.479 1.00 90.70 153 ALA D C 1
ATOM 4781 O O . ALA D 2 143 ? -22.346 -46.035 32.430 1.00 89.41 153 ALA D O 1
ATOM 4783 N N . ALA D 2 144 ? -24.395 -45.854 33.366 1.00 92.70 154 ALA D N 1
ATOM 4784 C CA . ALA D 2 144 ? -24.175 -46.892 34.403 1.00 93.40 154 ALA D CA 1
ATOM 4785 C C . ALA D 2 144 ? -23.974 -48.293 33.800 1.00 90.39 154 ALA D C 1
ATOM 4786 O O . ALA D 2 144 ? -23.075 -49.029 34.219 1.00 89.27 154 ALA D O 1
ATOM 4788 N N . ARG D 2 145 ? -24.789 -48.650 32.804 1.00 89.21 155 ARG D N 1
ATOM 4789 C CA . ARG D 2 145 ? -24.649 -49.935 32.077 1.00 87.70 155 ARG D CA 1
ATOM 4790 C C . ARG D 2 145 ? -23.271 -50.055 31.372 1.00 86.32 155 ARG D C 1
ATOM 4791 O O . ARG D 2 145 ? -22.626 -51.111 31.442 1.00 84.46 155 ARG D O 1
ATOM 4799 N N . ALA D 2 146 ? -22.821 -48.953 30.761 1.00 87.01 156 ALA D N 1
ATOM 4800 C CA . ALA D 2 146 ? -21.493 -48.866 30.126 1.00 87.19 156 ALA D CA 1
ATOM 4801 C C . ALA D 2 146 ? -20.294 -48.700 31.089 1.00 89.09 156 ALA D C 1
ATOM 4802 O O . ALA D 2 146 ? -19.149 -48.717 30.629 1.00 86.70 156 ALA D O 1
ATOM 4804 N N . GLY D 2 147 ? -20.542 -48.543 32.395 1.00 92.10 157 GLY D N 1
ATOM 4805 C CA . GLY D 2 147 ? -19.485 -48.320 33.388 1.00 93.49 157 GLY D CA 1
ATOM 4806 C C . GLY D 2 147 ? -18.926 -46.903 33.480 1.00 95.01 157 GLY D C 1
ATOM 4807 O O . GLY D 2 147 ? -17.905 -46.718 34.129 1.00 95.07 157 GLY D O 1
ATOM 4808 N N . HIS D 2 148 ? -19.588 -45.910 32.871 1.00 96.98 158 HIS D N 1
ATOM 4809 C CA . HIS D 2 148 ? -19.143 -44.499 32.916 1.00 100.00 158 HIS D CA 1
ATOM 4810 C C . HIS D 2 148 ? -19.726 -43.821 34.166 1.00 102.46 158 HIS D C 1
ATOM 4811 O O . HIS D 2 148 ? -20.683 -43.051 34.078 1.00 102.17 158 HIS D O 1
ATOM 4818 N N . GLN D 2 149 ? -19.137 -44.148 35.320 1.00 105.41 159 GLN D N 1
ATOM 4819 C CA . GLN D 2 149 ? -19.599 -43.679 36.647 1.00 108.33 159 GLN D CA 1
ATOM 4820 C C . GLN D 2 149 ? -19.609 -42.158 36.740 1.00 111.36 159 GLN D C 1
ATOM 4821 O O . GLN D 2 149 ? -20.634 -41.564 37.069 1.00 113.13 159 GLN D O 1
ATOM 4827 N N . ASP D 2 150 ? -18.466 -41.545 36.428 1.00 113.10 160 ASP D N 1
ATOM 4828 C CA . ASP D 2 150 ? -18.308 -40.070 36.447 1.00 116.33 160 ASP D CA 1
ATOM 4829 C C . ASP D 2 150 ? -19.475 -39.340 35.739 1.00 115.42 160 ASP D C 1
ATOM 4830 O O . ASP D 2 150 ? -20.083 -38.425 36.316 1.00 121.33 160 ASP D O 1
ATOM 4835 N N . ILE D 2 151 ? -19.837 -39.816 34.546 1.00 109.01 161 ILE D N 1
ATOM 4836 C CA . ILE D 2 151 ? -20.944 -39.241 33.766 1.00 108.03 161 ILE D CA 1
ATOM 4837 C C . ILE D 2 151 ? -22.313 -39.564 34.382 1.00 107.70 161 ILE D C 1
ATOM 4838 O O . ILE D 2 151 ? -23.189 -38.700 34.413 1.00 109.05 161 ILE D O 1
ATOM 4843 N N . ALA D 2 152 ? -22.504 -40.807 34.834 1.00 105.41 162 ALA D N 1
ATOM 4844 C CA . ALA D 2 152 ? -23.716 -41.185 35.606 1.00 106.59 162 ALA D CA 1
ATOM 4845 C C . ALA D 2 152 ? -23.985 -40.284 36.835 1.00 111.32 162 ALA D C 1
ATOM 4846 O O . ALA D 2 152 ? -25.146 -40.005 37.166 1.00 112.45 162 ALA D O 1
ATOM 4848 N N . GLU D 2 153 ? -22.904 -39.860 37.496 1.00 112.34 163 GLU D N 1
ATOM 4849 C CA . GLU D 2 153 ? -22.966 -38.973 38.684 1.00 117.86 163 GLU D CA 1
ATOM 4850 C C . GLU D 2 153 ? -23.409 -37.547 38.320 1.00 120.96 163 GLU D C 1
ATOM 4851 O O . GLU D 2 153 ? -24.228 -36.942 39.042 1.00 123.82 163 GLU D O 1
ATOM 4857 N N . VAL D 2 154 ? -22.835 -37.011 37.233 1.00 119.77 164 VAL D N 1
ATOM 4858 C CA . VAL D 2 154 ? -23.241 -35.685 36.687 1.00 122.37 164 VAL D CA 1
ATOM 4859 C C . VAL D 2 154 ? -24.730 -35.693 36.305 1.00 122.55 164 VAL D C 1
ATOM 4860 O O . VAL D 2 154 ? -25.471 -34.769 36.663 1.00 127.12 164 VAL D O 1
ATOM 4864 N N . LEU D 2 155 ? -25.164 -36.759 35.634 1.00 118.50 165 LEU D N 1
ATOM 4865 C CA . LEU D 2 155 ? -26.563 -36.889 35.178 1.00 118.89 165 LEU D CA 1
ATOM 4866 C C . LEU D 2 155 ? -27.576 -37.063 36.328 1.00 121.74 165 LEU D C 1
ATOM 4867 O O . LEU D 2 155 ? -28.647 -36.463 36.301 1.00 123.50 165 LEU D O 1
ATOM 4872 N N . GLN D 2 156 ? -27.219 -37.871 37.327 1.00 122.37 166 GLN D N 1
ATOM 4873 C CA . GLN D 2 156 ? -27.998 -37.981 38.577 1.00 126.12 166 GLN D CA 1
ATOM 4874 C C . GLN D 2 156 ? -28.142 -36.635 39.297 1.00 131.69 166 GLN D C 1
ATOM 4875 O O . GLN D 2 156 ? -29.235 -36.303 39.767 1.00 135.05 166 GLN D O 1
ATOM 4881 N N . LYS D 2 157 ? -27.047 -35.868 39.354 1.00 133.07 167 LYS D N 1
ATOM 4882 C CA . LYS D 2 157 ? -27.012 -34.574 40.061 1.00 139.39 167 LYS D CA 1
ATOM 4883 C C . LYS D 2 157 ? -27.711 -33.446 39.276 1.00 142.19 167 LYS D C 1
ATOM 4884 O O . LYS D 2 157 ? -28.435 -32.637 39.874 1.00 147.82 167 LYS D O 1
ATOM 4890 N N . ALA D 2 158 ? -27.486 -33.402 37.957 1.00 138.17 168 ALA D N 1
ATOM 4891 C CA . ALA D 2 158 ? -28.201 -32.488 37.050 1.00 139.39 168 ALA D CA 1
ATOM 4892 C C . ALA D 2 158 ? -29.577 -33.046 36.710 1.00 137.64 168 ALA D C 1
ATOM 4893 O O . ALA D 2 158 ? -30.371 -32.394 36.036 1.00 138.65 168 ALA D O 1
#